Protein 4RK6 (pdb70)

Radius of gyration: 24.47 Å; Cα contacts (8 Å, |Δi|>4): 1067; chains: 2; bounding box: 67×59×42 Å

Organism: NCBI:txid585506

Foldseek 3Di:
DEEEEEAEPDDDVLVVLLVLLLVVQCVVVVYYYHYDYDYPDVVVLVVVVVVRVVVVHQEYEEDLDRDPVCVVCVVVVHAYEYEQDDNDPVAAYEHADQLPLPVVVVQVCPWQQEEEFFQQDDDDRGDSRNVVSVVVNVVVVHDPQSYHYFDRHQDLVRLQCCCVVVHPVVCDSGLEYERAALSVLSVQVVVVVVDHAPVRYFYEYEAPDPSQVVRVVRHWYWHDNSSVSSNVSCCSVVDPPYYYHHDYIDTHDTGGDDDPD/DEEEEEAEPDDDPLVVLLVLLLCVQQVVVVYYYHYDYDYPDPVVLVVVVVVCVVVVHQEYEEDLNRDPVCVVCVVVNHAYEYEQDDNDPVHAYEHADLLPLPVVVVQVLPWQQEEEFFQQDDDDRGDSRNVVSVVVNVVVVHDPQSYHYFDRHQDLVRLQCCCPVNHPLVCGSGLEYERAALSVLSVQCVVVVVDHANVSYAYEYEAPDPSLVVDVVRHFYWHDNSSVSNNVSVVSVPDHYYHHDYIDGGDTGRGDDPVD

Nearest PDB structures (foldseek):
  4rk6-assembly1_B  TM=1.003E+00  e=7.510E-51  Weissella paramesenteroides ATCC 33313
  4rk7-assembly1_B  TM=1.002E+00  e=5.181E-48  Weissella paramesenteroides ATCC 33313
  3ctp-assembly1_B  TM=8.148E-01  e=7.110E-16  Alkaliphilus metalliredigens QYMF
  4rkq-assembly1_B  TM=8.182E-01  e=6.619E-13  Arthrobacter sp. FB24
  4rkr-assembly2_C  TM=8.116E-01  e=1.359E-12  Arthrobacter sp. FB24

B-factor: mean 35.74, std 18.88, range [16.32, 179.06]

Sequence (521 aa):
RVVGVVVPLIHTNFADEIIKGLYETTISSGYELLITYLDEDEDHQYQVFQTLLSRQVGAVFLSSLDIPSWIDKLLEEQISVISLTALLSEQISAVTSNEFENSSIVDYLIDGHKNIALVGDTKLTTNISSTRRTNFIKSTDHNLAYENIFLYGNDHSYETGYTSVTTGYDINQLPFTAAIATADVGQGLINASDHGKTVPEDLSIVTIDGLQQTEIARPKKLTTVKQDFPEIGRIAQLFLDSDEPQIIYIPTELIQRDSVLNLNRVVGVVVPLIHTNFADEIIKGLYEETTISSGYELLITYLDEDEDHQYQVFQTLLSRQVGAVFLSLDIPSWIDKLLEEQISVISLTALLSEQISAVTSNEFEENSIVDYLIDGHKNIALVGDTKLTTNISSTRRTNFIKSTDHNLAYENIFLYGNDHSYETGYTSVTTGYDINQLPFTAAIATADVGQGLINASSDHGKTVPEDLSIVTIDGLQQTEIARPKLTTVKQDFPEIGRIAQLFLDSPQIIYIPTELIQRDSVLNLNS

InterPro domains:
  IPR000843 LacI-type HTH domain [PF00356] (4-49)
  IPR000843 LacI-type HTH domain [PS50932] (3-57)
  IPR000843 LacI-type HTH domain [SM00354] (2-72)
  IPR000843 LacI-type HTH domain [cd01392] (6-57)
  IPR010982 Lambda repressor-like, DNA-binding domain superfamily [G3DSA:1.10.260.40] (1-60)
  IPR010982 Lambda repressor-like, DNA-binding domain superfamily [SSF47413] (2-60)
  IPR028082 Periplasmic binding protein-like I [SSF53822] (62-331)
  IPR046335 Transcriptional regulator LacI/GalR-like, sensor domain [PF13377] (168-330)

CATH classification: 3.40.50.2300 (+1 more: 3.40.50.2300)

Solvent-accessible surface area: 22508 Å² total

Secondary structure (DSSP, 8-state):
-EEEEEEESS--THHHHHHHHHHHHHHHHT-EEEEEEE-S-HHHHHHHHHHHHHTT-SEE---S------HHHHHTT-EEEEESS---TTSEEEEE-S---HHHHHHH----SEEEESB----SSS--HHHHHHHH--TTS--GGGEEEE-BSS-HHHHHHIIIIIS-TTS-S-SEEEES---HHHHHH--TTS--TTTT-EEEEEE--THHHHSSSPPEEEE--HHHHHHH--HHHH-----EEEEP-EEE--SS-----/-EEEEEEESS--THHHHHHHHHHHHHHHTT-EEEEEEE-S-HHHHHHHHHHHHHTT-SEE---S------HHHHHTT-EEEEESS---TTSEEEEE-S---HHHHHHH----SEEEESB----SSS--HHHHHHHH--TTS--GGGEEEE-BSSSHHHHHHIIIIIS-TTS-S-SEEEES---HHHHHH--TTS--TTTS-EEEEEE--THHHHSSSPPEEEE--HHHHHHH--HHHH---EEEEP-EEE--SS---TT-

Structure (mmCIF, N/CA/C/O backbone):
data_4RK6
#
_entry.id   4RK6
#
_cell.length_a   102.564
_cell.length_b   102.564
_cell.length_c   128.055
_cell.angle_alpha   90.00
_cell.angle_beta   90.00
_cell.angle_gamma   90.00
#
_symmetry.space_group_name_H-M   'P 43 21 2'
#
loop_
_entity.id
_entity.type
_entity.pdbx_description
1 polymer 'Glucose-resistance amylase regulator'
2 non-polymer alpha-D-glucopyranose
3 water water
#
loop_
_atom_site.group_PDB
_atom_site.id
_atom_site.type_symbol
_atom_site.label_atom_id
_atom_site.label_alt_id
_atom_site.label_comp_id
_atom_site.label_asym_id
_atom_site.label_entity_id
_atom_site.label_seq_id
_atom_site.pdbx_PDB_ins_code
_atom_site.Cartn_x
_atom_site.Cartn_y
_atom_site.Cartn_z
_atom_site.occupancy
_atom_site.B_iso_or_equiv
_atom_site.auth_seq_id
_atom_site.auth_comp_id
_atom_site.auth_asym_id
_atom_site.auth_atom_id
_atom_site.pdbx_PDB_model_num
ATOM 1 N N . ARG A 1 11 ? 42.624 10.950 4.832 1.00 59.80 61 ARG A N 1
ATOM 2 C CA . ARG A 1 11 ? 42.691 12.232 4.070 1.00 43.32 61 ARG A CA 1
ATOM 3 C C . ARG A 1 11 ? 42.548 13.439 5.010 1.00 41.42 61 ARG A C 1
ATOM 4 O O . ARG A 1 11 ? 41.599 14.226 4.926 1.00 34.23 61 ARG A O 1
ATOM 12 N N . VAL A 1 12 ? 43.529 13.583 5.904 1.00 30.76 62 VAL A N 1
ATOM 13 C CA . VAL A 1 12 ? 43.554 14.654 6.887 1.00 28.70 62 VAL A CA 1
ATOM 14 C C . VAL A 1 12 ? 44.950 15.275 6.937 1.00 24.51 62 VAL A C 1
ATOM 15 O O . VAL A 1 12 ? 45.919 14.552 6.743 1.00 27.88 62 VAL A O 1
ATOM 19 N N . VAL A 1 13 ? 45.001 16.597 7.129 1.00 25.77 63 VAL A N 1
ATOM 20 C CA . VAL A 1 13 ? 46.240 17.338 7.433 1.00 24.22 63 VAL A CA 1
ATOM 21 C C . VAL A 1 13 ? 46.109 18.049 8.768 1.00 32.70 63 VAL A C 1
ATOM 22 O O . VAL A 1 13 ? 45.012 18.430 9.189 1.00 29.96 63 VAL A O 1
ATOM 26 N N . GLY A 1 14 ? 47.236 18.227 9.446 1.00 24.87 64 GLY A N 1
ATOM 27 C CA . GLY A 1 14 ? 47.244 18.883 10.748 1.00 27.20 64 GLY A CA 1
ATOM 28 C C . GLY A 1 14 ? 47.940 20.212 10.682 1.00 23.76 64 GLY A C 1
ATOM 29 O O . GLY A 1 14 ? 48.812 20.432 9.839 1.00 24.71 64 GLY A O 1
ATOM 30 N N . VAL A 1 15 ? 47.559 21.123 11.563 1.00 23.03 65 VAL A N 1
ATOM 31 C CA . VAL A 1 15 ? 48.232 22.417 11.665 1.00 24.03 65 VAL A CA 1
ATOM 32 C C . VAL A 1 15 ? 48.534 22.621 13.129 1.00 27.76 65 VAL A C 1
ATOM 33 O O . VAL A 1 15 ? 47.667 22.399 13.958 1.00 28.45 65 VAL A O 1
ATOM 37 N N . VAL A 1 16 ? 49.768 22.999 13.424 1.00 24.44 66 VAL A N 1
ATOM 38 C CA . VAL A 1 16 ? 50.216 23.193 14.802 1.00 27.71 66 VAL A CA 1
ATOM 39 C C . VAL A 1 16 ? 50.374 24.693 14.981 1.00 23.48 66 VAL A C 1
ATOM 40 O O . VAL A 1 16 ? 51.165 25.344 14.304 1.00 28.48 66 VAL A O 1
ATOM 44 N N . VAL A 1 17 ? 49.582 25.232 15.905 1.00 29.05 67 VAL A N 1
ATOM 45 C CA . VAL A 1 17 ? 49.527 26.664 16.199 1.00 25.63 67 VAL A CA 1
ATOM 46 C C . VAL A 1 17 ? 50.056 26.902 17.624 1.00 28.11 67 VAL A C 1
ATOM 47 O O . VAL A 1 17 ? 49.708 26.164 18.541 1.00 32.26 67 VAL A O 1
ATOM 51 N N . PRO A 1 18 ? 50.911 27.906 17.801 1.00 30.53 68 PRO A N 1
ATOM 52 C CA . PRO A 1 18 ? 51.342 28.217 19.176 1.00 46.44 68 PRO A CA 1
ATOM 53 C C . PRO A 1 18 ? 50.192 28.747 20.036 1.00 48.86 68 PRO A C 1
ATOM 54 O O . PRO A 1 18 ? 49.291 29.423 19.527 1.00 40.60 68 PRO A O 1
ATOM 58 N N . LEU A 1 19 ? 50.202 28.427 21.327 1.00 48.56 69 LEU A N 1
ATOM 59 C CA . LEU A 1 19 ? 49.183 28.970 22.235 1.00 53.45 69 LEU A CA 1
ATOM 60 C C . LEU A 1 19 ? 49.178 30.503 22.209 1.00 56.79 69 LEU A C 1
ATOM 61 O O . LEU A 1 19 ? 48.116 31.128 22.212 1.00 50.64 69 LEU A O 1
ATOM 66 N N . ILE A 1 20 ? 50.370 31.091 22.166 1.00 57.41 70 ILE A N 1
ATOM 67 C CA . ILE A 1 20 ? 50.543 32.542 22.113 1.00 72.28 70 ILE A CA 1
ATOM 68 C C . ILE A 1 20 ? 50.821 32.985 20.673 1.00 58.27 70 ILE A C 1
ATOM 69 O O . ILE A 1 20 ? 51.941 32.834 20.171 1.00 72.35 70 ILE A O 1
ATOM 74 N N . HIS A 1 21 ? 49.811 33.543 20.013 1.00 61.85 71 HIS A N 1
ATOM 75 C CA . HIS A 1 21 ? 49.941 33.927 18.605 1.00 86.62 71 HIS A CA 1
ATOM 76 C C . HIS A 1 21 ? 49.227 35.236 18.299 1.00 102.29 71 HIS A C 1
ATOM 77 O O . HIS A 1 21 ? 48.178 35.524 18.881 1.00 67.84 71 HIS A O 1
ATOM 84 N N . THR A 1 22 ? 49.804 36.019 17.384 1.00 86.80 72 THR A N 1
ATOM 85 C CA . THR A 1 22 ? 49.095 37.138 16.758 1.00 71.77 72 THR A CA 1
ATOM 86 C C . THR A 1 22 ? 47.894 36.535 16.006 1.00 58.16 72 THR A C 1
ATOM 87 O O . THR A 1 22 ? 47.799 35.302 15.840 1.00 53.15 72 THR A O 1
ATOM 91 N N . ASN A 1 23 ? 46.976 37.388 15.560 1.00 58.66 73 ASN A N 1
ATOM 92 C CA . ASN A 1 23 ? 45.881 36.946 14.697 1.00 64.25 73 ASN A CA 1
ATOM 93 C C . ASN A 1 23 ? 46.284 36.488 13.288 1.00 55.98 73 ASN A C 1
ATOM 94 O O . ASN A 1 23 ? 45.404 36.191 12.466 1.00 68.00 73 ASN A O 1
ATOM 99 N N . PHE A 1 24 ? 47.584 36.396 12.994 1.00 43.70 74 PHE A N 1
ATOM 100 C CA . PHE A 1 24 ? 47.973 35.921 11.666 1.00 35.19 74 PHE A CA 1
ATOM 101 C C . PHE A 1 24 ? 47.569 34.467 11.450 1.00 35.49 74 PHE A C 1
ATOM 102 O O . PHE A 1 24 ? 47.281 34.079 10.323 1.00 34.23 74 PHE A O 1
ATOM 110 N N . ALA A 1 25 ? 47.503 33.680 12.518 1.00 30.22 75 ALA A N 1
ATOM 111 C CA . ALA A 1 25 ? 47.209 32.241 12.395 1.00 32.43 75 ALA A CA 1
ATOM 112 C C . ALA A 1 25 ? 45.879 31.969 11.710 1.00 35.35 75 ALA A C 1
ATOM 113 O O . ALA A 1 25 ? 45.791 31.130 10.807 1.00 32.67 75 ALA A O 1
ATOM 115 N N . ASP A 1 26 ? 44.841 32.668 12.162 1.00 35.24 76 ASP A N 1
ATOM 116 C CA . ASP A 1 26 ? 43.508 32.549 11.589 1.00 33.69 76 ASP A CA 1
ATOM 117 C C . ASP A 1 26 ? 43.503 32.808 10.076 1.00 26.21 76 ASP A C 1
ATOM 118 O O . ASP A 1 26 ? 42.790 32.112 9.326 1.00 32.27 76 ASP A O 1
ATOM 123 N N . GLU A 1 27 ? 44.278 33.795 9.642 1.00 29.08 77 GLU A N 1
ATOM 124 C CA . GLU A 1 27 ? 44.365 34.142 8.210 1.00 26.41 77 GLU A CA 1
ATOM 125 C C . GLU A 1 27 ? 45.085 33.055 7.410 1.00 32.05 77 GLU A C 1
ATOM 126 O O . GLU A 1 27 ? 44.689 32.713 6.290 1.00 29.81 77 GLU A O 1
ATOM 132 N N . ILE A 1 28 ? 46.153 32.514 7.982 1.00 29.40 78 ILE A N 1
ATOM 133 C CA . ILE A 1 28 ? 46.819 31.370 7.356 1.00 27.94 78 ILE A CA 1
ATOM 134 C C . ILE A 1 28 ? 45.848 30.199 7.282 1.00 28.43 78 ILE A C 1
ATOM 135 O O . ILE A 1 28 ? 45.730 29.555 6.243 1.00 32.75 78 ILE A O 1
ATOM 140 N N . ILE A 1 29 ? 45.115 29.943 8.364 1.00 29.14 79 ILE A N 1
ATOM 141 C CA . ILE A 1 29 ? 44.201 28.817 8.426 1.00 29.52 79 ILE A CA 1
ATOM 142 C C . ILE A 1 29 ? 43.082 28.950 7.381 1.00 31.95 79 ILE A C 1
ATOM 143 O O . ILE A 1 29 ? 42.663 27.946 6.776 1.00 36.63 79 ILE A O 1
ATOM 148 N N . LYS A 1 30 ? 42.643 30.184 7.138 1.00 30.29 80 LYS A N 1
ATOM 149 C CA . LYS A 1 30 ? 41.635 30.437 6.106 1.00 34.41 80 LYS A CA 1
ATOM 150 C C . LYS A 1 30 ? 42.124 29.962 4.745 1.00 35.95 80 LYS A C 1
ATOM 151 O O . LYS A 1 30 ? 41.372 29.333 4.005 1.00 38.08 80 LYS A O 1
ATOM 157 N N . GLY A 1 31 ? 43.393 30.221 4.445 1.00 29.37 81 GLY A N 1
ATOM 158 C CA . GLY A 1 31 ? 43.999 29.781 3.187 1.00 28.69 81 GLY A CA 1
ATOM 159 C C . GLY A 1 31 ? 44.160 28.274 3.106 1.00 28.84 81 GLY A C 1
ATOM 160 O O . GLY A 1 31 ? 43.835 27.646 2.080 1.00 33.46 81 GLY A O 1
ATOM 161 N N . LEU A 1 32 ? 44.702 27.688 4.167 1.00 30.60 82 LEU A N 1
ATOM 162 C CA . LEU A 1 32 ? 44.837 26.225 4.266 1.00 31.57 82 LEU A CA 1
ATOM 163 C C . LEU A 1 32 ? 43.506 25.536 4.043 1.00 35.99 82 LEU A C 1
ATOM 164 O O . LEU A 1 32 ? 43.398 24.580 3.282 1.00 36.25 82 LEU A O 1
ATOM 169 N N . TYR A 1 33 ? 42.491 26.048 4.721 1.00 31.64 83 TYR A N 1
ATOM 170 C CA . TYR A 1 33 ? 41.152 25.507 4.685 1.00 37.67 83 TYR A CA 1
ATOM 171 C C . TYR A 1 33 ? 40.546 25.530 3.281 1.00 38.38 83 TYR A C 1
ATOM 172 O O . TYR A 1 33 ? 39.974 24.528 2.827 1.00 42.83 83 TYR A O 1
ATOM 181 N N . GLU A 1 34 ? 40.653 26.661 2.591 1.00 30.12 84 GLU A N 1
ATOM 182 C CA . GLU A 1 34 ? 40.128 26.707 1.232 1.00 36.10 84 GLU A CA 1
ATOM 183 C C . GLU A 1 34 ? 40.781 25.685 0.295 1.00 41.87 84 GLU A C 1
ATOM 184 O O . GLU A 1 34 ? 40.102 25.127 -0.547 1.00 37.18 84 GLU A O 1
ATOM 190 N N . THR A 1 35 ? 42.074 25.412 0.455 1.00 30.76 85 THR A N 1
ATOM 191 C CA . THR A 1 35 ? 42.734 24.436 -0.414 1.00 30.63 85 THR A CA 1
ATOM 192 C C . THR A 1 35 ? 42.470 23.005 0.033 1.00 27.50 85 THR A C 1
ATOM 193 O O . THR A 1 35 ? 42.359 22.115 -0.810 1.00 37.64 85 THR A O 1
ATOM 197 N N . THR A 1 36 ? 42.355 22.759 1.342 1.00 31.89 86 THR A N 1
ATOM 198 C CA . THR A 1 36 ? 41.997 21.421 1.828 1.00 30.94 86 THR A CA 1
ATOM 199 C C . THR A 1 36 ? 40.584 21.049 1.406 1.00 34.07 86 THR A C 1
ATOM 200 O O . THR A 1 36 ? 40.327 19.913 0.994 1.00 39.16 86 THR A O 1
ATOM 204 N N . ILE A 1 37 ? 39.675 22.017 1.511 1.00 36.00 87 ILE A N 1
ATOM 205 C CA . ILE A 1 37 ? 38.265 21.791 1.175 1.00 52.74 87 ILE A CA 1
ATOM 206 C C . ILE A 1 37 ? 38.130 21.315 -0.275 1.00 42.35 87 ILE A C 1
ATOM 207 O O . ILE A 1 37 ? 37.459 20.322 -0.559 1.00 47.86 87 ILE A O 1
ATOM 212 N N . SER A 1 38 ? 38.812 21.997 -1.186 1.00 36.97 88 SER A N 1
ATOM 213 C CA . SER A 1 38 ? 38.674 21.715 -2.600 1.00 37.23 88 SER A CA 1
ATOM 214 C C . SER A 1 38 ? 39.476 20.489 -3.045 1.00 60.72 88 SER A C 1
ATOM 215 O O . SER A 1 38 ? 39.272 20.003 -4.150 1.00 44.42 88 SER A O 1
ATOM 218 N N . SER A 1 39 ? 40.379 19.986 -2.201 1.00 37.39 89 SER A N 1
ATOM 219 C CA . SER A 1 39 ? 41.105 18.756 -2.506 1.00 40.56 89 SER A CA 1
ATOM 220 C C . SER A 1 39 ? 40.564 17.534 -1.771 1.00 34.99 89 SER A C 1
ATOM 221 O O . SER A 1 39 ? 41.134 16.449 -1.887 1.00 38.32 89 SER A O 1
ATOM 224 N N . GLY A 1 40 ? 39.483 17.689 -1.006 1.00 35.03 90 GLY A N 1
ATOM 225 C CA . GLY A 1 40 ? 38.901 16.555 -0.277 1.00 44.78 90 GLY A CA 1
ATOM 226 C C . GLY A 1 40 ? 39.634 16.125 0.987 1.00 43.39 90 GLY A C 1
ATOM 227 O O . GLY A 1 40 ? 39.523 14.971 1.415 1.00 42.27 90 GLY A O 1
ATOM 228 N N . TYR A 1 41 ? 40.383 17.050 1.584 1.00 32.31 91 TYR A N 1
ATOM 229 C CA . TYR A 1 41 ? 41.054 16.819 2.862 1.00 28.29 91 TYR A CA 1
ATOM 230 C C . TYR A 1 41 ? 40.292 17.537 3.952 1.00 26.83 91 TYR A C 1
ATOM 231 O O . TYR A 1 41 ? 39.558 18.494 3.703 1.00 33.31 91 TYR A O 1
ATOM 240 N N . GLU A 1 42 ? 40.488 17.059 5.159 1.00 33.70 92 GLU A N 1
ATOM 241 C CA . GLU A 1 42 ? 40.006 17.733 6.340 1.00 35.85 92 GLU A CA 1
ATOM 242 C C . GLU A 1 42 ? 41.195 18.265 7.124 1.00 31.33 92 GLU A C 1
ATOM 243 O O . GLU A 1 42 ? 42.295 17.752 7.012 1.00 30.55 92 GLU A O 1
ATOM 249 N N . LEU A 1 43 ? 40.936 19.318 7.880 1.00 30.86 93 LEU A N 1
ATOM 250 C CA . LEU A 1 43 ? 41.963 20.064 8.590 1.00 32.18 93 LEU A CA 1
ATOM 251 C C . LEU A 1 43 ? 41.805 19.888 10.107 1.00 38.37 93 LEU A C 1
ATOM 252 O O . LEU A 1 43 ? 40.762 20.183 10.659 1.00 30.37 93 LEU A O 1
ATOM 257 N N . LEU A 1 44 ? 42.830 19.371 10.770 1.00 25.45 94 LEU A N 1
ATOM 258 C CA . LEU A 1 44 ? 42.851 19.262 12.248 1.00 30.42 94 LEU A CA 1
ATOM 259 C C . LEU A 1 44 ? 43.740 20.373 12.769 1.00 32.86 94 LEU A C 1
ATOM 260 O O . LEU A 1 44 ? 44.880 20.514 12.309 1.00 29.98 94 LEU A O 1
ATOM 265 N N . ILE A 1 45 ? 43.248 21.149 13.727 1.00 23.17 95 ILE A N 1
ATOM 266 C CA . ILE A 1 45 ? 44.031 22.208 14.329 1.00 26.48 95 ILE A CA 1
ATOM 267 C C . ILE A 1 45 ? 44.358 21.816 15.777 1.00 26.78 95 ILE A C 1
ATOM 268 O O . ILE A 1 45 ? 43.481 21.383 16.533 1.00 28.11 95 ILE A O 1
ATOM 273 N N . THR A 1 46 ? 45.630 21.957 16.139 1.00 31.66 96 THR A N 1
ATOM 274 C CA . THR A 1 46 ? 46.098 21.609 17.461 1.00 34.05 96 THR A CA 1
ATOM 275 C C . THR A 1 46 ? 46.948 22.784 17.947 1.00 31.60 96 THR A C 1
ATOM 276 O O . THR A 1 46 ? 47.562 23.491 17.151 1.00 32.40 96 THR A O 1
ATOM 280 N N . TYR A 1 47 ? 46.969 23.001 19.262 1.00 36.26 97 TYR A N 1
ATOM 281 C CA . TYR A 1 47 ? 47.821 24.019 19.862 1.00 32.68 97 TYR A CA 1
ATOM 282 C C . TYR A 1 47 ? 49.029 23.389 20.537 1.00 37.73 97 TYR A C 1
ATOM 283 O O . TYR A 1 47 ? 49.011 22.213 20.941 1.00 40.08 97 TYR A O 1
ATOM 292 N N . LEU A 1 48 ? 50.097 24.170 20.602 1.00 33.92 98 LEU A N 1
ATOM 293 C CA . LEU A 1 48 ? 51.359 23.719 21.176 1.00 43.47 98 LEU A CA 1
ATOM 294 C C . LEU A 1 48 ? 51.830 24.729 22.218 1.00 45.69 98 LEU A C 1
ATOM 295 O O . LEU A 1 48 ? 51.965 25.922 21.914 1.00 43.39 98 LEU A O 1
ATOM 300 N N . ASP A 1 49 ? 52.068 24.258 23.443 1.00 45.13 99 ASP A N 1
ATOM 301 C CA . ASP A 1 49 ? 52.641 25.121 24.490 1.00 56.71 99 ASP A CA 1
ATOM 302 C C . ASP A 1 49 ? 54.148 24.851 24.623 1.00 56.68 99 ASP A C 1
ATOM 303 O O . ASP A 1 49 ? 54.732 24.193 23.758 1.00 40.63 99 ASP A O 1
ATOM 308 N N . GLU A 1 50 ? 54.775 25.363 25.679 1.00 61.97 100 GLU A N 1
ATOM 309 C CA . GLU A 1 50 ? 56.234 25.290 25.828 1.00 57.27 100 GLU A CA 1
ATOM 310 C C . GLU A 1 50 ? 56.699 24.083 26.655 1.00 44.14 100 GLU A C 1
ATOM 311 O O . GLU A 1 50 ? 57.875 23.978 26.990 1.00 58.27 100 GLU A O 1
ATOM 317 N N . ASP A 1 51 ? 55.788 23.164 26.956 1.00 39.44 101 ASP A N 1
ATOM 318 C CA . ASP A 1 51 ? 56.055 22.059 27.868 1.00 49.68 101 ASP A CA 1
ATOM 319 C C . ASP A 1 51 ? 56.331 20.827 27.046 1.00 58.91 101 ASP A C 1
ATOM 320 O O . ASP A 1 51 ? 55.429 20.298 26.400 1.00 39.57 101 ASP A O 1
ATOM 325 N N . GLU A 1 52 ? 57.570 20.356 27.076 1.00 41.46 102 GLU A N 1
ATOM 326 C CA . GLU A 1 52 ? 57.950 19.211 26.254 1.00 46.22 102 GLU A CA 1
ATOM 327 C C . GLU A 1 52 ? 57.016 17.993 26.380 1.00 40.02 102 GLU A C 1
ATOM 328 O O . GLU A 1 52 ? 56.746 17.307 25.382 1.00 43.03 102 GLU A O 1
ATOM 334 N N . ASP A 1 53 ? 56.506 17.718 27.580 1.00 37.49 103 ASP A N 1
ATOM 335 C CA . ASP A 1 53 ? 55.602 16.570 27.781 1.00 36.60 103 ASP A CA 1
ATOM 336 C C . ASP A 1 53 ? 54.215 16.752 27.126 1.00 39.69 103 ASP A C 1
ATOM 337 O O . ASP A 1 53 ? 53.611 15.783 26.672 1.00 49.85 103 ASP A O 1
ATOM 342 N N . HIS A 1 54 ? 53.708 17.977 27.099 1.00 35.06 104 HIS A N 1
ATOM 343 C CA . HIS A 1 54 ? 52.454 18.248 26.396 1.00 44.66 104 HIS A CA 1
ATOM 344 C C . HIS A 1 54 ? 52.697 18.178 24.895 1.00 75.85 104 HIS A C 1
ATOM 345 O O . HIS A 1 54 ? 51.846 17.706 24.146 1.00 37.25 104 HIS A O 1
ATOM 352 N N . GLN A 1 55 ? 53.869 18.645 24.467 1.00 43.99 105 GLN A N 1
ATOM 353 C CA . GLN A 1 55 ? 54.251 18.583 23.059 1.00 38.61 105 GLN A CA 1
ATOM 354 C C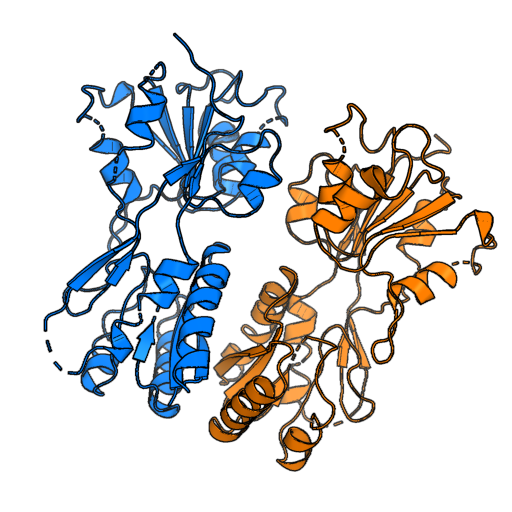 . GLN A 1 55 ? 54.233 17.150 22.552 1.00 32.87 105 GLN A C 1
ATOM 355 O O . GLN A 1 55 ? 53.742 16.871 21.448 1.00 35.59 105 GLN A O 1
ATOM 361 N N . TYR A 1 56 ? 54.728 16.216 23.356 1.00 31.16 106 TYR A N 1
ATOM 362 C CA . TYR A 1 56 ? 54.749 14.827 22.937 1.00 29.03 106 TYR A CA 1
ATOM 363 C C . TYR A 1 56 ? 53.331 14.250 22.779 1.00 31.21 106 TYR A C 1
ATOM 364 O O . TYR A 1 56 ? 53.091 13.468 21.877 1.00 37.81 106 TYR A O 1
ATOM 373 N N . GLN A 1 57 ? 52.404 14.657 23.648 1.00 51.05 107 GLN A N 1
ATOM 374 C CA . GLN A 1 57 ? 50.991 14.241 23.532 1.00 45.00 107 GLN A CA 1
ATOM 375 C C . GLN A 1 57 ? 50.375 14.735 22.227 1.00 40.82 107 GLN A C 1
ATOM 376 O O . GLN A 1 57 ? 49.688 13.976 21.540 1.00 58.35 107 GLN A O 1
ATOM 382 N N . VAL A 1 58 ? 50.632 15.998 21.891 1.00 37.91 108 VAL A N 1
ATOM 383 C CA . VAL A 1 58 ? 50.208 16.576 20.614 1.00 53.65 108 VAL A CA 1
ATOM 384 C C . VAL A 1 58 ? 50.728 15.743 19.452 1.00 59.49 108 VAL A C 1
ATOM 385 O O . VAL A 1 58 ? 49.999 15.459 18.508 1.00 45.57 108 VAL A O 1
ATOM 389 N N . PHE A 1 59 ? 51.995 15.355 19.517 1.00 43.16 109 PHE A N 1
ATOM 390 C CA . PHE A 1 59 ? 52.560 14.523 18.483 1.00 32.45 109 PHE A CA 1
ATOM 391 C C . PHE A 1 59 ? 51.827 13.183 18.393 1.00 38.06 109 PHE A C 1
ATOM 392 O O . PHE A 1 59 ? 51.504 12.722 17.300 1.00 36.51 109 PHE A O 1
ATOM 400 N N . GLN A 1 60 ? 51.564 12.547 19.529 1.00 33.06 110 GLN A N 1
ATOM 401 C CA . GLN A 1 60 ? 50.805 11.288 19.518 1.00 55.03 110 GLN A CA 1
ATOM 402 C C . GLN A 1 60 ? 49.416 11.436 18.855 1.00 39.20 110 GLN A C 1
ATOM 403 O O . GLN A 1 60 ? 48.963 10.514 18.183 1.00 51.71 110 GLN A O 1
ATOM 409 N N . THR A 1 61 ? 48.785 12.600 19.045 1.00 53.40 111 THR A N 1
ATOM 410 C CA . THR A 1 61 ? 47.492 12.965 18.427 1.00 38.06 111 THR A CA 1
ATOM 411 C C . THR A 1 61 ? 47.620 13.131 16.901 1.00 51.43 111 THR A C 1
ATOM 412 O O . THR A 1 61 ? 46.723 12.779 16.144 1.00 50.21 111 THR A O 1
ATOM 416 N N . LEU A 1 62 ? 48.750 13.657 16.454 1.00 34.17 112 LEU A N 1
ATOM 417 C CA . LEU A 1 62 ? 49.013 13.790 15.014 1.00 34.31 112 LEU A CA 1
ATOM 418 C C . LEU A 1 62 ? 49.193 12.456 14.288 1.00 41.68 112 LEU A C 1
ATOM 419 O O . LEU A 1 62 ? 48.479 12.217 13.315 1.00 47.22 112 LEU A O 1
ATOM 424 N N . LEU A 1 63 ? 50.077 11.563 14.738 1.00 38.96 113 LEU A N 1
ATOM 425 C CA . LEU A 1 63 ? 50.204 10.273 14.023 1.00 49.58 113 LEU A CA 1
ATOM 426 C C . LEU A 1 63 ? 49.033 9.305 14.246 1.00 43.41 113 LEU A C 1
ATOM 427 O O . LEU A 1 63 ? 48.724 8.509 13.346 1.00 62.80 113 LEU A O 1
ATOM 432 N N . SER A 1 64 ? 48.357 9.392 15.395 1.00 50.85 114 SER A N 1
ATOM 433 C CA . SER A 1 64 ? 47.181 8.538 15.656 1.00 59.28 114 SER A CA 1
ATOM 434 C C . SER A 1 64 ? 45.963 8.932 14.806 1.00 52.44 114 SER A C 1
ATOM 435 O O . SER A 1 64 ? 45.095 8.099 14.535 1.00 66.69 114 SER A O 1
ATOM 438 N N . ARG A 1 65 ? 45.914 10.193 14.375 1.00 63.62 115 ARG A N 1
ATOM 439 C CA . ARG A 1 65 ? 44.881 10.667 13.445 1.00 56.60 115 ARG A CA 1
ATOM 440 C C . ARG A 1 65 ? 45.338 10.504 11.987 1.00 85.45 115 ARG A C 1
ATOM 441 O O . ARG A 1 65 ? 44.639 10.925 11.062 1.00 54.35 115 ARG A O 1
ATOM 449 N N . GLN A 1 66 ? 46.510 9.891 11.796 1.00 43.36 116 GLN A N 1
ATOM 450 C CA . GLN A 1 66 ? 46.989 9.472 10.481 1.00 46.91 116 GLN A CA 1
ATOM 451 C C . GLN A 1 66 ? 47.050 10.635 9.494 1.00 45.85 116 GLN A C 1
ATOM 452 O O . GLN A 1 66 ? 46.650 10.510 8.324 1.00 43.95 116 GLN A O 1
ATOM 458 N N . VAL A 1 67 ? 47.576 11.759 9.953 1.00 35.82 117 VAL A N 1
ATOM 459 C CA . VAL A 1 67 ? 47.655 12.930 9.084 1.00 36.28 117 VAL A CA 1
ATOM 460 C C . VAL A 1 67 ? 48.657 12.668 7.959 1.00 29.98 117 VAL A C 1
ATOM 461 O O . VAL A 1 67 ? 49.642 11.939 8.139 1.00 29.95 117 VAL A O 1
ATOM 465 N N . GLY A 1 68 ? 48.371 13.214 6.785 1.00 27.75 118 GLY A N 1
ATOM 466 C CA . GLY A 1 68 ? 49.289 13.116 5.657 1.00 29.81 118 GLY A CA 1
ATOM 467 C C . GLY A 1 68 ? 50.384 14.172 5.703 1.00 26.75 118 GLY A C 1
ATOM 468 O O . GLY A 1 68 ? 51.443 14.010 5.093 1.00 25.35 118 GLY A O 1
ATOM 469 N N . ALA A 1 69 ? 50.104 15.268 6.401 1.00 25.54 119 ALA A N 1
ATOM 470 C CA . ALA A 1 69 ? 50.985 16.426 6.435 1.00 20.67 119 ALA A CA 1
ATOM 471 C C . ALA A 1 69 ? 50.716 17.196 7.682 1.00 26.44 119 ALA A C 1
ATOM 472 O O . ALA A 1 69 ? 49.604 17.167 8.198 1.00 24.61 119 ALA A O 1
ATOM 474 N N . VAL A 1 70 ? 51.736 17.913 8.147 1.00 20.64 120 VAL A N 1
ATOM 475 C CA . VAL A 1 70 ? 51.618 18.771 9.312 1.00 23.17 120 VAL A CA 1
ATOM 476 C C . VAL A 1 70 ? 52.218 20.085 8.929 1.00 24.85 120 VAL A C 1
ATOM 477 O O . VAL A 1 70 ? 53.348 20.140 8.475 1.00 25.35 120 VAL A O 1
ATOM 481 N N . PHE A 1 71 ? 51.445 21.144 9.111 1.00 19.56 121 PHE A N 1
ATOM 482 C CA . PHE A 1 71 ? 51.865 22.478 8.837 1.00 21.04 121 PHE A CA 1
ATOM 483 C C . PHE A 1 71 ? 52.244 23.143 10.137 1.00 25.98 121 PHE A C 1
ATOM 484 O O . PHE A 1 71 ? 51.448 23.166 11.065 1.00 26.47 121 PHE A O 1
ATOM 505 N N . LEU A 1 73 ? 53.399 26.553 12.173 1.00 29.04 123 LEU A N 1
ATOM 506 C CA . LEU A 1 73 ? 53.380 28.025 12.119 1.00 33.10 123 LEU A CA 1
ATOM 507 C C . LEU A 1 73 ? 54.392 28.669 13.070 1.00 56.60 123 LEU A C 1
ATOM 508 O O . LEU A 1 73 ? 54.826 29.789 12.829 1.00 57.12 123 LEU A O 1
ATOM 513 N N . SER A 1 74 ? 54.738 27.962 14.146 1.00 65.60 124 SER A N 1
ATOM 514 C CA A SER A 1 74 ? 55.624 28.492 15.185 0.50 81.80 124 SER A CA 1
ATOM 515 C CA B SER A 1 74 ? 55.624 28.485 15.191 0.50 52.61 124 SER A CA 1
ATOM 516 C C . SER A 1 74 ? 57.071 28.525 14.706 1.00 87.92 124 SER A C 1
ATOM 517 O O . SER A 1 74 ? 57.418 27.920 13.683 1.00 63.74 124 SER A O 1
ATOM 522 N N . LEU A 1 75 ? 57.913 29.242 15.444 1.00 74.09 125 LEU A N 1
ATOM 523 C CA . LEU A 1 75 ? 59.354 29.200 15.221 1.00 68.23 125 LEU A CA 1
ATOM 524 C C . LEU A 1 75 ? 59.984 28.259 16.264 1.00 53.24 125 LEU A C 1
ATOM 525 O O . LEU A 1 75 ? 61.181 27.979 16.207 1.00 61.54 125 LEU A O 1
ATOM 527 N N . ASP A 1 76 ? 59.150 27.724 17.163 1.00 44.37 126 ASP A N 1
ATOM 528 C CA . ASP A 1 76 ? 59.582 27.085 18.405 1.00 55.14 126 ASP A CA 1
ATOM 529 C C . ASP A 1 76 ? 59.379 25.550 18.451 1.00 58.83 126 ASP A C 1
ATOM 530 O O . ASP A 1 76 ? 59.367 24.950 19.529 1.00 46.73 126 ASP A O 1
ATOM 535 N N . ILE A 1 77 ? 59.267 24.898 17.300 1.00 42.03 127 ILE A N 1
ATOM 536 C CA . ILE A 1 77 ? 58.962 23.468 17.280 1.00 41.78 127 ILE A CA 1
ATOM 537 C C . ILE A 1 77 ? 60.217 22.677 17.626 1.00 24.21 127 ILE A C 1
ATOM 538 O O . ILE A 1 77 ? 61.289 22.955 17.067 1.00 30.90 127 ILE A O 1
ATOM 543 N N . PRO A 1 78 ? 60.098 21.679 18.514 1.00 27.10 128 PRO A N 1
ATOM 544 C CA . PRO A 1 78 ? 61.294 20.882 18.799 1.00 32.36 128 PRO A CA 1
ATOM 545 C C . PRO A 1 78 ? 61.735 20.031 17.608 1.00 25.96 128 PRO A C 1
ATOM 546 O O . PRO A 1 78 ? 60.906 19.479 16.882 1.00 25.94 128 PRO A O 1
ATOM 550 N N . SER A 1 79 ? 63.046 19.915 17.417 1.00 26.57 129 SER A N 1
ATOM 551 C CA . SER A 1 79 ? 63.578 19.110 16.320 1.00 23.88 129 SER A CA 1
ATOM 552 C C . SER A 1 79 ? 63.073 17.682 16.312 1.00 23.17 129 SER A C 1
ATOM 553 O O . SER A 1 79 ? 62.853 17.119 15.237 1.00 25.35 129 SER A O 1
ATOM 556 N N . TRP A 1 80 ? 62.904 17.077 17.495 1.00 21.72 130 TRP A N 1
ATOM 557 C CA . TRP A 1 80 ? 62.464 15.696 17.583 1.00 23.98 130 TRP A CA 1
ATOM 558 C C . TRP A 1 80 ? 61.062 15.500 16.983 1.00 24.29 130 TRP A C 1
ATOM 559 O O . TRP A 1 80 ? 60.780 14.432 16.481 1.00 23.76 130 TRP A O 1
ATOM 578 N N . ILE A 1 82 ? 59.740 17.258 14.389 1.00 27.76 132 ILE A N 1
ATOM 579 C CA . ILE A 1 82 ? 59.928 17.311 12.941 1.00 24.38 132 ILE A CA 1
ATOM 580 C C . ILE A 1 82 ? 60.505 15.977 12.491 1.00 25.29 132 ILE A C 1
ATOM 581 O O . ILE A 1 82 ? 59.952 15.320 11.610 1.00 23.73 132 ILE A O 1
ATOM 586 N N . ASP A 1 83 ? 61.594 15.548 13.126 1.00 24.25 133 ASP A N 1
ATOM 587 C CA . ASP A 1 83 ? 62.178 14.246 12.817 1.00 24.29 133 ASP A CA 1
ATOM 588 C C . ASP A 1 83 ? 61.203 13.078 12.965 1.00 22.62 133 ASP A C 1
ATOM 589 O O . ASP A 1 83 ? 61.093 12.276 12.059 1.00 24.03 133 ASP A O 1
ATOM 594 N N . LYS A 1 84 ? 60.499 12.976 14.093 1.00 24.14 134 LYS A N 1
ATOM 595 C CA . LYS A 1 84 ? 59.575 11.856 14.283 1.00 24.56 134 LYS A CA 1
ATOM 596 C C . LYS A 1 84 ? 58.463 11.836 13.219 1.00 22.21 134 LYS A C 1
ATOM 597 O O . LYS A 1 84 ? 58.089 10.770 12.717 1.00 26.78 134 LYS A O 1
ATOM 603 N N . LEU A 1 85 ? 57.978 13.000 12.833 1.00 23.44 135 LEU A N 1
ATOM 604 C CA . LEU A 1 85 ? 56.922 13.051 11.803 1.00 22.97 135 LEU A CA 1
ATOM 605 C C . LEU A 1 85 ? 57.470 12.635 10.454 1.00 19.88 135 LEU A C 1
ATOM 606 O O . LEU A 1 85 ? 56.908 11.771 9.788 1.00 23.92 135 LEU A O 1
ATOM 611 N N . LEU A 1 86 ? 58.616 13.188 10.066 1.00 24.61 136 LEU A N 1
ATOM 612 C CA . LEU A 1 86 ? 59.223 12.797 8.798 1.00 25.28 136 LEU A CA 1
ATOM 613 C C . LEU A 1 86 ? 59.501 11.300 8.754 1.00 23.72 136 LEU A C 1
ATOM 614 O O . LEU A 1 86 ? 59.332 10.664 7.724 1.00 23.64 136 LEU A O 1
ATOM 619 N N . GLU A 1 87 ? 59.914 10.748 9.893 1.00 22.07 137 GLU A N 1
ATOM 620 C CA . GLU A 1 87 ? 60.253 9.333 9.991 1.00 22.95 137 GLU A CA 1
ATOM 621 C C . GLU A 1 87 ? 59.015 8.435 9.938 1.00 27.75 137 GLU A C 1
ATOM 622 O O . GLU A 1 87 ? 59.144 7.241 9.696 1.00 29.72 137 GLU A O 1
ATOM 628 N N . GLU A 1 88 ? 57.827 9.017 10.125 1.00 28.39 138 GLU A N 1
ATOM 629 C CA . GLU A 1 88 ? 56.552 8.295 9.918 1.00 32.19 138 GLU A CA 1
ATOM 630 C C . GLU A 1 88 ? 55.996 8.513 8.506 1.00 31.33 138 GLU A C 1
ATOM 631 O O . GLU A 1 88 ? 54.855 8.155 8.225 1.00 30.54 138 GLU A O 1
ATOM 637 N N . GLN A 1 89 ? 56.809 9.092 7.623 1.00 23.04 139 GLN A N 1
ATOM 638 C CA . GLN A 1 89 ? 56.437 9.392 6.234 1.00 29.18 139 GLN A CA 1
ATOM 639 C C . GLN A 1 89 ? 55.285 10.426 6.147 1.00 30.83 139 GLN A C 1
ATOM 640 O O . GLN A 1 89 ? 54.473 10.398 5.231 1.00 28.56 139 GLN A O 1
ATOM 646 N N . ILE A 1 90 ? 55.249 11.330 7.112 1.00 25.37 140 ILE A N 1
ATOM 647 C CA . ILE A 1 90 ? 54.314 12.465 7.119 1.00 27.82 140 ILE A CA 1
ATOM 648 C C . ILE A 1 90 ? 55.073 13.686 6.618 1.00 27.75 140 ILE A C 1
ATOM 649 O O . ILE A 1 90 ? 56.202 13.938 7.035 1.00 26.42 140 ILE A O 1
ATOM 654 N N . SER A 1 91 ? 54.474 14.428 5.689 1.00 26.15 141 SER A N 1
ATOM 655 C CA . SER A 1 91 ? 55.068 15.644 5.185 1.00 22.67 141 SER A CA 1
ATOM 656 C C . SER A 1 91 ? 55.012 16.731 6.227 1.00 25.32 141 SER A C 1
ATOM 657 O O . SER A 1 91 ? 54.017 16.877 6.933 1.00 27.76 141 SER A O 1
ATOM 660 N N . VAL A 1 92 ? 56.084 17.492 6.322 1.00 20.38 142 VAL A N 1
ATOM 661 C CA . VAL A 1 92 ? 56.143 18.592 7.270 1.00 20.42 142 VAL A CA 1
ATOM 662 C C . VAL A 1 92 ? 56.550 19.805 6.484 1.00 25.78 142 VAL A C 1
ATOM 663 O O . VAL A 1 92 ? 57.538 19.762 5.761 1.00 26.23 142 VAL A O 1
ATOM 667 N N . ILE A 1 93 ? 55.771 20.877 6.608 1.00 20.67 143 ILE A N 1
ATOM 668 C CA . ILE A 1 93 ? 56.025 22.109 5.913 1.00 17.69 143 ILE A CA 1
ATOM 669 C C . ILE A 1 93 ? 55.865 23.247 6.912 1.00 22.71 143 ILE A C 1
ATOM 670 O O . ILE A 1 93 ? 54.927 23.236 7.685 1.00 24.10 143 ILE A O 1
ATOM 675 N N . SER A 1 94 ? 56.792 24.193 6.911 1.00 22.07 144 SER A N 1
ATOM 676 C CA . SER A 1 94 ? 56.696 25.340 7.828 1.00 21.89 144 SER A CA 1
ATOM 677 C C . SER A 1 94 ? 56.230 26.608 7.114 1.00 23.33 144 SER A C 1
ATOM 678 O O . SER A 1 94 ? 56.497 26.819 5.928 1.00 23.58 144 SER A O 1
ATOM 681 N N . LEU A 1 95 ? 55.496 27.432 7.859 1.00 25.23 145 LEU A N 1
ATOM 682 C CA . LEU A 1 95 ? 54.822 28.606 7.331 1.00 22.46 145 LEU A CA 1
ATOM 683 C C . LEU A 1 95 ? 55.237 29.857 8.096 1.00 22.74 145 LEU A C 1
ATOM 684 O O . LEU A 1 95 ? 55.174 29.887 9.317 1.00 23.44 145 LEU A O 1
ATOM 689 N N . THR A 1 96 ? 55.701 30.855 7.353 1.00 22.68 146 THR A N 1
ATOM 690 C CA . THR A 1 96 ? 56.175 32.155 7.864 1.00 19.45 146 THR A CA 1
ATOM 691 C C . THR A 1 96 ? 57.542 32.057 8.535 1.00 21.22 146 THR A C 1
ATOM 692 O O . THR A 1 96 ? 58.060 33.032 9.054 1.00 26.12 146 THR A O 1
ATOM 696 N N . ALA A 1 97 ? 58.159 30.890 8.446 1.00 23.86 147 ALA A N 1
ATOM 697 C CA . ALA A 1 97 ? 59.398 30.629 9.138 1.00 33.51 147 ALA A CA 1
ATOM 698 C C . ALA A 1 97 ? 60.053 29.416 8.512 1.00 34.40 147 ALA A C 1
ATOM 699 O O . ALA A 1 97 ? 59.376 28.498 8.073 1.00 25.81 147 ALA A O 1
ATOM 701 N N . LEU A 1 98 ? 61.378 29.408 8.523 1.00 31.79 148 LEU A N 1
ATOM 702 C CA . LEU A 1 98 ? 62.143 28.319 7.986 1.00 35.03 148 LEU A CA 1
ATOM 703 C C . LEU A 1 98 ? 62.659 27.519 9.192 1.00 38.95 148 LEU A C 1
ATOM 704 O O . LEU A 1 98 ? 63.687 27.846 9.767 1.00 40.79 148 LEU A O 1
ATOM 709 N N . LEU A 1 99 ? 61.894 26.505 9.588 1.00 36.43 149 LEU A N 1
ATOM 710 C CA . LEU A 1 99 ? 62.144 25.750 10.820 1.00 33.94 149 LEU A CA 1
ATOM 711 C C . LEU A 1 99 ? 63.328 24.799 10.724 1.00 45.22 149 LEU A C 1
ATOM 712 O O . LEU A 1 99 ? 64.069 24.639 11.676 1.00 41.71 149 LEU A O 1
ATOM 717 N N . SER A 1 100 ? 63.460 24.132 9.586 1.00 34.36 150 SER A N 1
ATOM 718 C CA . SER A 1 100 ? 64.531 23.168 9.387 1.00 30.99 150 SER A CA 1
ATOM 719 C C . SER A 1 100 ? 64.932 23.086 7.941 1.00 33.89 150 SER A C 1
ATOM 720 O O . SER A 1 100 ? 64.105 23.180 7.043 1.00 30.45 150 SER A O 1
ATOM 723 N N . GLU A 1 101 ? 66.233 22.913 7.732 1.00 40.92 151 GLU A N 1
ATOM 724 C CA . GLU A 1 101 ? 66.805 22.601 6.424 1.00 37.71 151 GLU A CA 1
ATOM 725 C C . GLU A 1 101 ? 66.241 21.326 5.766 1.00 32.39 151 GLU A C 1
ATOM 726 O O . GLU A 1 101 ? 66.322 21.155 4.543 1.00 32.25 151 GLU A O 1
ATOM 732 N N . GLN A 1 102 ? 65.648 20.458 6.584 1.00 24.56 152 GLN A N 1
ATOM 733 C CA . GLN A 1 102 ? 65.073 19.205 6.137 1.00 25.10 152 GLN A CA 1
ATOM 734 C C . GLN A 1 102 ? 63.720 19.362 5.452 1.00 27.54 152 GLN A C 1
ATOM 735 O O . GLN A 1 102 ? 63.248 18.419 4.825 1.00 28.88 152 GLN A O 1
ATOM 741 N N . ILE A 1 103 ? 63.084 20.526 5.605 1.00 26.13 153 ILE A N 1
ATOM 742 C CA . ILE A 1 103 ? 61.705 20.688 5.159 1.00 22.47 153 ILE A CA 1
ATOM 743 C C . ILE A 1 103 ? 61.484 21.923 4.299 1.00 25.35 153 ILE A C 1
ATOM 744 O O . ILE A 1 103 ? 62.268 22.848 4.334 1.00 31.12 153 ILE A O 1
ATOM 749 N N . SER A 1 104 ? 60.404 21.921 3.536 1.00 24.65 154 SER A N 1
ATOM 750 C CA . SER A 1 104 ? 60.049 23.087 2.735 1.00 23.71 154 SER A CA 1
ATOM 751 C C . SER A 1 104 ? 59.352 24.142 3.593 1.00 22.30 154 SER A C 1
ATOM 752 O O . SER A 1 104 ? 58.837 23.859 4.669 1.00 21.44 154 SER A O 1
ATOM 755 N N . ALA A 1 105 ? 59.349 25.366 3.094 1.00 23.92 155 ALA A N 1
ATOM 756 C CA . ALA A 1 105 ? 58.775 26.483 3.845 1.00 24.71 155 ALA A CA 1
ATOM 757 C C . ALA A 1 105 ? 58.089 27.405 2.884 1.00 21.70 155 ALA A C 1
ATOM 758 O O . ALA A 1 105 ? 58.575 27.615 1.793 1.00 21.99 155 ALA A O 1
ATOM 760 N N . VAL A 1 106 ? 57.000 28.010 3.335 1.00 20.77 156 VAL A N 1
ATOM 761 C CA . VAL A 1 106 ? 56.359 29.072 2.572 1.00 20.07 156 VAL A CA 1
ATOM 762 C C . VAL A 1 106 ? 56.266 30.292 3.484 1.00 19.62 156 VAL A C 1
ATOM 763 O O . VAL A 1 106 ? 55.761 30.182 4.626 1.00 21.46 156 VAL A O 1
ATOM 767 N N . THR A 1 107 ? 56.754 31.422 2.988 1.00 22.07 157 THR A N 1
ATOM 768 C CA . THR A 1 107 ? 56.949 32.600 3.832 1.00 21.59 157 THR A CA 1
ATOM 769 C C . THR A 1 107 ? 57.031 33.867 3.008 1.00 22.28 157 THR A C 1
ATOM 770 O O . THR A 1 107 ? 57.391 33.847 1.815 1.00 23.00 157 THR A O 1
ATOM 774 N N . SER A 1 108 ? 56.707 34.995 3.636 1.00 22.34 158 SER A N 1
ATOM 775 C CA . SER A 1 108 ? 57.120 36.279 3.097 1.00 20.76 158 SER A CA 1
ATOM 776 C C . SER A 1 108 ? 58.634 36.339 3.221 1.00 25.82 158 SER A C 1
ATOM 777 O O . SER A 1 108 ? 59.208 35.756 4.153 1.00 22.58 158 SER A O 1
ATOM 780 N N . ASN A 1 109 ? 59.278 37.076 2.328 1.00 21.42 159 ASN A N 1
ATOM 781 C CA . ASN A 1 109 ? 60.710 37.259 2.407 1.00 21.42 159 ASN A CA 1
ATOM 782 C C . ASN A 1 109 ? 61.079 38.306 3.448 1.00 23.20 159 ASN A C 1
ATOM 783 O O . ASN A 1 109 ? 60.849 39.493 3.249 1.00 23.35 159 ASN A O 1
ATOM 788 N N . GLU A 1 110 ? 61.672 37.854 4.544 1.00 22.18 160 GLU A N 1
ATOM 789 C CA . GLU A 1 110 ? 61.893 38.716 5.707 1.00 22.26 160 GLU A CA 1
ATOM 790 C C . GLU A 1 110 ? 62.824 39.891 5.417 1.00 25.82 160 GLU A C 1
ATOM 791 O O . GLU A 1 110 ? 62.534 41.015 5.814 1.00 25.05 160 GLU A O 1
ATOM 797 N N . PHE A 1 111 ? 63.933 39.666 4.713 1.00 22.58 161 PHE A N 1
ATOM 798 C CA . PHE A 1 111 ? 64.812 40.783 4.448 1.00 24.10 161 PHE A CA 1
ATOM 799 C C . PHE A 1 111 ? 64.164 41.799 3.513 1.00 24.60 161 PHE A C 1
ATOM 800 O O . PHE A 1 111 ? 64.325 42.999 3.699 1.00 26.10 161 PHE A O 1
ATOM 808 N N . GLU A 1 112 ? 63.458 41.323 2.494 1.00 24.08 162 GLU A N 1
ATOM 809 C CA . GLU A 1 112 ? 62.775 42.231 1.575 1.00 24.24 162 GLU A CA 1
ATOM 810 C C . GLU A 1 112 ? 61.744 43.084 2.298 1.00 26.50 162 GLU A C 1
ATOM 811 O O . GLU A 1 112 ? 61.635 44.295 2.021 1.00 25.96 162 GLU A O 1
ATOM 833 N N . ASN A 1 115 ? 63.762 45.569 4.500 1.00 26.49 165 ASN A N 1
ATOM 834 C CA . ASN A 1 115 ? 64.450 46.513 3.667 1.00 25.09 165 ASN A CA 1
ATOM 835 C C . ASN A 1 115 ? 63.499 47.505 2.968 1.00 22.33 165 ASN A C 1
ATOM 836 O O . ASN A 1 115 ? 63.828 48.674 2.843 1.00 25.94 165 ASN A O 1
ATOM 841 N N . SER A 1 116 ? 62.315 47.058 2.569 1.00 21.50 166 SER A N 1
ATOM 842 C CA A SER A 1 116 ? 61.324 47.957 1.979 0.50 23.02 166 SER A CA 1
ATOM 843 C CA B SER A 1 116 ? 61.346 47.971 1.979 0.50 25.05 166 SER A CA 1
ATOM 844 C C . SER A 1 116 ? 60.907 49.034 2.985 1.00 24.10 166 SER A C 1
ATOM 845 O O . SER A 1 116 ? 60.687 50.158 2.632 1.00 22.84 166 SER A O 1
ATOM 850 N N . ILE A 1 117 ? 60.806 48.678 4.253 1.00 22.39 167 ILE A N 1
ATOM 851 C CA . ILE A 1 117 ? 60.344 49.643 5.248 1.00 21.33 167 ILE A CA 1
ATOM 852 C C . ILE A 1 117 ? 61.435 50.669 5.525 1.00 23.62 167 ILE A C 1
ATOM 853 O O . ILE A 1 117 ? 61.179 51.846 5.582 1.00 22.52 167 ILE A O 1
ATOM 858 N N . VAL A 1 118 ? 62.666 50.193 5.695 1.00 21.79 168 VAL A N 1
ATOM 859 C CA . VAL A 1 118 ? 63.787 51.071 5.966 1.00 21.56 168 VAL A CA 1
ATOM 860 C C . VAL A 1 118 ? 63.997 52.003 4.780 1.00 24.32 168 VAL A C 1
ATOM 861 O O . VAL A 1 118 ? 64.192 53.197 4.949 1.00 22.97 168 VAL A O 1
ATOM 865 N N . ASP A 1 119 ? 63.920 51.465 3.565 1.00 22.76 169 ASP A N 1
ATOM 866 C CA . ASP A 1 119 ? 64.072 52.298 2.374 1.00 22.86 169 ASP A CA 1
ATOM 867 C C . ASP A 1 119 ? 63.046 53.444 2.313 1.00 25.43 169 ASP A C 1
ATOM 868 O O . ASP A 1 119 ? 63.373 54.598 2.021 1.00 23.32 169 ASP A O 1
ATOM 873 N N . TYR A 1 120 ? 61.800 53.102 2.603 1.00 21.84 170 TYR A N 1
ATOM 874 C CA . TYR A 1 120 ? 60.720 54.072 2.638 1.00 19.65 170 TYR A CA 1
ATOM 875 C C . TYR A 1 120 ? 60.937 55.115 3.723 1.00 20.73 170 TYR A C 1
ATOM 876 O O . TYR A 1 120 ? 60.805 56.315 3.479 1.00 23.95 170 TYR A O 1
ATOM 885 N N . LEU A 1 121 ? 61.261 54.681 4.935 1.00 21.85 171 LEU A N 1
ATOM 886 C CA . LEU A 1 121 ? 61.435 55.636 6.020 1.00 22.10 171 LEU A CA 1
ATOM 887 C C . LEU A 1 121 ? 62.597 56.603 5.754 1.00 23.09 171 LEU A C 1
ATOM 888 O O . LEU A 1 121 ? 62.479 57.788 6.028 1.00 22.31 171 LEU A O 1
ATOM 893 N N . ILE A 1 122 ? 63.690 56.090 5.204 1.00 21.82 172 ILE A N 1
ATOM 894 C CA . ILE A 1 122 ? 64.838 56.940 4.842 1.00 24.88 172 ILE A CA 1
ATOM 895 C C . ILE A 1 122 ? 64.468 57.902 3.700 1.00 22.10 172 ILE A C 1
ATOM 896 O O . ILE A 1 122 ? 64.828 59.078 3.730 1.00 22.16 172 ILE A O 1
ATOM 901 N N . ASP A 1 123 ? 63.737 57.416 2.709 1.00 22.61 173 ASP A N 1
ATOM 902 C CA . ASP A 1 123 ? 63.196 58.279 1.635 1.00 22.32 173 ASP A CA 1
ATOM 903 C C . ASP A 1 123 ? 62.302 59.405 2.199 1.00 28.28 173 ASP A C 1
ATOM 904 O O . ASP A 1 123 ? 62.251 60.501 1.649 1.00 25.86 173 ASP A O 1
ATOM 917 N N . GLY A 1 125 ? 62.820 60.816 5.001 1.00 26.10 175 GLY A N 1
ATOM 918 C CA . GLY A 1 125 ? 63.700 61.739 5.732 1.00 24.82 175 GLY A CA 1
ATOM 919 C C . GLY A 1 125 ? 64.100 61.325 7.133 1.00 27.53 175 GLY A C 1
ATOM 920 O O . GLY A 1 125 ? 64.709 62.123 7.880 1.00 24.48 175 GLY A O 1
ATOM 921 N N . HIS A 1 126 ? 63.756 60.094 7.513 1.00 23.37 176 HIS A N 1
ATOM 922 C CA . HIS A 1 126 ? 64.112 59.557 8.817 1.00 22.93 176 HIS A CA 1
ATOM 923 C C . HIS A 1 126 ? 65.511 58.955 8.769 1.00 24.52 176 HIS A C 1
ATOM 924 O O . HIS A 1 126 ? 65.905 58.370 7.761 1.00 29.84 176 HIS A O 1
ATOM 931 N N . LYS A 1 127 ? 66.242 59.153 9.862 1.00 24.25 177 LYS A N 1
ATOM 932 C CA . LYS A 1 127 ? 67.592 58.606 10.052 1.00 22.01 177 LYS A CA 1
ATOM 933 C C . LYS A 1 127 ? 67.719 57.821 11.348 1.00 24.98 177 LYS A C 1
ATOM 934 O O . LYS A 1 127 ? 68.318 56.745 11.386 1.00 26.82 177 LYS A O 1
ATOM 940 N N . ASN A 1 128 ? 67.158 58.368 12.422 1.00 22.54 178 ASN A N 1
ATOM 941 C CA . ASN A 1 128 ? 67.147 57.684 13.698 1.00 20.19 178 ASN A CA 1
ATOM 942 C C . ASN A 1 128 ? 65.880 56.856 13.850 1.00 22.34 178 ASN A C 1
ATOM 943 O O . ASN A 1 128 ? 64.794 57.419 13.946 1.00 22.39 178 ASN A O 1
ATOM 948 N N . ILE A 1 129 ? 66.035 55.535 13.831 1.00 23.26 179 ILE A N 1
ATOM 949 C CA . ILE A 1 129 ? 64.893 54.606 13.680 1.00 23.76 179 ILE A CA 1
ATOM 950 C C . ILE A 1 129 ? 64.974 53.480 14.689 1.00 26.63 179 ILE A C 1
ATOM 951 O O . ILE A 1 129 ? 66.039 52.913 14.914 1.00 25.74 179 ILE A O 1
ATOM 956 N N . ALA A 1 130 ? 63.850 53.173 15.325 1.00 21.77 180 ALA A N 1
ATOM 957 C CA . ALA A 1 130 ? 63.772 52.078 16.274 1.00 20.19 180 ALA A CA 1
ATOM 958 C C . ALA A 1 130 ? 63.035 50.863 15.678 1.00 25.68 180 ALA A C 1
ATOM 959 O O . ALA A 1 130 ? 62.092 51.026 14.904 1.00 22.78 180 ALA A O 1
ATOM 961 N N . LEU A 1 131 ? 63.489 49.666 16.049 1.00 21.96 181 LEU A N 1
ATOM 962 C CA . LEU A 1 131 ? 62.732 48.439 15.864 1.00 22.53 181 LEU A CA 1
ATOM 963 C C . LEU A 1 131 ? 62.127 48.090 17.212 1.00 25.00 181 LEU A C 1
ATOM 964 O O . LEU A 1 131 ? 62.840 47.938 18.210 1.00 24.14 181 LEU A O 1
ATOM 969 N N . VAL A 1 132 ? 60.797 47.976 17.243 1.00 20.86 182 VAL A N 1
ATOM 970 C CA . VAL A 1 132 ? 60.055 47.736 18.487 1.00 24.28 182 VAL A CA 1
ATOM 971 C C . VAL A 1 132 ? 59.197 46.494 18.338 1.00 25.75 182 VAL A C 1
ATOM 972 O O . VAL A 1 132 ? 58.472 46.356 17.371 1.00 22.73 182 VAL A O 1
ATOM 976 N N . GLY A 1 133 ? 59.303 45.579 19.291 1.00 18.49 183 GLY A N 1
ATOM 977 C CA . GLY A 1 133 ? 58.567 44.341 19.257 1.00 19.34 183 GLY A CA 1
ATOM 978 C C . GLY A 1 133 ? 59.442 43.191 19.697 1.00 23.05 183 GLY A C 1
ATOM 979 O O . GLY A 1 133 ? 60.092 43.259 20.745 1.00 23.08 183 GLY A O 1
ATOM 980 N N . ASP A 1 134 ? 59.447 42.127 18.912 1.00 21.16 184 ASP A N 1
ATOM 981 C CA . ASP A 1 134 ? 60.286 40.972 19.211 1.00 19.88 184 ASP A CA 1
ATOM 982 C C . ASP A 1 134 ? 61.697 41.212 18.644 1.00 27.49 184 ASP A C 1
ATOM 983 O O . ASP A 1 134 ? 61.960 40.973 17.473 1.00 25.24 184 ASP A O 1
ATOM 988 N N . THR A 1 135 ? 62.587 41.722 19.500 1.00 23.36 185 THR A N 1
ATOM 989 C CA . THR A 1 135 ? 63.933 42.145 19.082 1.00 22.80 185 THR A CA 1
ATOM 990 C C . THR A 1 135 ? 65.038 41.417 19.853 1.00 27.63 185 THR A C 1
ATOM 991 O O . THR A 1 135 ? 66.210 41.730 19.680 1.00 31.03 185 THR A O 1
ATOM 995 N N . LYS A 1 136 ? 64.659 40.470 20.698 1.00 26.29 186 LYS A N 1
ATOM 996 C CA . LYS A 1 136 ? 65.614 39.801 21.589 1.00 32.39 186 LYS A CA 1
ATOM 997 C C . LYS A 1 136 ? 66.511 38.786 20.881 1.00 34.22 186 LYS A C 1
ATOM 998 O O . LYS A 1 136 ? 66.135 38.181 19.869 1.00 25.90 186 LYS A O 1
ATOM 1004 N N . LEU A 1 137 ? 67.699 38.606 21.450 1.00 28.09 187 LEU A N 1
ATOM 1005 C CA . LEU A 1 137 ? 68.602 37.512 21.092 1.00 28.58 187 LEU A CA 1
ATOM 1006 C C . LEU A 1 137 ? 68.310 36.305 21.987 1.00 27.04 187 LEU A C 1
ATOM 1007 O O . LEU A 1 137 ? 67.964 36.469 23.165 1.00 32.81 187 LEU A O 1
ATOM 1012 N N . THR A 1 138 ? 68.433 35.095 21.444 1.00 29.23 188 THR A N 1
ATOM 1013 C CA . THR A 1 138 ? 68.188 33.888 22.217 1.00 30.03 188 THR A CA 1
ATOM 1014 C C . THR A 1 138 ? 69.187 32.799 21.866 1.00 30.53 188 THR A C 1
ATOM 1015 O O . THR A 1 138 ? 69.958 32.925 20.914 1.00 32.47 188 THR A O 1
ATOM 1019 N N . THR A 1 139 ? 69.141 31.713 22.628 1.00 31.82 189 THR A N 1
ATOM 1020 C CA . THR A 1 139 ? 69.996 30.561 22.349 1.00 33.03 189 THR A CA 1
ATOM 1021 C C . THR A 1 139 ? 69.597 29.785 21.106 1.00 31.34 189 THR A C 1
ATOM 1022 O O . THR A 1 139 ? 70.472 29.360 20.335 1.00 33.29 189 THR A O 1
ATOM 1026 N N . ASN A 1 140 ? 68.294 29.592 20.891 1.00 27.48 190 ASN A N 1
ATOM 1027 C CA . ASN A 1 140 ? 67.819 28.661 19.864 1.00 30.24 190 ASN A CA 1
ATOM 1028 C C . ASN A 1 140 ? 67.007 29.245 18.707 1.00 28.86 190 ASN A C 1
ATOM 1029 O O . ASN A 1 140 ? 66.737 28.536 17.741 1.00 32.92 190 ASN A O 1
ATOM 1034 N N . ILE A 1 141 ? 66.593 30.509 18.812 1.00 27.96 191 ILE A N 1
ATOM 1035 C CA . ILE A 1 141 ? 65.762 31.131 17.771 1.00 29.49 191 ILE A CA 1
ATOM 1036 C C . ILE A 1 141 ? 66.462 32.338 17.164 1.00 25.71 191 ILE A C 1
ATOM 1037 O O . ILE A 1 141 ? 66.842 33.271 17.874 1.00 31.38 191 ILE A O 1
ATOM 1042 N N . SER A 1 142 ? 66.594 32.306 15.839 1.00 29.09 192 SER A N 1
ATOM 1043 C CA . SER A 1 142 ? 67.194 33.395 15.070 1.00 32.62 192 SER A CA 1
ATOM 1044 C C . SER A 1 142 ? 66.444 34.681 15.360 1.00 35.08 192 SER A C 1
ATOM 1045 O O . SER A 1 142 ? 65.199 34.678 15.423 1.00 29.62 192 SER A O 1
ATOM 1048 N N . SER A 1 143 ? 67.190 35.760 15.564 1.00 26.42 193 SER A N 1
ATOM 1049 C CA . SER A 1 143 ? 66.598 37.083 15.765 1.00 30.62 193 SER A CA 1
ATOM 1050 C C . SER A 1 143 ? 66.442 37.758 14.413 1.00 23.19 193 SER A C 1
ATOM 1051 O O . SER A 1 143 ? 67.080 38.757 14.130 1.00 25.68 193 SER A O 1
ATOM 1054 N N . THR A 1 144 ? 65.530 37.213 13.607 1.00 24.85 194 THR A N 1
ATOM 1055 C CA . THR A 1 144 ? 65.454 37.535 12.201 1.00 23.03 194 THR A CA 1
ATOM 1056 C C . THR A 1 144 ? 65.277 39.020 11.933 1.00 21.77 194 THR A C 1
ATOM 1057 O O . THR A 1 144 ? 66.007 39.607 11.149 1.00 24.01 194 THR A O 1
ATOM 1061 N N . ARG A 1 145 ? 64.273 39.628 12.560 1.00 24.56 195 ARG A N 1
ATOM 1062 C CA . ARG A 1 145 ? 63.981 41.038 12.276 1.00 23.95 195 ARG A CA 1
ATOM 1063 C C . ARG A 1 145 ? 65.022 42.000 12.809 1.00 21.84 195 ARG A C 1
ATOM 1064 O O . ARG A 1 145 ? 65.381 42.949 12.136 1.00 23.35 195 ARG A O 1
ATOM 1072 N N . ARG A 1 146 ? 65.481 41.771 14.028 1.00 23.81 196 ARG A N 1
ATOM 1073 C CA . ARG A 1 146 ? 66.596 42.527 14.590 1.00 27.05 196 ARG A CA 1
ATOM 1074 C C . ARG A 1 146 ? 67.792 42.531 13.630 1.00 22.18 196 ARG A C 1
ATOM 1075 O O . ARG A 1 146 ? 68.352 43.591 13.303 1.00 23.99 196 ARG A O 1
ATOM 1083 N N . THR A 1 147 ? 68.182 41.336 13.198 1.00 23.18 197 THR A N 1
ATOM 1084 C CA . THR A 1 147 ? 69.327 41.208 12.304 1.00 21.42 197 THR A CA 1
ATOM 1085 C C . THR A 1 147 ? 69.099 41.882 10.951 1.00 24.69 197 THR A C 1
ATOM 1086 O O . THR A 1 147 ? 69.958 42.614 10.467 1.00 24.38 197 THR A O 1
ATOM 1090 N N . ASN A 1 148 ? 67.917 41.693 10.361 1.00 23.61 198 ASN A N 1
ATOM 1091 C CA . ASN A 1 148 ? 67.629 42.340 9.077 1.00 21.65 198 ASN A CA 1
ATOM 1092 C C . ASN A 1 148 ? 67.526 43.856 9.163 1.00 22.39 198 ASN A C 1
ATOM 1093 O O . ASN A 1 148 ? 67.936 44.563 8.246 1.00 25.62 198 ASN A O 1
ATOM 1098 N N . PHE A 1 149 ? 66.989 44.354 10.279 1.00 22.38 199 PHE A N 1
ATOM 1099 C CA . PHE A 1 149 ? 66.913 45.797 10.521 1.00 20.06 199 PHE A CA 1
ATOM 1100 C C . PHE A 1 149 ? 68.300 46.380 10.558 1.00 24.22 199 PHE A C 1
ATOM 1101 O O . PHE A 1 149 ? 68.584 47.359 9.892 1.00 23.89 199 PHE A O 1
ATOM 1109 N N . ILE A 1 150 ? 69.172 45.752 11.336 1.00 25.49 200 ILE A N 1
ATOM 1110 C CA . ILE A 1 150 ? 70.535 46.230 11.442 1.00 22.95 200 ILE A CA 1
ATOM 1111 C C . ILE A 1 150 ? 71.259 46.194 10.084 1.00 24.58 200 ILE A C 1
ATOM 1112 O O . ILE A 1 150 ? 71.900 47.183 9.690 1.00 28.52 200 ILE A O 1
ATOM 1117 N N . LYS A 1 151 ? 71.112 45.098 9.357 1.00 27.25 201 LYS A N 1
ATOM 1118 C CA . LYS A 1 151 ? 71.725 44.947 8.025 1.00 25.15 201 LYS A CA 1
ATOM 1119 C C . LYS A 1 151 ? 71.222 46.028 7.077 1.00 27.69 201 LYS A C 1
ATOM 1120 O O . LYS A 1 151 ? 72.002 46.687 6.396 1.00 27.80 201 LYS A O 1
ATOM 1126 N N . SER A 1 152 ? 69.908 46.241 7.058 1.00 26.36 202 SER A N 1
ATOM 1127 C CA . SER A 1 152 ? 69.332 47.228 6.156 1.00 23.95 202 SER A CA 1
ATOM 1128 C C . SER A 1 152 ? 69.801 48.654 6.493 1.00 22.41 202 SER A C 1
ATOM 1129 O O . SER A 1 152 ? 70.135 49.438 5.603 1.00 26.63 202 SER A O 1
ATOM 1140 N N . THR A 1 154 ? 72.517 49.545 8.082 1.00 26.51 204 THR A N 1
ATOM 1141 C CA . THR A 1 154 ? 73.933 49.687 7.733 1.00 33.33 204 THR A CA 1
ATOM 1142 C C . THR A 1 154 ? 74.167 49.644 6.210 1.00 34.45 204 THR A C 1
ATOM 1143 O O . THR A 1 154 ? 75.028 50.375 5.725 1.00 30.30 204 THR A O 1
ATOM 1147 N N . ASP A 1 155 ? 73.383 48.854 5.456 1.00 29.89 205 ASP A N 1
ATOM 1148 C CA . ASP A 1 155 ? 73.418 48.877 3.966 1.00 32.50 205 ASP A CA 1
ATOM 1149 C C . ASP A 1 155 ? 73.118 50.278 3.404 1.00 34.83 205 ASP A C 1
ATOM 1150 O O . ASP A 1 155 ? 73.581 50.636 2.323 1.00 32.87 205 ASP A O 1
ATOM 1155 N N . HIS A 1 156 ? 72.316 51.052 4.135 1.00 26.16 206 HIS A N 1
ATOM 1156 C CA . HIS A 1 156 ? 71.944 52.428 3.774 1.00 30.32 206 HIS A CA 1
ATOM 1157 C C . HIS A 1 156 ? 72.910 53.480 4.350 1.00 29.19 206 HIS A C 1
ATOM 1158 O O . HIS A 1 156 ? 72.609 54.684 4.365 1.00 34.25 206 HIS A O 1
ATOM 1165 N N . ASN A 1 157 ? 74.067 53.019 4.819 1.00 30.95 207 ASN A N 1
ATOM 1166 C CA . ASN A 1 157 ? 75.120 53.880 5.354 1.00 39.05 207 ASN A CA 1
ATOM 1167 C C . ASN A 1 157 ? 74.734 54.649 6.602 1.00 34.80 207 ASN A C 1
ATOM 1168 O O . ASN A 1 157 ? 75.249 55.726 6.863 1.00 34.78 207 ASN A O 1
ATOM 1173 N N . LEU A 1 158 ? 73.859 54.062 7.409 1.00 31.15 208 LEU A N 1
ATOM 1174 C CA . LEU A 1 158 ? 73.599 54.598 8.740 1.00 32.57 208 LEU A CA 1
ATOM 1175 C C . LEU A 1 158 ? 74.436 53.818 9.737 1.00 25.59 208 LEU A C 1
ATOM 1176 O O . LEU A 1 158 ? 74.994 52.768 9.415 1.00 35.96 208 LEU A O 1
ATOM 1181 N N . ALA A 1 159 ? 74.524 54.342 10.945 1.00 33.48 209 ALA A N 1
ATOM 1182 C CA . ALA A 1 159 ? 75.468 53.841 11.928 1.00 37.75 209 ALA A CA 1
ATOM 1183 C C . ALA A 1 159 ? 74.737 53.339 13.150 1.00 36.91 209 ALA A C 1
ATOM 1184 O O . ALA A 1 159 ? 73.537 53.591 13.328 1.00 30.94 209 ALA A O 1
ATOM 1186 N N . TYR A 1 160 ? 75.469 52.637 14.009 1.00 33.17 210 TYR A N 1
ATOM 1187 C CA . TYR A 1 160 ? 74.906 52.116 15.253 1.00 35.03 210 TYR A CA 1
ATOM 1188 C C . TYR A 1 160 ? 74.216 53.182 16.105 1.00 38.42 210 TYR A C 1
ATOM 1189 O O . TYR A 1 160 ? 73.241 52.869 16.788 1.00 32.96 210 TYR A O 1
ATOM 1198 N N . GLU A 1 161 ? 74.704 54.426 16.056 1.00 30.40 211 GLU A N 1
ATOM 1199 C CA . GLU A 1 161 ? 74.063 55.535 16.777 1.00 35.40 211 GLU A CA 1
ATOM 1200 C C . GLU A 1 161 ? 72.667 55.915 16.229 1.00 27.39 211 GLU A C 1
ATOM 1201 O O . GLU A 1 161 ? 71.921 56.614 16.889 1.00 28.33 211 GLU A O 1
ATOM 1207 N N . ASN A 1 162 ? 72.351 55.474 15.023 1.00 29.00 212 ASN A N 1
ATOM 1208 C CA . ASN A 1 162 ? 71.021 55.701 14.421 1.00 34.70 212 ASN A CA 1
ATOM 1209 C C . ASN A 1 162 ? 70.031 54.561 14.671 1.00 26.73 212 ASN A C 1
ATOM 1210 O O . ASN A 1 162 ? 68.867 54.652 14.271 1.00 26.60 212 ASN A O 1
ATOM 1215 N N . ILE A 1 163 ? 70.518 53.477 15.263 1.00 25.77 213 ILE A N 1
ATOM 1216 C CA . ILE A 1 163 ? 69.794 52.204 15.348 1.00 27.13 213 ILE A CA 1
ATOM 1217 C C . ILE A 1 163 ? 69.345 51.988 16.782 1.00 32.23 213 ILE A C 1
ATOM 1218 O O . ILE A 1 163 ? 70.172 51.970 17.692 1.00 27.87 213 ILE A O 1
ATOM 1223 N N . PHE A 1 164 ? 68.034 51.852 16.991 1.00 23.93 214 PHE A N 1
ATOM 1224 C CA . PHE A 1 164 ? 67.475 51.637 18.334 1.00 22.70 214 PHE A CA 1
ATOM 1225 C C . PHE A 1 164 ? 66.612 50.388 18.365 1.00 23.06 214 PHE A C 1
ATOM 1226 O O . PHE A 1 164 ? 65.972 50.069 17.391 1.00 26.03 214 PHE A O 1
ATOM 1234 N N . LEU A 1 165 ? 66.630 49.674 19.486 1.00 21.35 215 LEU A N 1
ATOM 1235 C CA . LEU A 1 165 ? 65.913 48.420 19.638 1.00 23.47 215 LEU A CA 1
ATOM 1236 C C . LEU A 1 165 ? 65.122 48.415 20.932 1.00 34.92 215 LEU A C 1
ATOM 1237 O O . LEU A 1 165 ? 65.598 48.917 21.941 1.00 31.69 215 LEU A O 1
ATOM 1242 N N . TYR A 1 166 ? 63.936 47.821 20.922 1.00 23.13 216 TYR A N 1
ATOM 1243 C CA . TYR A 1 166 ? 63.232 47.545 22.176 1.00 23.24 216 TYR A CA 1
ATOM 1244 C C . TYR A 1 166 ? 62.281 46.401 22.063 1.00 26.38 216 TYR A C 1
ATOM 1245 O O . TYR A 1 166 ? 61.471 46.367 21.145 1.00 22.90 216 TYR A O 1
ATOM 1254 N N . GLY A 1 167 ? 62.353 45.488 23.032 1.00 24.09 217 GLY A N 1
ATOM 1255 C CA . GLY A 1 167 ? 61.260 44.549 23.269 1.00 20.25 217 GLY A CA 1
ATOM 1256 C C . GLY A 1 167 ? 61.575 43.082 23.079 1.00 21.36 217 GLY A C 1
ATOM 1257 O O . GLY A 1 167 ? 62.500 42.711 22.344 1.00 24.52 217 GLY A O 1
ATOM 1258 N N . ASN A 1 168 ? 60.760 42.263 23.734 1.00 23.36 218 ASN A N 1
ATOM 1259 C CA . ASN A 1 168 ? 60.871 40.795 23.727 1.00 25.56 218 ASN A CA 1
ATOM 1260 C C . ASN A 1 168 ? 59.714 40.054 23.080 1.00 27.15 218 ASN A C 1
ATOM 1261 O O . ASN A 1 168 ? 59.740 38.830 23.027 1.00 27.86 218 ASN A O 1
ATOM 1266 N N . ASP A 1 169 ? 58.686 40.768 22.619 1.00 25.40 219 ASP A N 1
ATOM 1267 C CA . ASP A 1 169 ? 57.544 40.075 22.034 1.00 21.75 219 ASP A CA 1
ATOM 1268 C C . ASP A 1 169 ? 56.698 41.027 21.200 1.00 20.63 219 ASP A C 1
ATOM 1269 O O . ASP A 1 169 ? 56.984 42.224 21.148 1.00 22.54 219 ASP A O 1
ATOM 1274 N N . HIS A 1 170 ? 55.652 40.482 20.571 1.00 22.10 220 HIS A N 1
ATOM 1275 C CA . HIS A 1 170 ? 54.859 41.234 19.587 1.00 21.53 220 HIS A CA 1
ATOM 1276 C C . HIS A 1 170 ? 53.595 41.842 20.206 1.00 25.21 220 HIS A C 1
ATOM 1277 O O . HIS A 1 170 ? 52.624 42.102 19.485 1.00 24.65 220 HIS A O 1
ATOM 1284 N N . SER A 1 171 ? 53.592 42.067 21.520 1.00 22.47 221 SER A N 1
ATOM 1285 C CA . SER A 1 171 ? 52.384 42.504 22.218 1.00 20.71 221 SER A CA 1
ATOM 1286 C C . SER A 1 171 ? 52.145 44.015 22.178 1.00 19.70 221 SER A C 1
ATOM 1287 O O . SER A 1 171 ? 53.048 44.816 21.997 1.00 23.41 221 SER A O 1
ATOM 1290 N N . TYR A 1 172 ? 50.884 44.378 22.393 1.00 22.12 222 TYR A N 1
ATOM 1291 C CA . TYR A 1 172 ? 50.488 45.753 22.641 1.00 20.53 222 TYR A CA 1
ATOM 1292 C C . TYR A 1 172 ? 51.332 46.383 23.758 1.00 21.92 222 TYR A C 1
ATOM 1293 O O . TYR A 1 172 ? 51.792 47.504 23.633 1.00 20.99 222 TYR A O 1
ATOM 1302 N N . GLU A 1 173 ? 51.505 45.636 24.842 1.00 21.93 223 GLU A N 1
ATOM 1303 C CA . GLU A 1 173 ? 52.227 46.124 26.004 1.00 25.01 223 GLU A CA 1
ATOM 1304 C C . GLU A 1 173 ? 53.671 46.487 25.655 1.00 26.92 223 GLU A C 1
ATOM 1305 O O . GLU A 1 173 ? 54.188 47.494 26.118 1.00 22.84 223 GLU A O 1
ATOM 1311 N N . THR A 1 174 ? 54.305 45.685 24.805 1.00 22.23 224 THR A N 1
ATOM 1312 C CA . THR A 1 174 ? 55.668 45.993 24.376 1.00 24.58 224 THR A CA 1
ATOM 1313 C C . THR A 1 174 ? 55.711 47.300 23.595 1.00 21.70 224 THR A C 1
ATOM 1314 O O . THR A 1 174 ? 56.596 48.134 23.789 1.00 20.06 224 THR A O 1
ATOM 1318 N N . GLY A 1 175 ? 54.755 47.519 22.703 1.00 20.83 225 GLY A N 1
ATOM 1319 C CA . GLY A 1 175 ? 54.716 48.808 22.041 1.00 22.37 225 GLY A CA 1
ATOM 1320 C C . GLY A 1 175 ? 54.501 49.973 23.003 1.00 19.43 225 GLY A C 1
ATOM 1321 O O . GLY A 1 175 ? 55.132 51.022 22.875 1.00 19.95 225 GLY A O 1
ATOM 1322 N N . TYR A 1 176 ? 53.568 49.797 23.927 1.00 20.36 226 TYR A N 1
ATOM 1323 C CA . TYR A 1 176 ? 53.220 50.848 24.869 1.00 22.42 226 TYR A CA 1
ATOM 1324 C C . TYR A 1 176 ? 54.407 51.187 25.767 1.00 20.11 226 TYR A C 1
ATOM 1325 O O . TYR A 1 176 ? 54.745 52.370 25.975 1.00 21.41 226 TYR A O 1
ATOM 1334 N N . THR A 1 177 ? 55.038 50.145 26.294 1.00 20.49 227 THR A N 1
ATOM 1335 C CA . THR A 1 177 ? 56.143 50.346 27.246 1.00 23.97 227 THR A CA 1
ATOM 1336 C C . THR A 1 177 ? 57.412 50.850 26.593 1.00 25.38 227 THR A C 1
ATOM 1337 O O . THR A 1 177 ? 58.234 51.499 27.261 1.00 22.70 227 THR A O 1
ATOM 1341 N N . SER A 1 178 ? 57.603 50.567 25.305 1.00 23.79 228 SER A N 1
ATOM 1342 C CA . SER A 1 178 ? 58.845 50.945 24.642 1.00 20.54 228 SER A CA 1
ATOM 1343 C C . SER A 1 178 ? 59.132 52.435 24.806 1.00 23.34 228 SER A C 1
ATOM 1344 O O . SER A 1 178 ? 60.255 52.833 25.108 1.00 25.65 228 SER A O 1
ATOM 1347 N N . VAL A 1 179 ? 58.125 53.263 24.575 1.00 22.11 229 VAL A N 1
ATOM 1348 C CA . VAL A 1 179 ? 58.332 54.721 24.552 1.00 24.02 229 VAL A CA 1
ATOM 1349 C C . VAL A 1 179 ? 57.968 55.406 25.858 1.00 30.59 229 VAL A C 1
ATOM 1350 O O . VAL A 1 179 ? 58.058 56.620 25.952 1.00 28.16 229 VAL A O 1
ATOM 1354 N N . THR A 1 180 ? 57.571 54.634 26.859 1.00 23.94 230 THR A N 1
ATOM 1355 C CA . THR A 1 180 ? 57.265 55.177 28.184 1.00 27.15 230 THR A CA 1
ATOM 1356 C C . THR A 1 180 ? 58.331 54.750 29.198 1.00 33.43 230 THR A C 1
ATOM 1357 O O . THR A 1 180 ? 58.918 55.590 29.860 1.00 33.67 230 THR A O 1
ATOM 1361 N N . THR A 1 181 ? 58.606 53.459 29.320 1.00 29.90 231 THR A N 1
ATOM 1362 C CA . THR A 1 181 ? 59.619 53.034 30.273 1.00 30.71 231 THR A CA 1
ATOM 1363 C C . THR A 1 181 ? 60.938 52.631 29.594 1.00 38.56 231 THR A C 1
ATOM 1364 O O . THR A 1 181 ? 61.977 52.624 30.231 1.00 32.78 231 THR A O 1
ATOM 1368 N N . GLY A 1 182 ? 60.909 52.330 28.301 1.00 26.83 232 GLY A N 1
ATOM 1369 C CA . GLY A 1 182 ? 62.114 51.973 27.562 1.00 26.12 232 GLY A CA 1
ATOM 1370 C C . GLY A 1 182 ? 62.959 53.154 27.130 1.00 36.21 232 GLY A C 1
ATOM 1371 O O . GLY A 1 182 ? 64.205 53.076 27.085 1.00 32.33 232 GLY A O 1
ATOM 1372 N N . TYR A 1 183 ? 62.274 54.226 26.744 1.00 26.64 233 TYR A N 1
ATOM 1373 C CA . TYR A 1 183 ? 62.886 55.496 26.367 1.00 26.97 233 TYR A CA 1
ATOM 1374 C C . TYR A 1 183 ? 62.119 56.628 27.037 1.00 29.96 233 TYR A C 1
ATOM 1375 O O . TYR A 1 183 ? 61.072 56.418 27.628 1.00 29.59 233 TYR A O 1
ATOM 1384 N N . ASP A 1 184 ? 62.671 57.828 26.942 1.00 31.40 234 ASP A N 1
ATOM 1385 C CA . ASP A 1 184 ? 62.075 59.034 27.491 1.00 26.70 234 ASP A CA 1
ATOM 1386 C C . ASP A 1 184 ? 61.094 59.586 26.472 1.00 24.52 234 ASP A C 1
ATOM 1387 O O . ASP A 1 184 ? 61.502 60.060 25.404 1.00 26.29 234 ASP A O 1
ATOM 1392 N N . ILE A 1 185 ? 59.806 59.512 26.789 1.00 24.23 235 ILE A N 1
ATOM 1393 C CA . ILE A 1 185 ? 58.747 59.885 25.840 1.00 22.80 235 ILE A CA 1
ATOM 1394 C C . ILE A 1 185 ? 58.819 61.333 25.437 1.00 25.63 235 ILE A C 1
ATOM 1395 O O . ILE A 1 185 ? 58.337 61.690 24.374 1.00 24.92 235 ILE A O 1
ATOM 1400 N N . ASN A 1 186 ? 59.444 62.170 26.279 1.00 24.74 236 ASN A N 1
ATOM 1401 C CA . ASN A 1 186 ? 59.564 63.579 26.025 1.00 23.08 236 ASN A CA 1
ATOM 1402 C C . ASN A 1 186 ? 60.738 63.947 25.141 1.00 22.53 236 ASN A C 1
ATOM 1403 O O . ASN A 1 186 ? 60.787 65.059 24.626 1.00 29.08 236 ASN A O 1
ATOM 1408 N N . GLN A 1 187 ? 61.681 63.034 24.989 1.00 25.25 237 GLN A N 1
ATOM 1409 C CA . GLN A 1 187 ? 62.881 63.255 24.186 1.00 26.60 237 GLN A CA 1
ATOM 1410 C C . GLN A 1 187 ? 63.257 61.967 23.478 1.00 30.96 237 GLN A C 1
ATOM 1411 O O . GLN A 1 187 ? 64.343 61.451 23.648 1.00 28.90 237 GLN A O 1
ATOM 1417 N N . LEU A 1 188 ? 62.347 61.435 22.676 1.00 25.86 238 LEU A N 1
ATOM 1418 C CA . LEU A 1 188 ? 62.648 60.206 21.979 1.00 25.39 238 LEU A CA 1
ATOM 1419 C C . LEU A 1 188 ? 63.838 60.412 21.069 1.00 20.75 238 LEU A C 1
ATOM 1420 O O . LEU A 1 188 ? 63.891 61.401 20.354 1.00 25.63 238 LEU A O 1
ATOM 1425 N N . PRO A 1 189 ? 64.792 59.462 21.094 1.00 22.90 239 PRO A N 1
ATOM 1426 C CA . PRO A 1 189 ? 66.011 59.593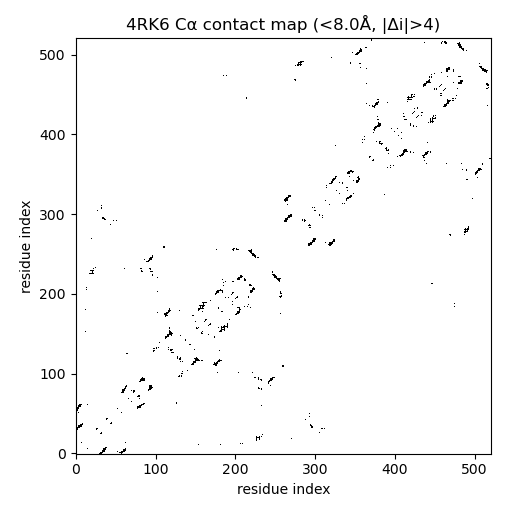 20.295 1.00 27.75 239 PRO A CA 1
ATOM 1427 C C . PRO A 1 189 ? 65.842 59.136 18.858 1.00 26.65 239 PRO A C 1
ATOM 1428 O O . PRO A 1 189 ? 66.767 59.277 18.061 1.00 25.13 239 PRO A O 1
ATOM 1432 N N . PHE A 1 190 ? 64.657 58.622 18.533 1.00 23.08 240 PHE A N 1
ATOM 1433 C CA . PHE A 1 190 ? 64.301 58.233 17.185 1.00 23.00 240 PHE A CA 1
ATOM 1434 C C . PHE A 1 190 ? 63.018 58.920 16.735 1.00 27.19 240 PHE A C 1
ATOM 1435 O O . PHE A 1 190 ? 62.149 59.256 17.547 1.00 23.95 240 PHE A O 1
ATOM 1443 N N . THR A 1 191 ? 62.901 59.108 15.433 1.00 19.88 241 THR A N 1
ATOM 1444 C CA . THR A 1 191 ? 61.748 59.796 14.835 1.00 22.40 241 THR A CA 1
ATOM 1445 C C . THR A 1 191 ? 60.718 58.840 14.239 1.00 23.47 241 THR A C 1
ATOM 1446 O O . THR A 1 191 ? 59.600 59.262 13.911 1.00 21.92 241 THR A O 1
ATOM 1450 N N . ALA A 1 192 ? 61.124 57.584 14.063 1.00 21.90 242 ALA A N 1
ATOM 1451 C CA . ALA A 1 192 ? 60.278 56.535 13.489 1.00 21.29 242 ALA A CA 1
ATOM 1452 C C . ALA A 1 192 ? 60.536 55.228 14.189 1.00 20.65 242 ALA A C 1
ATOM 1453 O O . ALA A 1 192 ? 61.645 54.949 14.663 1.00 24.78 242 ALA A O 1
ATOM 1455 N N . ALA A 1 193 ? 59.487 54.423 14.275 1.00 19.84 243 ALA A N 1
ATOM 1456 C CA . ALA A 1 193 ? 59.564 53.104 14.851 1.00 19.97 243 ALA A CA 1
ATOM 1457 C C . ALA A 1 193 ? 58.965 52.091 13.878 1.00 21.98 243 ALA A C 1
ATOM 1458 O O . ALA A 1 193 ? 57.915 52.323 13.295 1.00 21.40 243 ALA A O 1
ATOM 1460 N N . ILE A 1 194 ? 59.678 50.995 13.680 1.00 20.55 244 ILE A N 1
ATOM 1461 C CA . ILE A 1 194 ? 59.195 49.870 12.902 1.00 20.06 244 ILE A CA 1
ATOM 1462 C C . ILE A 1 194 ? 58.681 48.867 13.914 1.00 22.30 244 ILE A C 1
ATOM 1463 O O . ILE A 1 194 ? 59.430 48.357 14.750 1.00 22.82 244 ILE A O 1
ATOM 1468 N N . ALA A 1 195 ? 57.388 48.589 13.863 1.00 19.60 245 ALA A N 1
ATOM 1469 C CA . ALA A 1 195 ? 56.753 47.691 14.815 1.00 19.98 245 ALA A CA 1
ATOM 1470 C C . ALA A 1 195 ? 56.696 46.280 14.258 1.00 20.95 245 ALA A C 1
ATOM 1471 O O . ALA A 1 195 ? 56.201 46.090 13.145 1.00 20.93 245 ALA A O 1
ATOM 1473 N N . THR A 1 196 ? 57.138 45.272 15.019 1.00 20.84 246 THR A N 1
ATOM 1474 C CA . THR A 1 196 ? 57.251 43.915 14.465 1.00 20.63 246 THR A CA 1
ATOM 1475 C C . THR A 1 196 ? 55.904 43.203 14.311 1.00 19.59 246 THR A C 1
ATOM 1476 O O . THR A 1 196 ? 55.833 42.133 13.704 1.00 22.38 246 THR A O 1
ATOM 1480 N N . ALA A 1 197 ? 54.850 43.786 14.877 1.00 20.40 247 ALA A N 1
ATOM 1481 C CA . ALA A 1 197 ? 53.485 43.303 14.655 1.00 20.21 247 ALA A CA 1
ATOM 1482 C C . ALA A 1 197 ? 52.530 44.454 14.787 1.00 18.27 247 ALA A C 1
ATOM 1483 O O . ALA A 1 197 ? 52.858 45.481 15.388 1.00 20.60 247 ALA A O 1
ATOM 1485 N N . ASP A 1 198 ? 51.351 44.328 14.179 1.00 20.92 248 ASP A N 1
ATOM 1486 C CA . ASP A 1 198 ? 50.378 45.424 14.203 1.00 20.46 248 ASP A CA 1
ATOM 1487 C C . ASP A 1 198 ? 50.040 45.948 15.622 1.00 18.69 248 ASP A C 1
ATOM 1488 O O . ASP A 1 198 ? 49.945 47.166 15.830 1.00 20.56 248 ASP A O 1
ATOM 1501 N N . VAL A 1 200 ? 51.831 45.992 18.244 1.00 18.41 250 VAL A N 1
ATOM 1502 C CA . VAL A 1 200 ? 52.924 46.812 18.760 1.00 19.94 250 VAL A CA 1
ATOM 1503 C C . VAL A 1 200 ? 52.687 48.256 18.323 1.00 19.19 250 VAL A C 1
ATOM 1504 O O . VAL A 1 200 ? 52.842 49.194 19.111 1.00 19.63 250 VAL A O 1
ATOM 1508 N N . GLY A 1 201 ? 52.311 48.445 17.059 1.00 20.04 251 GLY A N 1
ATOM 1509 C CA . GLY A 1 201 ? 52.002 49.760 16.525 1.00 18.34 251 GLY A CA 1
ATOM 1510 C C . GLY A 1 201 ? 50.834 50.427 17.243 1.00 21.24 251 GLY A C 1
ATOM 1511 O O . GLY A 1 201 ? 50.862 51.617 17.532 1.00 19.33 251 GLY A O 1
ATOM 1512 N N . GLN A 1 202 ? 49.812 49.642 17.561 1.00 18.12 252 GLN A N 1
ATOM 1513 C CA . GLN A 1 202 ? 48.689 50.176 18.312 1.00 19.20 252 GLN A CA 1
ATOM 1514 C C . GLN A 1 202 ? 49.133 50.651 19.720 1.00 20.76 252 GLN A C 1
ATOM 1515 O O . GLN A 1 202 ? 48.635 51.665 20.245 1.00 20.72 252 GLN A O 1
ATOM 1521 N N . GLY A 1 203 ? 50.027 49.894 20.327 1.00 19.84 253 GLY A N 1
ATOM 1522 C CA . GLY A 1 203 ? 50.576 50.241 21.656 1.00 18.69 253 GLY A CA 1
ATOM 1523 C C . GLY A 1 203 ? 51.322 51.545 21.614 1.00 21.30 253 GLY A C 1
ATOM 1524 O O . GLY A 1 203 ? 51.174 52.383 22.488 1.00 21.73 253 GLY A O 1
ATOM 1525 N N . LEU A 1 204 ? 52.131 51.710 20.578 1.00 18.18 254 LEU A N 1
ATOM 1526 C CA . LEU A 1 204 ? 52.865 52.949 20.365 1.00 20.77 254 LEU A CA 1
ATOM 1527 C C . LEU A 1 204 ? 51.926 54.151 20.182 1.00 19.27 254 LEU A C 1
ATOM 1528 O O . LEU A 1 204 ? 52.13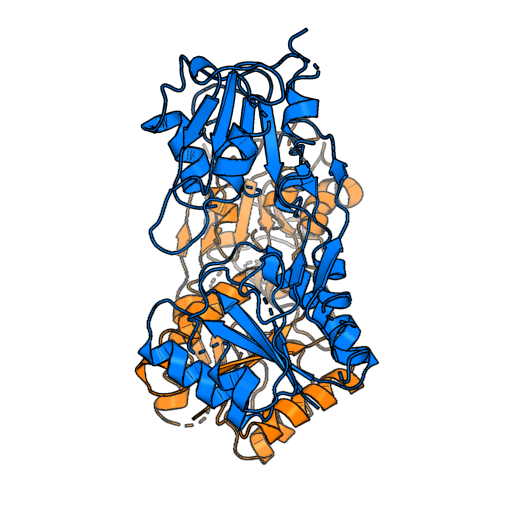4 55.222 20.782 1.00 19.25 254 LEU A O 1
ATOM 1533 N N . ILE A 1 205 ? 50.888 53.988 19.360 1.00 18.27 255 ILE A N 1
ATOM 1534 C CA . ILE A 1 205 ? 49.923 55.063 19.150 1.00 19.36 255 ILE A CA 1
ATOM 1535 C C . ILE A 1 205 ? 49.298 55.492 20.480 1.00 20.84 255 ILE A C 1
ATOM 1536 O O . ILE A 1 205 ? 49.226 56.693 20.798 1.00 19.76 255 ILE A O 1
ATOM 1541 N N . ASN A 1 206 ? 48.862 54.518 21.263 1.00 20.23 256 ASN A N 1
ATOM 1542 C CA . ASN A 1 206 ? 48.201 54.836 22.520 1.00 22.21 256 ASN A CA 1
ATOM 1543 C C . ASN A 1 206 ? 49.147 55.456 23.535 1.00 20.54 256 ASN A C 1
ATOM 1544 O O . ASN A 1 206 ? 48.725 56.338 24.279 1.00 22.26 256 ASN A O 1
ATOM 1549 N N . ALA A 1 207 ? 50.398 54.993 23.585 1.00 19.27 257 ALA A N 1
ATOM 1550 C CA . ALA A 1 207 ? 51.348 55.557 24.547 1.00 22.70 257 ALA A CA 1
ATOM 1551 C C . ALA A 1 207 ? 51.557 57.019 24.208 1.00 25.11 257 ALA A C 1
ATOM 1552 O O . ALA A 1 207 ? 51.576 57.883 25.097 1.00 24.36 257 ALA A O 1
ATOM 1562 N N . SER A 1 209 ? 49.485 59.073 22.508 1.00 22.43 259 SER A N 1
ATOM 1563 C CA . SER A 1 209 ? 48.224 59.815 22.772 1.00 22.31 259 SER A CA 1
ATOM 1564 C C . SER A 1 209 ? 47.986 60.056 24.252 1.00 23.20 259 SER A C 1
ATOM 1565 O O . SER A 1 209 ? 47.508 61.124 24.631 1.00 26.49 259 SER A O 1
ATOM 1568 N N . ASP A 1 210 ? 48.311 59.059 25.067 1.00 20.81 260 ASP A N 1
ATOM 1569 C CA . ASP A 1 210 ? 48.083 59.127 26.522 1.00 23.14 260 ASP A CA 1
ATOM 1570 C C . ASP A 1 210 ? 49.043 60.095 27.221 1.00 31.31 260 ASP A C 1
ATOM 1571 O O . ASP A 1 210 ? 48.824 60.446 28.386 1.00 27.33 260 ASP A O 1
ATOM 1576 N N . HIS A 1 211 ? 50.106 60.495 26.526 1.00 24.62 261 HIS A N 1
ATOM 1577 C CA . HIS A 1 211 ? 51.125 61.402 27.087 1.00 23.53 261 HIS A CA 1
ATOM 1578 C C . HIS A 1 211 ? 51.250 62.692 26.306 1.00 28.34 261 HIS A C 1
ATOM 1579 O O . HIS A 1 211 ? 52.352 63.257 26.186 1.00 29.47 261 HIS A O 1
ATOM 1586 N N . GLY A 1 212 ? 50.117 63.148 25.783 1.00 24.76 262 GLY A N 1
ATOM 1587 C CA . GLY A 1 212 ? 50.002 64.456 25.139 1.00 32.81 262 GLY A CA 1
ATOM 1588 C C . GLY A 1 212 ? 50.716 64.619 23.808 1.00 38.33 262 GLY A C 1
ATOM 1589 O O . GLY A 1 212 ? 51.076 65.738 23.429 1.00 29.38 262 GLY A O 1
ATOM 1590 N N . LYS A 1 213 ? 50.923 63.512 23.097 1.00 25.67 263 LYS A N 1
ATOM 1591 C CA . LYS A 1 213 ? 51.588 63.544 21.806 1.00 23.12 263 LYS A CA 1
ATOM 1592 C C . LYS A 1 213 ? 50.688 62.902 20.773 1.00 26.16 263 LYS A C 1
ATOM 1593 O O . LYS A 1 213 ? 49.626 62.378 21.109 1.00 25.99 263 LYS A O 1
ATOM 1599 N N . THR A 1 214 ? 51.091 62.988 19.507 1.00 22.66 264 THR A N 1
ATOM 1600 C CA . THR A 1 214 ? 50.291 62.475 18.421 1.00 24.51 264 THR A CA 1
ATOM 1601 C C . THR A 1 214 ? 51.176 61.838 17.370 1.00 27.65 264 THR A C 1
ATOM 1602 O O . THR A 1 214 ? 52.223 62.377 17.038 1.00 26.25 264 THR A O 1
ATOM 1606 N N . VAL A 1 215 ? 50.733 60.690 16.865 1.00 24.29 265 VAL A N 1
ATOM 1607 C CA . VAL A 1 215 ? 51.347 60.038 15.701 1.00 20.64 265 VAL A CA 1
ATOM 1608 C C . VAL A 1 215 ? 50.619 60.569 14.484 1.00 25.12 265 VAL A C 1
ATOM 1609 O O . VAL A 1 215 ? 49.383 60.594 14.504 1.00 25.96 265 VAL A O 1
ATOM 1613 N N . PRO A 1 216 ? 51.312 60.990 13.425 1.00 24.52 266 PRO A N 1
ATOM 1614 C CA . PRO A 1 216 ? 52.773 60.845 13.217 1.00 19.97 266 PRO A CA 1
ATOM 1615 C C . PRO A 1 216 ? 53.641 62.055 13.599 1.00 24.75 266 PRO A C 1
ATOM 1616 O O . PRO A 1 216 ? 54.861 61.965 13.512 1.00 26.23 266 PRO A O 1
ATOM 1620 N N . GLU A 1 217 ? 53.022 63.148 14.033 1.00 22.63 267 GLU A N 1
ATOM 1621 C CA . GLU A 1 217 ? 53.756 64.406 14.299 1.00 28.41 267 GLU A CA 1
ATOM 1622 C C . GLU A 1 217 ? 54.946 64.144 15.207 1.00 25.68 267 GLU A C 1
ATOM 1623 O O . GLU A 1 217 ? 56.027 64.678 14.988 1.00 25.29 267 GLU A O 1
ATOM 1629 N N . ASP A 1 218 ? 54.737 63.328 16.244 1.00 24.24 268 ASP A N 1
ATOM 1630 C CA . ASP A 1 218 ? 55.748 63.103 17.276 1.00 22.11 268 ASP A CA 1
ATOM 1631 C C . ASP A 1 218 ? 56.469 61.772 17.165 1.00 25.09 268 ASP A C 1
ATOM 1632 O O . ASP A 1 218 ? 57.400 61.516 17.918 1.00 24.95 268 ASP A O 1
ATOM 1637 N N . LEU A 1 219 ? 56.025 60.926 16.240 1.00 20.48 269 LEU A N 1
ATOM 1638 C CA . LEU A 1 219 ? 56.609 59.599 15.994 1.00 19.19 269 LEU A CA 1
ATOM 1639 C C . LEU A 1 219 ? 55.924 58.981 14.795 1.00 23.84 269 LEU A C 1
ATOM 1640 O O . LEU A 1 219 ? 54.706 58.827 14.811 1.00 23.71 269 LEU A O 1
ATOM 1645 N N . SER A 1 220 ? 56.703 58.640 13.770 1.00 21.81 270 SER A N 1
ATOM 1646 C CA . SER A 1 220 ? 56.207 57.878 12.633 1.00 20.11 270 SER A CA 1
ATOM 1647 C C . SER A 1 220 ? 56.251 56.374 12.934 1.00 22.17 270 SER A C 1
ATOM 1648 O O . SER A 1 220 ? 57.150 55.906 13.634 1.00 22.08 270 SER A O 1
ATOM 1651 N N . ILE A 1 221 ? 55.293 55.612 12.389 1.00 20.14 271 ILE A N 1
ATOM 1652 C CA . ILE A 1 221 ? 55.228 54.187 12.656 1.00 17.31 271 ILE A CA 1
ATOM 1653 C C . ILE A 1 221 ? 54.924 53.443 11.369 1.00 22.29 271 ILE A C 1
ATOM 1654 O O . ILE A 1 221 ? 54.050 53.867 10.597 1.00 21.99 271 ILE A O 1
ATOM 1659 N N . VAL A 1 222 ? 55.638 52.339 11.160 1.00 22.59 272 VAL A N 1
ATOM 1660 C CA . VAL A 1 222 ? 55.275 51.343 10.151 1.00 19.87 272 VAL A CA 1
ATOM 1661 C C . VAL A 1 222 ? 55.204 49.990 10.846 1.00 21.36 272 VAL A C 1
ATOM 1662 O O . VAL A 1 222 ? 56.105 49.628 11.608 1.00 20.87 272 VAL A O 1
ATOM 1666 N N . THR A 1 223 ? 54.134 49.237 10.608 1.00 17.45 273 THR A N 1
ATOM 1667 C CA . THR A 1 223 ? 54.010 47.892 11.190 1.00 16.80 273 THR A CA 1
ATOM 1668 C C . THR A 1 223 ? 54.210 46.787 10.161 1.00 21.76 273 THR A C 1
ATOM 1669 O O . THR A 1 223 ? 54.128 47.024 8.961 1.00 21.48 273 THR A O 1
ATOM 1673 N N . ILE A 1 224 ? 54.470 45.593 10.663 1.00 18.51 274 ILE A N 1
ATOM 1674 C CA . ILE A 1 224 ? 54.526 44.389 9.846 1.00 18.81 274 ILE A CA 1
ATOM 1675 C C . ILE A 1 224 ? 53.339 43.507 10.165 1.00 22.54 274 ILE A C 1
ATOM 1676 O O . ILE A 1 224 ? 53.111 43.178 11.320 1.00 21.72 274 ILE A O 1
ATOM 1681 N N . ASP A 1 225 ? 52.582 43.167 9.107 1.00 19.99 275 ASP A N 1
ATOM 1682 C CA . ASP A 1 225 ? 51.533 42.146 9.043 1.00 18.15 275 ASP A CA 1
ATOM 1683 C C . ASP A 1 225 ? 50.342 42.686 8.234 1.00 23.56 275 ASP A C 1
ATOM 1684 O O . ASP A 1 225 ? 49.850 42.027 7.331 1.00 24.33 275 ASP A O 1
ATOM 1689 N N . GLY A 1 226 ? 49.849 43.857 8.607 1.00 20.37 276 GLY A N 1
ATOM 1690 C CA . GLY A 1 226 ? 48.786 44.511 7.873 1.00 20.43 276 GLY A CA 1
ATOM 1691 C C . GLY A 1 226 ? 47.400 43.940 8.085 1.00 24.19 276 GLY A C 1
ATOM 1692 O O . GLY A 1 226 ? 46.565 44.014 7.184 1.00 23.81 276 GLY A O 1
ATOM 1693 N N . LEU A 1 227 ? 47.156 43.382 9.265 1.00 24.46 277 LEU A N 1
ATOM 1694 C CA . LEU A 1 227 ? 45.833 42.862 9.627 1.00 21.81 277 LEU A CA 1
ATOM 1695 C C . LEU A 1 227 ? 44.882 43.991 10.089 1.00 21.37 277 LEU A C 1
ATOM 1696 O O . LEU A 1 227 ? 45.227 45.183 10.006 1.00 20.33 277 LEU A O 1
ATOM 1701 N N . GLN A 1 228 ? 43.675 43.612 10.540 1.00 23.59 278 GLN A N 1
ATOM 1702 C CA . GLN A 1 228 ? 42.607 44.576 10.813 1.00 27.34 278 GLN A CA 1
ATOM 1703 C C . GLN A 1 228 ? 42.971 45.708 11.776 1.00 20.97 278 GLN A C 1
ATOM 1704 O O . GLN A 1 228 ? 42.506 46.822 11.608 1.00 20.34 278 GLN A O 1
ATOM 1710 N N . GLN A 1 229 ? 43.796 45.440 12.774 1.00 21.70 279 GLN A N 1
ATOM 1711 C CA . GLN A 1 229 ? 44.193 46.520 13.703 1.00 24.65 279 GLN A CA 1
ATOM 1712 C C . GLN A 1 229 ? 44.762 47.752 13.001 1.00 21.32 279 GLN A C 1
ATOM 1713 O O . GLN A 1 229 ? 44.566 48.896 13.469 1.00 21.00 279 GLN A O 1
ATOM 1719 N N . THR A 1 230 ? 45.446 47.560 11.868 1.00 20.72 280 THR A N 1
ATOM 1720 C CA . THR A 1 230 ? 46.011 48.697 11.137 1.00 17.53 280 THR A CA 1
ATOM 1721 C C . THR A 1 230 ? 44.964 49.616 10.520 1.00 18.61 280 THR A C 1
ATOM 1722 O O . THR A 1 230 ? 45.217 50.788 10.312 1.00 21.55 280 THR A O 1
ATOM 1726 N N . GLU A 1 231 ? 43.779 49.066 10.265 1.00 21.48 281 GLU A N 1
ATOM 1727 C CA . GLU A 1 231 ? 42.636 49.801 9.707 1.00 19.07 281 GLU A CA 1
ATOM 1728 C C . GLU A 1 231 ? 41.759 50.459 10.778 1.00 20.54 281 GLU A C 1
ATOM 1729 O O . GLU A 1 231 ? 41.074 51.448 10.498 1.00 22.36 281 GLU A O 1
ATOM 1735 N N . ILE A 1 232 ? 41.751 49.896 11.978 1.00 19.32 282 ILE A N 1
ATOM 1736 C CA . ILE A 1 232 ? 40.906 50.447 13.059 1.00 21.73 282 ILE A CA 1
ATOM 1737 C C . ILE A 1 232 ? 41.686 51.403 13.960 1.00 22.04 282 ILE A C 1
ATOM 1738 O O . ILE A 1 232 ? 41.091 52.187 14.689 1.00 22.48 282 ILE A O 1
ATOM 1743 N N . ALA A 1 233 ? 43.014 51.362 13.882 1.00 21.49 283 ALA A N 1
ATOM 1744 C CA . ALA A 1 233 ? 43.862 52.336 14.571 1.00 23.02 283 ALA A CA 1
ATOM 1745 C C . ALA A 1 233 ? 43.571 53.727 14.043 1.00 22.21 283 ALA A C 1
ATOM 1746 O O . ALA A 1 233 ? 43.147 53.898 12.882 1.00 20.76 283 ALA A O 1
ATOM 1748 N N . ARG A 1 234 ? 43.805 54.719 14.888 1.00 18.96 284 ARG A N 1
ATOM 1749 C CA . ARG A 1 234 ? 43.713 56.117 14.491 1.00 18.39 284 ARG A CA 1
ATOM 1750 C C . ARG A 1 234 ? 44.909 56.849 15.053 1.00 22.78 284 ARG A C 1
ATOM 1751 O O . ARG A 1 234 ? 45.015 57.004 16.270 1.00 22.73 284 ARG A O 1
ATOM 1759 N N . PRO A 1 235 ? 45.835 57.281 14.198 1.00 21.62 285 PRO A N 1
ATOM 1760 C CA . PRO A 1 235 ? 45.750 57.204 12.732 1.00 22.39 285 PRO A CA 1
ATOM 1761 C C . PRO A 1 235 ? 45.871 55.795 12.181 1.00 24.27 285 PRO A C 1
ATOM 1762 O O . PRO A 1 235 ? 46.513 54.922 12.804 1.00 22.33 285 PRO A O 1
ATOM 1766 N N . LYS A 1 236 ? 45.285 55.557 11.005 1.00 17.66 286 LYS A N 1
ATOM 1767 C CA A LYS A 1 236 ? 45.447 54.263 10.342 0.50 17.29 286 LYS A CA 1
ATOM 1768 C CA B LYS A 1 236 ? 45.453 54.258 10.358 0.50 17.26 286 LYS A CA 1
ATOM 1769 C C . LYS A 1 236 ? 46.939 54.017 10.108 1.00 19.97 286 LYS A C 1
ATOM 1770 O O . LYS A 1 236 ? 47.685 54.936 9.745 1.00 20.61 286 LYS A O 1
ATOM 1781 N N . LEU A 1 237 ? 47.353 52.777 10.300 1.00 18.88 287 LEU A N 1
ATOM 1782 C CA . LEU A 1 237 ? 48.776 52.430 10.271 1.00 16.32 287 LEU A CA 1
ATOM 1783 C C . LEU A 1 237 ? 49.263 52.026 8.899 1.00 20.70 287 LEU A C 1
ATOM 1784 O O . LEU A 1 237 ? 48.708 51.134 8.250 1.00 19.21 287 LEU A O 1
ATOM 1789 N N . THR A 1 238 ? 50.328 52.700 8.490 1.00 18.81 288 THR A N 1
ATOM 1790 C CA . THR A 1 238 ? 51.153 52.283 7.355 1.00 18.99 288 THR A CA 1
ATOM 1791 C C . THR A 1 238 ? 51.754 50.934 7.731 1.00 19.71 288 THR A C 1
ATOM 1792 O O . THR A 1 238 ? 52.182 50.715 8.890 1.00 18.91 288 THR A O 1
ATOM 1796 N N . THR A 1 239 ? 51.735 49.992 6.787 1.00 17.95 289 THR A N 1
ATOM 1797 C CA . THR A 1 239 ? 52.025 48.616 7.129 1.00 18.39 289 THR A CA 1
ATOM 1798 C C . THR A 1 239 ? 52.579 47.831 5.924 1.00 24.71 289 THR A C 1
ATOM 1799 O O . THR A 1 239 ? 52.230 48.123 4.764 1.00 21.22 289 THR A O 1
ATOM 1803 N N . VAL A 1 240 ? 53.448 46.858 6.200 1.00 23.73 290 VAL A N 1
ATOM 1804 C CA . VAL A 1 240 ? 53.751 45.802 5.217 1.00 23.18 290 VAL A CA 1
ATOM 1805 C C . VAL A 1 240 ? 52.734 44.702 5.391 1.00 21.13 290 VAL A C 1
ATOM 1806 O O . VAL A 1 240 ? 52.713 43.968 6.398 1.00 23.82 290 VAL A O 1
ATOM 1810 N N . LYS A 1 241 ? 51.866 44.575 4.401 1.00 19.45 291 LYS A N 1
ATOM 1811 C CA . LYS A 1 241 ? 50.833 43.572 4.437 1.00 20.55 291 LYS A CA 1
ATOM 1812 C C . LYS A 1 241 ? 51.344 42.236 3.916 1.00 20.87 291 LYS A C 1
ATOM 1813 O O . LYS A 1 241 ? 51.776 42.146 2.769 1.00 24.12 291 LYS A O 1
ATOM 1819 N N . GLN A 1 242 ? 51.291 41.222 4.760 1.00 21.68 292 GLN A N 1
ATOM 1820 C CA . GLN A 1 242 ? 51.581 39.845 4.321 1.00 22.24 292 GLN A CA 1
ATOM 1821 C C . GLN A 1 242 ? 50.321 39.212 3.765 1.00 25.90 292 GLN A C 1
ATOM 1822 O O . GLN A 1 242 ? 49.204 39.465 4.241 1.00 25.37 292 GLN A O 1
ATOM 1828 N N . ASP A 1 243 ? 50.495 38.364 2.764 1.00 24.47 293 ASP A N 1
ATOM 1829 C CA . ASP A 1 243 ? 49.376 37.642 2.217 1.00 24.81 293 ASP A CA 1
ATOM 1830 C C . ASP A 1 243 ? 49.223 36.294 2.912 1.00 27.39 293 ASP A C 1
ATOM 1831 O O . ASP A 1 243 ? 49.617 35.254 2.370 1.00 23.48 293 ASP A O 1
ATOM 1836 N N . PHE A 1 244 ? 48.697 36.310 4.141 1.00 25.61 294 PHE A N 1
ATOM 1837 C CA . PHE A 1 244 ? 48.643 35.092 4.955 1.00 22.41 294 PHE A CA 1
ATOM 1838 C C . PHE A 1 244 ? 47.791 33.998 4.313 1.00 25.91 294 PHE A C 1
ATOM 1839 O O . PHE A 1 244 ? 48.151 32.831 4.350 1.00 25.67 294 PHE A O 1
ATOM 1847 N N . PRO A 1 245 ? 46.643 34.367 3.731 1.00 24.93 295 PRO A N 1
ATOM 1848 C CA . PRO A 1 245 ? 45.889 33.286 3.110 1.00 28.28 295 PRO A CA 1
ATOM 1849 C C . PRO A 1 245 ? 46.658 32.654 1.955 1.00 19.68 295 PRO A C 1
ATOM 1850 O O . PRO A 1 245 ? 46.576 31.427 1.821 1.00 24.32 295 PRO A O 1
ATOM 1854 N N . GLU A 1 246 ? 47.404 33.438 1.182 1.00 24.49 296 GLU A N 1
ATOM 1855 C CA . GLU A 1 246 ? 48.188 32.878 0.075 1.00 24.23 296 GLU A CA 1
ATOM 1856 C C . GLU A 1 246 ? 49.281 31.947 0.622 1.00 27.80 296 GLU A C 1
ATOM 1857 O O . GLU A 1 246 ? 49.507 30.854 0.092 1.00 24.24 296 GLU A O 1
ATOM 1863 N N . ILE A 1 247 ? 49.923 32.350 1.718 1.00 23.17 297 ILE A N 1
ATOM 1864 C CA . ILE A 1 247 ? 50.884 31.447 2.380 1.00 21.63 297 ILE A CA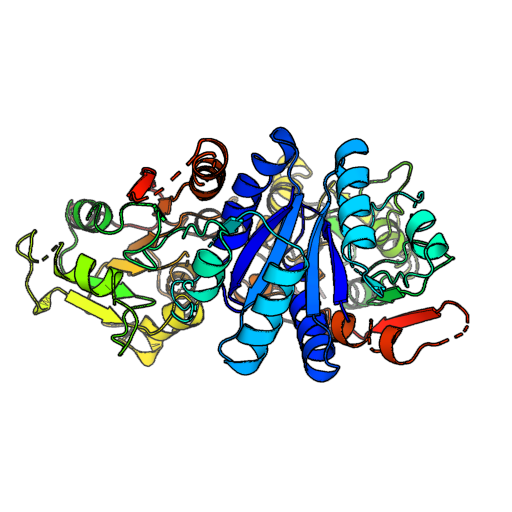 1
ATOM 1865 C C . ILE A 1 247 ? 50.249 30.096 2.695 1.00 25.94 297 ILE A C 1
ATOM 1866 O O . ILE A 1 247 ? 50.831 29.056 2.412 1.00 23.09 297 ILE A O 1
ATOM 1871 N N . GLY A 1 248 ? 49.045 30.106 3.261 1.00 21.04 298 GLY A N 1
ATOM 1872 C CA . GLY A 1 248 ? 48.331 28.881 3.573 1.00 22.42 298 GLY A CA 1
ATOM 1873 C C . GLY A 1 248 ? 47.993 28.084 2.315 1.00 26.30 298 GLY A C 1
ATOM 1874 O O . GLY A 1 248 ? 48.237 26.881 2.253 1.00 24.21 298 GLY A O 1
ATOM 1875 N N . ARG A 1 249 ? 47.440 28.746 1.299 1.00 24.11 299 ARG A N 1
ATOM 1876 C CA . ARG A 1 249 ? 47.078 28.021 0.068 1.00 24.83 299 ARG A CA 1
ATOM 1877 C C . ARG A 1 249 ? 48.291 27.350 -0.592 1.00 26.10 299 ARG A C 1
ATOM 1878 O O . ARG A 1 249 ? 48.218 26.187 -1.025 1.00 26.76 299 ARG A O 1
ATOM 1886 N N . ILE A 1 250 ? 49.394 28.077 -0.673 1.00 21.73 300 ILE A N 1
ATOM 1887 C CA . ILE A 1 250 ? 50.604 27.597 -1.348 1.00 26.13 300 ILE A CA 1
ATOM 1888 C C . ILE A 1 250 ? 51.259 26.466 -0.555 1.00 26.31 300 ILE A C 1
ATOM 1889 O O . ILE A 1 250 ? 51.728 25.477 -1.141 1.00 23.50 300 ILE A O 1
ATOM 1894 N N . ALA A 1 251 ? 51.273 26.566 0.769 1.00 25.74 301 ALA A N 1
ATOM 1895 C CA . ALA A 1 251 ? 51.771 25.443 1.580 1.00 24.00 301 ALA A CA 1
ATOM 1896 C C . ALA A 1 251 ? 50.975 24.146 1.311 1.00 24.66 301 ALA A C 1
ATOM 1897 O O . ALA A 1 251 ? 51.541 23.070 1.122 1.00 23.36 301 ALA A O 1
ATOM 1907 N N . GLN A 1 253 ? 49.197 23.542 -1.360 1.00 21.52 303 GLN A N 1
ATOM 1908 C CA . GLN A 1 253 ? 49.444 23.153 -2.764 1.00 24.18 303 GLN A CA 1
ATOM 1909 C C . GLN A 1 253 ? 50.780 22.437 -2.946 1.00 23.37 303 GLN A C 1
ATOM 1910 O O . GLN A 1 253 ? 50.906 21.512 -3.751 1.00 23.50 303 GLN A O 1
ATOM 1916 N N . LEU A 1 254 ? 51.793 22.899 -2.226 1.00 26.29 304 LEU A N 1
ATOM 1917 C CA . LEU A 1 254 ? 53.085 22.243 -2.229 1.00 23.65 304 LEU A CA 1
ATOM 1918 C C . LEU A 1 254 ? 52.942 20.781 -1.812 1.00 24.73 304 LEU A C 1
ATOM 1919 O O . LEU A 1 254 ? 53.490 19.879 -2.469 1.00 22.20 304 LEU A O 1
ATOM 1924 N N . PHE A 1 255 ? 52.162 20.531 -0.764 1.00 21.13 305 PHE A N 1
ATOM 1925 C CA . PHE A 1 255 ? 51.941 19.165 -0.303 1.00 20.98 305 PHE A CA 1
ATOM 1926 C C . PHE A 1 255 ? 51.195 18.360 -1.358 1.00 23.63 305 PHE A C 1
ATOM 1927 O O . PHE A 1 255 ? 51.587 17.215 -1.690 1.00 24.61 305 PHE A O 1
ATOM 1935 N N . LEU A 1 256 ? 50.123 18.937 -1.885 1.00 22.62 306 LEU A N 1
ATOM 1936 C CA . LEU A 1 256 ? 49.321 18.243 -2.900 1.00 22.65 306 LEU A CA 1
ATOM 1937 C C . LEU A 1 256 ? 50.138 17.910 -4.163 1.00 26.14 306 LEU A C 1
ATOM 1938 O O . LEU A 1 256 ? 49.926 16.872 -4.782 1.00 25.37 306 LEU A O 1
ATOM 1943 N N . ASP A 1 257 ? 51.065 18.791 -4.522 1.00 23.09 307 ASP A N 1
ATOM 1944 C CA . ASP A 1 257 ? 51.824 18.665 -5.769 1.00 27.06 307 ASP A CA 1
ATOM 1945 C C . ASP A 1 257 ? 53.050 17.769 -5.637 1.00 35.18 307 ASP A C 1
ATOM 1946 O O . ASP A 1 257 ? 53.634 17.398 -6.650 1.00 32.30 307 ASP A O 1
ATOM 1951 N N . SER A 1 258 ? 53.426 17.427 -4.402 1.00 29.91 308 SER A N 1
ATOM 1952 C CA . SER A 1 258 ? 54.660 16.689 -4.113 1.00 38.67 308 SER A CA 1
ATOM 1953 C C . SER A 1 258 ? 54.467 15.179 -4.315 1.00 52.29 308 SER A C 1
ATOM 1954 O O . SER A 1 258 ? 53.339 14.708 -4.476 1.00 47.17 308 SER A O 1
ATOM 1957 N N . ASP A 1 259 ? 55.570 14.430 -4.282 1.00 76.97 309 ASP A N 1
ATOM 1958 C CA . ASP A 1 259 ? 55.527 12.959 -4.292 1.00 136.58 309 ASP A CA 1
ATOM 1959 C C . ASP A 1 259 ? 55.460 12.406 -2.868 1.00 100.33 309 ASP A C 1
ATOM 1960 O O . ASP A 1 259 ? 56.330 11.650 -2.438 1.00 79.16 309 ASP A O 1
ATOM 1965 N N . GLU A 1 264 ? 65.538 18.498 -2.940 1.00 50.20 314 GLU A N 1
ATOM 1966 C CA . GLU A 1 264 ? 64.123 18.223 -2.715 1.00 58.62 314 GLU A CA 1
ATOM 1967 C C . GLU A 1 264 ? 63.386 19.355 -1.949 1.00 66.01 314 GLU A C 1
ATOM 1968 O O . GLU A 1 264 ? 62.372 19.858 -2.440 1.00 62.76 314 GLU A O 1
ATOM 1974 N N . PRO A 1 265 ? 63.885 19.765 -0.759 1.00 71.96 315 PRO A N 1
ATOM 1975 C CA . PRO A 1 265 ? 63.165 20.799 0.012 1.00 55.24 315 PRO A CA 1
ATOM 1976 C C . PRO A 1 265 ? 63.328 22.206 -0.577 1.00 78.08 315 PRO A C 1
ATOM 1977 O O . PRO A 1 265 ? 64.416 22.545 -1.036 1.00 46.69 315 PRO A O 1
ATOM 1981 N N . GLN A 1 266 ? 62.273 23.025 -0.557 1.00 38.84 316 GLN A N 1
ATOM 1982 C CA . GLN A 1 266 ? 62.379 24.380 -1.112 1.00 33.33 316 GLN A CA 1
ATOM 1983 C C . GLN A 1 266 ? 61.819 25.475 -0.203 1.00 37.16 316 GLN A C 1
ATOM 1984 O O . GLN A 1 266 ? 61.131 25.191 0.749 1.00 31.37 316 GLN A O 1
ATOM 1990 N N . ILE A 1 267 ? 62.180 26.719 -0.490 1.00 26.94 317 ILE A N 1
ATOM 1991 C CA . ILE A 1 267 ? 61.590 27.876 0.165 1.00 25.19 317 ILE A CA 1
ATOM 1992 C C . ILE A 1 267 ? 60.831 28.647 -0.908 1.00 26.26 317 ILE A C 1
ATOM 1993 O O . ILE A 1 267 ? 61.410 29.019 -1.934 1.00 26.96 317 ILE A O 1
ATOM 1998 N N . ILE A 1 268 ? 59.544 28.871 -0.680 1.00 22.21 318 ILE A N 1
ATOM 1999 C CA . ILE A 1 268 ? 58.728 29.665 -1.607 1.00 20.93 318 ILE A CA 1
ATOM 2000 C C . ILE A 1 268 ? 58.400 30.983 -0.908 1.00 22.27 318 ILE A C 1
ATOM 2001 O O . ILE A 1 268 ? 57.868 30.971 0.201 1.00 24.30 318 ILE A O 1
ATOM 2006 N N . TYR A 1 269 ? 58.767 32.086 -1.556 1.00 22.01 319 TYR A N 1
ATOM 2007 C CA . TYR A 1 269 ? 58.526 33.419 -1.023 1.00 21.05 319 TYR A CA 1
ATOM 2008 C C . TYR A 1 269 ? 57.248 33.962 -1.618 1.00 33.77 319 TYR A C 1
ATOM 2009 O O . TYR A 1 269 ? 57.049 33.910 -2.844 1.00 27.64 319 TYR A O 1
ATOM 2018 N N . ILE A 1 270 ? 56.385 34.467 -0.741 1.00 21.02 320 ILE A N 1
ATOM 2019 C CA . ILE A 1 270 ? 55.128 35.067 -1.126 1.00 23.77 320 ILE A CA 1
ATOM 2020 C C . ILE A 1 270 ? 55.306 36.594 -1.062 1.00 29.04 320 ILE A C 1
ATOM 2021 O O . ILE A 1 270 ? 55.789 37.136 -0.059 1.00 23.14 320 ILE A O 1
ATOM 2026 N N . PRO A 1 271 ? 54.954 37.295 -2.151 1.00 26.17 321 PRO A N 1
ATOM 2027 C CA . PRO A 1 271 ? 55.139 38.745 -2.194 1.00 28.41 321 PRO A CA 1
ATOM 2028 C C . PRO A 1 271 ? 54.362 39.483 -1.114 1.00 22.42 321 PRO A C 1
ATOM 2029 O O . PRO A 1 271 ? 53.321 39.008 -0.676 1.00 23.81 321 PRO A O 1
ATOM 2033 N N . THR A 1 272 ? 54.892 40.638 -0.738 1.00 26.46 322 THR A N 1
ATOM 2034 C CA . THR A 1 272 ? 54.214 41.561 0.176 1.00 29.52 322 THR A CA 1
ATOM 2035 C C . THR A 1 272 ? 54.142 42.926 -0.480 1.00 34.04 322 THR A C 1
ATOM 2036 O O . THR A 1 272 ? 54.659 43.154 -1.579 1.00 32.23 322 THR A O 1
ATOM 2040 N N . GLU A 1 273 ? 53.523 43.858 0.214 1.00 30.89 323 GLU A N 1
ATOM 2041 C CA . GLU A 1 273 ? 53.401 45.199 -0.305 1.00 28.12 323 GLU A CA 1
ATOM 2042 C C . GLU A 1 273 ? 53.279 46.151 0.876 1.00 19.44 323 GLU A C 1
ATOM 2043 O O . GLU A 1 273 ? 52.710 45.786 1.913 1.00 26.35 323 GLU A O 1
ATOM 2049 N N . LEU A 1 274 ? 53.802 47.341 0.674 1.00 26.27 324 LEU A N 1
ATOM 2050 C CA . LEU A 1 274 ? 53.825 48.353 1.706 1.00 23.87 324 LEU A CA 1
ATOM 2051 C C . LEU A 1 274 ? 52.633 49.254 1.432 1.00 23.85 324 LEU A C 1
ATOM 2052 O O . LEU A 1 274 ? 52.538 49.865 0.370 1.00 25.27 324 LEU A O 1
ATOM 2057 N N . ILE A 1 275 ? 51.671 49.250 2.351 1.00 18.28 325 ILE A N 1
ATOM 2058 C CA . ILE A 1 275 ? 50.489 50.046 2.225 1.00 19.57 325 ILE A CA 1
ATOM 2059 C C . ILE A 1 275 ? 50.624 51.313 3.031 1.00 22.76 325 ILE A C 1
ATOM 2060 O O . ILE A 1 275 ? 50.732 51.297 4.269 1.00 21.74 325 ILE A O 1
ATOM 2065 N N . GLN A 1 276 ? 50.611 52.424 2.319 1.00 18.05 326 GLN A N 1
ATOM 2066 C CA . GLN A 1 276 ? 50.806 53.722 2.929 1.00 19.72 326 GLN A CA 1
ATOM 2067 C C . GLN A 1 276 ? 49.475 54.233 3.396 1.00 23.05 326 GLN A C 1
ATOM 2068 O O . GLN A 1 276 ? 48.535 54.302 2.609 1.00 24.29 326 GLN A O 1
ATOM 2074 N N . ARG A 1 277 ? 49.397 54.532 4.692 1.00 22.17 327 ARG A N 1
ATOM 2075 C CA . ARG A 1 277 ? 48.190 55.084 5.298 1.00 22.19 327 ARG A CA 1
ATOM 2076 C C . ARG A 1 277 ? 48.555 56.411 5.978 1.00 25.29 327 ARG A C 1
ATOM 2077 O O . ARG A 1 277 ? 49.059 57.283 5.310 1.00 24.00 327 ARG A O 1
ATOM 2085 N N . ASP A 1 278 ? 48.323 56.565 7.279 1.00 19.04 328 ASP A N 1
ATOM 2086 C CA . ASP A 1 278 ? 48.349 57.884 7.924 1.00 20.44 328 ASP A CA 1
ATOM 2087 C C . ASP A 1 278 ? 49.354 58.043 9.066 1.00 22.14 328 ASP A C 1
ATOM 2088 O O . ASP A 1 278 ? 49.343 59.045 9.770 1.00 23.62 328 ASP A O 1
ATOM 2093 N N . SER A 1 279 ? 50.268 57.097 9.214 1.00 20.08 329 SER A N 1
ATOM 2094 C CA . SER A 1 279 ? 51.141 57.084 10.383 1.00 20.99 329 SER A CA 1
ATOM 2095 C C . SER A 1 279 ? 52.599 57.433 10.115 1.00 21.02 329 SER A C 1
ATOM 2096 O O . SER A 1 279 ? 53.438 57.209 10.986 1.00 19.55 329 SER A O 1
ATOM 2099 N N . VAL A 1 280 ? 52.904 57.991 8.933 1.00 21.33 330 VAL A N 1
ATOM 2100 C CA . VAL A 1 280 ? 54.273 58.410 8.630 1.00 19.87 330 VAL A CA 1
ATOM 2101 C C . VAL A 1 280 ? 54.333 59.852 8.145 1.00 26.10 330 VAL A C 1
ATOM 2102 O O . VAL A 1 280 ? 53.592 60.249 7.263 1.00 25.34 330 VAL A O 1
ATOM 2106 N N . LEU A 1 281 ? 55.265 60.605 8.705 1.00 23.15 331 LEU A N 1
ATOM 2107 C CA . LEU A 1 281 ? 55.502 62.000 8.334 1.00 24.77 331 LEU A CA 1
ATOM 2108 C C . LEU A 1 281 ? 56.782 62.092 7.502 1.00 23.43 331 LEU A C 1
ATOM 2109 O O . LEU A 1 281 ? 57.775 61.422 7.799 1.00 24.83 331 LEU A O 1
ATOM 2114 N N . ASN A 1 282 ? 56.739 62.904 6.451 1.00 23.58 332 ASN A N 1
ATOM 2115 C CA . ASN A 1 282 ? 57.940 63.269 5.706 1.00 23.39 332 ASN A CA 1
ATOM 2116 C C . ASN A 1 282 ? 58.661 64.399 6.455 1.00 26.12 332 ASN A C 1
ATOM 2117 O O . ASN A 1 282 ? 58.088 65.474 6.657 1.00 27.14 332 ASN A O 1
ATOM 2122 N N . LEU A 1 283 ? 59.907 64.156 6.845 1.00 27.08 333 LEU A N 1
ATOM 2123 C CA . LEU A 1 283 ? 60.716 65.167 7.550 1.00 28.94 333 LEU A CA 1
ATOM 2124 C C . LEU A 1 283 ? 61.530 66.106 6.653 1.00 38.42 333 LEU A C 1
ATOM 2125 O O . LEU A 1 283 ? 62.144 67.049 7.163 1.00 37.56 333 LEU A O 1
ATOM 2130 N N . ASN A 1 284 ? 61.562 65.844 5.345 1.00 31.68 334 ASN A N 1
ATOM 2131 C CA . ASN A 1 284 ? 62.393 66.631 4.401 1.00 32.98 334 ASN A CA 1
ATOM 2132 C C . ASN A 1 284 ? 61.841 68.029 4.059 1.00 47.44 334 ASN A C 1
ATOM 2133 O O . ASN A 1 284 ? 60.630 68.245 4.018 1.00 46.24 334 ASN A O 1
ATOM 2138 N N . ARG B 1 11 ? 41.867 9.497 24.373 1.00 65.81 61 ARG B N 1
ATOM 2139 C CA . ARG B 1 11 ? 41.294 10.605 25.191 1.00 43.84 61 ARG B CA 1
ATOM 2140 C C . ARG B 1 11 ? 41.398 11.929 24.421 1.00 39.28 61 ARG B C 1
ATOM 2141 O O . ARG B 1 11 ? 42.300 12.739 24.647 1.00 39.35 61 ARG B O 1
ATOM 2149 N N . VAL B 1 12 ? 40.459 12.143 23.505 1.00 39.78 62 VAL B N 1
ATOM 2150 C CA . VAL B 1 12 ? 40.430 13.353 22.704 1.00 35.44 62 VAL B CA 1
ATOM 2151 C C . VAL B 1 12 ? 39.039 13.984 22.784 1.00 25.42 62 VAL B C 1
ATOM 2152 O O . VAL B 1 12 ? 38.049 13.272 22.810 1.00 31.03 62 VAL B O 1
ATOM 2156 N N . VAL B 1 13 ? 39.005 15.313 22.845 1.00 27.68 63 VAL B N 1
ATOM 2157 C CA . VAL B 1 13 ? 37.762 16.091 22.722 1.00 28.35 63 VAL B CA 1
ATOM 2158 C C . VAL B 1 13 ? 37.896 17.073 21.567 1.00 33.21 63 VAL B C 1
ATOM 2159 O O . VAL B 1 13 ? 39.005 17.530 21.228 1.00 30.71 63 VAL B O 1
ATOM 2163 N N . GLY B 1 14 ? 36.759 17.374 20.949 1.00 24.48 64 GLY B N 1
ATOM 2164 C CA . GLY B 1 14 ? 36.690 18.264 19.813 1.00 26.10 64 GLY B CA 1
ATOM 2165 C C . GLY B 1 14 ? 36.040 19.580 20.168 1.00 27.02 64 GLY B C 1
ATOM 2166 O O . GLY B 1 14 ? 35.194 19.642 21.052 1.00 27.92 64 GLY B O 1
ATOM 2167 N N . VAL B 1 15 ? 36.431 20.646 19.476 1.00 26.06 65 VAL B N 1
ATOM 2168 C CA . VAL B 1 15 ? 35.757 21.929 19.620 1.00 25.09 65 VAL B CA 1
ATOM 2169 C C . VAL B 1 15 ? 35.448 22.422 18.206 1.00 27.91 65 VAL B C 1
ATOM 2170 O O . VAL B 1 15 ? 36.301 22.382 17.317 1.00 33.16 65 VAL B O 1
ATOM 2174 N N . VAL B 1 16 ? 34.203 22.810 18.001 1.00 27.31 66 VAL B N 1
ATOM 2175 C CA . VAL B 1 16 ? 33.717 23.274 16.717 1.00 28.24 66 VAL B CA 1
ATOM 2176 C C . VAL B 1 16 ? 33.551 24.789 16.790 1.00 27.85 66 VAL B C 1
ATOM 2177 O O . VAL B 1 16 ? 32.816 25.331 17.620 1.00 29.59 66 VAL B O 1
ATOM 2181 N N . VAL B 1 17 ? 34.289 25.474 15.928 1.00 31.09 67 VAL B N 1
ATOM 2182 C CA . VAL B 1 17 ? 34.380 26.926 15.942 1.00 34.76 67 VAL B CA 1
ATOM 2183 C C . VAL B 1 17 ? 33.903 27.433 14.583 1.00 34.44 67 VAL B C 1
ATOM 2184 O O . VAL B 1 17 ? 34.305 26.893 13.558 1.00 41.79 67 VAL B O 1
ATOM 2188 N N . PRO B 1 18 ? 33.055 28.465 14.571 1.00 42.34 68 PRO B N 1
ATOM 2189 C CA . PRO B 1 18 ? 32.663 28.978 13.256 1.00 53.02 68 PRO B CA 1
ATOM 2190 C C . PRO B 1 18 ? 33.847 29.610 12.529 1.00 63.77 68 PRO B C 1
ATOM 2191 O O . PRO B 1 18 ? 34.715 30.219 13.160 1.00 48.10 68 PRO B O 1
ATOM 2195 N N . LEU B 1 19 ? 33.884 29.438 11.213 1.00 57.28 69 LEU B N 1
ATOM 2196 C CA . LEU B 1 19 ? 34.900 30.064 10.373 1.00 62.73 69 LEU B CA 1
ATOM 2197 C C . LEU B 1 19 ? 34.869 31.594 10.528 1.00 49.38 69 LEU B C 1
ATOM 2198 O O . LEU B 1 19 ? 35.911 32.249 10.449 1.00 65.51 69 LEU B O 1
ATOM 2203 N N . ILE B 1 20 ? 33.677 32.137 10.792 1.00 70.69 70 ILE B N 1
ATOM 2204 C CA . ILE B 1 20 ? 33.477 33.563 11.087 1.00 66.14 70 ILE B CA 1
ATOM 2205 C C . ILE B 1 20 ? 33.098 33.751 12.572 1.00 97.34 70 ILE B C 1
ATOM 2206 O O . ILE B 1 20 ? 31.965 33.474 12.979 1.00 67.62 70 ILE B O 1
ATOM 2211 N N . HIS B 1 21 ? 34.045 34.234 13.375 1.00 65.30 71 HIS B N 1
ATOM 2212 C CA . HIS B 1 21 ? 33.875 34.320 14.834 1.00 108.19 71 HIS B CA 1
ATOM 2213 C C . HIS B 1 21 ? 34.585 35.540 15.405 1.00 95.81 71 HIS B C 1
ATOM 2214 O O . HIS B 1 21 ? 35.610 35.970 14.869 1.00 74.78 71 HIS B O 1
ATOM 2221 N N . THR B 1 22 ? 34.051 36.080 16.501 1.00 94.05 72 THR B N 1
ATOM 2222 C CA . THR B 1 22 ? 34.744 37.124 17.265 1.00 63.49 72 THR B CA 1
ATOM 2223 C C . THR B 1 22 ? 36.008 36.491 17.881 1.00 52.40 72 THR B C 1
ATOM 2224 O O . THR B 1 22 ? 36.183 35.265 17.846 1.00 64.87 72 THR B O 1
ATOM 2228 N N . ASN B 1 23 ? 36.889 37.327 18.429 1.00 89.96 73 ASN B N 1
ATOM 2229 C CA . ASN B 1 23 ? 38.042 36.866 19.214 1.00 52.25 73 ASN B CA 1
ATOM 2230 C C . ASN B 1 23 ? 37.697 36.050 20.473 1.00 47.60 73 ASN B C 1
ATOM 2231 O O . ASN B 1 23 ? 38.599 35.510 21.136 1.00 56.02 73 ASN B O 1
ATOM 2236 N N . PHE B 1 24 ? 36.412 35.928 20.807 1.00 39.52 74 PHE B N 1
ATOM 2237 C CA . PHE B 1 24 ? 36.053 35.211 22.033 1.00 40.08 74 PHE B CA 1
ATOM 2238 C C . PHE B 1 24 ? 36.384 33.713 21.987 1.00 30.18 74 PHE B C 1
ATOM 2239 O O . PHE B 1 24 ? 36.641 33.111 23.028 1.00 32.94 74 PHE B O 1
ATOM 2247 N N . ALA B 1 25 ? 36.414 33.119 20.793 1.00 32.26 75 ALA B N 1
ATOM 2248 C CA . ALA B 1 25 ? 36.704 31.690 20.648 1.00 34.94 75 ALA B CA 1
ATOM 2249 C C . ALA B 1 25 ? 38.034 31.303 21.265 1.00 26.23 75 ALA B C 1
ATOM 2250 O O . ALA B 1 25 ? 38.127 30.301 21.969 1.00 31.69 75 ALA B O 1
ATOM 2252 N N . ASP B 1 26 ? 39.074 32.089 20.990 1.00 32.82 76 ASP B N 1
ATOM 2253 C CA . ASP B 1 26 ? 40.409 31.787 21.513 1.00 32.45 76 ASP B CA 1
ATOM 2254 C C . ASP B 1 26 ? 40.438 31.804 23.037 1.00 27.41 76 ASP B C 1
ATOM 2255 O O . ASP B 1 26 ? 41.139 31.009 23.654 1.00 34.07 76 ASP B O 1
ATOM 2260 N N . GLU B 1 27 ? 39.679 32.722 23.632 1.00 29.66 77 GLU B N 1
ATOM 2261 C CA . GLU B 1 27 ? 39.594 32.800 25.090 1.00 30.40 77 GLU B CA 1
ATOM 2262 C C . GLU B 1 27 ? 38.883 31.577 25.682 1.00 32.79 77 GLU B C 1
ATOM 2263 O O . GLU B 1 27 ? 39.315 31.036 26.696 1.00 31.00 77 GLU B O 1
ATOM 2269 N N . ILE B 1 28 ? 37.800 31.143 25.047 1.00 31.37 78 ILE B N 1
ATOM 2270 C CA . ILE B 1 28 ? 37.143 29.900 25.462 1.00 24.19 78 ILE B CA 1
ATOM 2271 C C . ILE B 1 28 ? 38.080 28.709 25.348 1.00 24.52 78 ILE B C 1
ATOM 2272 O O . ILE B 1 28 ? 38.173 27.888 26.271 1.00 29.77 78 ILE B O 1
ATOM 2277 N N . ILE B 1 29 ? 38.786 28.620 24.222 1.00 29.99 79 ILE B N 1
ATOM 2278 C CA . ILE B 1 29 ? 39.724 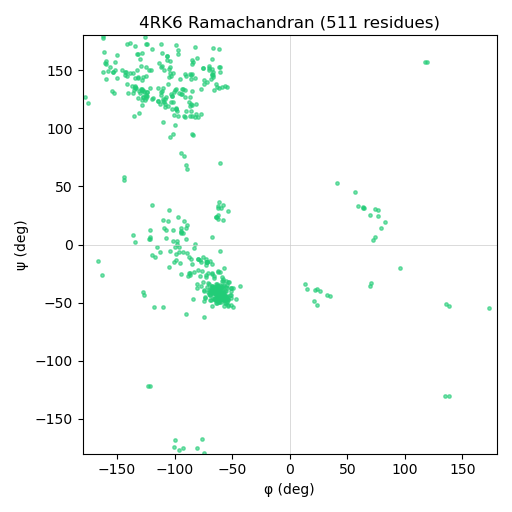27.537 23.948 1.00 28.33 79 ILE B CA 1
ATOM 2279 C C . ILE B 1 29 ? 40.890 27.485 24.938 1.00 29.79 79 ILE B C 1
ATOM 2280 O O . ILE B 1 29 ? 41.340 26.409 25.297 1.00 39.25 79 ILE B O 1
ATOM 2285 N N . LYS B 1 30 ? 41.357 28.648 25.379 1.00 31.55 80 LYS B N 1
ATOM 2286 C CA . LYS B 1 30 ? 42.394 28.725 26.410 1.00 35.81 80 LYS B CA 1
ATOM 2287 C C . LYS B 1 30 ? 41.922 28.010 27.682 1.00 33.13 80 LYS B C 1
ATOM 2288 O O . LYS B 1 30 ? 42.670 27.230 28.296 1.00 36.04 80 LYS B O 1
ATOM 2294 N N . GLY B 1 31 ? 40.670 28.253 28.067 1.00 27.94 81 GLY B N 1
ATOM 2295 C CA . GLY B 1 31 ? 40.065 27.566 29.218 1.00 31.45 81 GLY B CA 1
ATOM 2296 C C . GLY B 1 31 ? 39.869 26.072 29.001 1.00 29.82 81 GLY B C 1
ATOM 2297 O O . GLY B 1 31 ? 40.182 25.264 29.870 1.00 31.81 81 GLY B O 1
ATOM 2298 N N . LEU B 1 32 ? 39.341 25.688 27.837 1.00 32.22 82 LEU B N 1
ATOM 2299 C CA . LEU B 1 32 ? 39.198 24.271 27.501 1.00 33.25 82 LEU B CA 1
ATOM 2300 C C . LEU B 1 32 ? 40.539 23.551 27.548 1.00 31.34 82 LEU B C 1
ATOM 2301 O O . LEU B 1 32 ? 40.671 22.447 28.073 1.00 31.47 82 LEU B O 1
ATOM 2306 N N . TYR B 1 33 ? 41.537 24.209 26.992 1.00 29.40 83 TYR B N 1
ATOM 2307 C CA . TYR B 1 33 ? 42.880 23.669 26.915 1.00 32.80 83 TYR B CA 1
ATOM 2308 C C . TYR B 1 33 ? 43.508 23.436 28.302 1.00 31.23 83 TYR B C 1
ATOM 2309 O O . TYR B 1 33 ? 44.105 22.372 28.569 1.00 38.04 83 TYR B O 1
ATOM 2318 N N . GLU B 1 34 ? 43.375 24.419 29.184 1.00 35.71 84 GLU B N 1
ATOM 2319 C CA A GLU B 1 34 ? 43.896 24.295 30.547 0.50 36.13 84 GLU B CA 1
ATOM 2320 C CA B GLU B 1 34 ? 43.907 24.288 30.542 0.50 37.63 84 GLU B CA 1
ATOM 2321 C C . GLU B 1 34 ? 43.337 23.043 31.206 1.00 38.43 84 GLU B C 1
ATOM 2322 O O . GLU B 1 34 ? 44.065 22.255 31.804 1.00 34.37 84 GLU B O 1
ATOM 2333 N N . THR B 1 35 ? 42.027 22.853 31.090 1.00 31.80 85 THR B N 1
ATOM 2334 C CA . THR B 1 35 ? 41.401 21.726 31.740 1.00 38.42 85 THR B CA 1
ATOM 2335 C C . THR B 1 35 ? 41.657 20.407 31.044 1.00 35.04 85 THR B C 1
ATOM 2336 O O . THR B 1 35 ? 41.726 19.373 31.726 1.00 43.80 85 THR B O 1
ATOM 2340 N N . THR B 1 36 ? 41.793 20.404 29.713 1.00 34.53 86 THR B N 1
ATOM 2341 C CA . THR B 1 36 ? 42.058 19.136 28.990 1.00 33.09 86 THR B CA 1
ATOM 2342 C C . THR B 1 36 ? 43.457 18.619 29.285 1.00 35.53 86 THR B C 1
ATOM 2343 O O . THR B 1 36 ? 43.651 17.424 29.514 1.00 43.55 86 THR B O 1
ATOM 2347 N N . ILE B 1 37 ? 44.422 19.531 29.276 1.00 37.00 87 ILE B N 1
ATOM 2348 C CA . ILE B 1 37 ? 45.816 19.167 29.500 1.00 57.14 87 ILE B CA 1
ATOM 2349 C C . ILE B 1 37 ? 45.992 18.519 30.878 1.00 59.41 87 ILE B C 1
ATOM 2350 O O . ILE B 1 37 ? 46.628 17.468 30.986 1.00 55.92 87 ILE B O 1
ATOM 2355 N N . SER B 1 38 ? 45.379 19.101 31.911 1.00 46.13 88 SER B N 1
ATOM 2356 C CA . SER B 1 38 ? 45.532 18.595 33.282 1.00 48.60 88 SER B CA 1
ATOM 2357 C C . SER B 1 38 ? 44.791 17.276 33.548 1.00 60.40 88 SER B C 1
ATOM 2358 O O . SER B 1 38 ? 45.066 16.609 34.545 1.00 57.46 88 SER B O 1
ATOM 2361 N N . SER B 1 39 ? 43.873 16.895 32.658 1.00 47.19 89 SER B N 1
ATOM 2362 C CA . SER B 1 39 ? 43.072 15.687 32.836 1.00 48.74 89 SER B CA 1
ATOM 2363 C C . SER B 1 39 ? 43.462 14.551 31.895 1.00 33.24 89 SER B C 1
ATOM 2364 O O . SER B 1 39 ? 42.769 13.524 31.847 1.00 40.89 89 SER B O 1
ATOM 2367 N N . GLY B 1 40 ? 44.533 14.732 31.127 1.00 43.07 90 GLY B N 1
ATOM 2368 C CA . GLY B 1 40 ? 45.022 13.674 30.235 1.00 42.94 90 GLY B CA 1
ATOM 2369 C C . GLY B 1 40 ? 44.313 13.568 28.899 1.00 59.77 90 GLY B C 1
ATOM 2370 O O . GLY B 1 40 ? 44.379 12.532 28.234 1.00 46.03 90 GLY B O 1
ATOM 2371 N N . TYR B 1 41 ? 43.635 14.640 28.498 1.00 38.29 91 TYR B N 1
ATOM 2372 C CA . TYR B 1 41 ? 42.994 14.694 27.194 1.00 37.95 91 TYR B CA 1
ATOM 2373 C C . TYR B 1 41 ? 43.762 15.609 26.263 1.00 33.41 91 TYR B C 1
ATOM 2374 O O . TYR B 1 41 ? 44.510 16.482 26.707 1.00 37.38 91 TYR B O 1
ATOM 2383 N N . GLU B 1 42 ? 43.548 15.415 24.970 1.00 36.80 92 GLU B N 1
ATOM 2384 C CA . GLU B 1 42 ? 44.022 16.355 23.972 1.00 40.74 92 GLU B CA 1
ATOM 2385 C C . GLU B 1 42 ? 42.843 17.023 23.289 1.00 40.08 92 GLU B C 1
ATOM 2386 O O . GLU B 1 42 ? 41.754 16.482 23.276 1.00 35.38 92 GLU B O 1
ATOM 2392 N N . LEU B 1 43 ? 43.081 18.207 22.742 1.00 29.56 93 LEU B N 1
ATOM 2393 C CA . LEU B 1 43 ? 42.030 19.040 22.148 1.00 28.74 93 LEU B CA 1
ATOM 2394 C C . LEU B 1 43 ? 42.209 19.129 20.630 1.00 38.80 93 LEU B C 1
ATOM 2395 O O . LEU B 1 43 ? 43.288 19.423 20.158 1.00 31.16 93 LEU B O 1
ATOM 2400 N N . LEU B 1 44 ? 41.152 18.850 19.871 1.00 28.33 94 LEU B N 1
ATOM 2401 C CA . LEU B 1 44 ? 41.167 19.009 18.418 1.00 29.19 94 LEU B CA 1
ATOM 2402 C C . LEU B 1 44 ? 40.238 20.149 18.095 1.00 41.96 94 LEU B C 1
ATOM 2403 O O . LEU B 1 44 ? 39.105 20.166 18.569 1.00 34.29 94 LEU B O 1
ATOM 2408 N N . ILE B 1 45 ? 40.704 21.088 17.282 1.00 27.90 95 ILE B N 1
ATOM 2409 C CA . ILE B 1 45 ? 39.910 22.222 16.892 1.00 24.82 95 ILE B CA 1
ATOM 2410 C C . ILE B 1 45 ? 39.561 22.073 15.418 1.00 30.53 95 ILE B C 1
ATOM 2411 O O . ILE B 1 45 ? 40.418 21.738 14.583 1.00 31.80 95 ILE B O 1
ATOM 2416 N N . THR B 1 46 ? 38.296 22.323 15.113 1.00 32.96 96 THR B N 1
ATOM 2417 C CA . THR B 1 46 ? 37.815 22.219 13.762 1.00 36.08 96 THR B CA 1
ATOM 2418 C C . THR B 1 46 ? 36.927 23.429 13.476 1.00 30.35 96 THR B C 1
ATOM 2419 O O . THR B 1 46 ? 36.287 23.995 14.369 1.00 36.77 96 THR B O 1
ATOM 2423 N N . TYR B 1 47 ? 36.935 23.869 12.223 1.00 36.81 97 TYR B N 1
ATOM 2424 C CA . TYR B 1 47 ? 36.159 25.030 11.840 1.00 33.10 97 TYR B CA 1
ATOM 2425 C C . TYR B 1 47 ? 34.916 24.578 11.047 1.00 37.15 97 TYR B C 1
ATOM 2426 O O . TYR B 1 47 ? 34.916 23.509 10.424 1.00 46.49 97 TYR B O 1
ATOM 2435 N N . LEU B 1 48 ? 33.856 25.373 11.143 1.00 40.32 98 LEU B N 1
ATOM 2436 C CA . LEU B 1 48 ? 32.574 25.061 10.500 1.00 43.60 98 LEU B CA 1
ATOM 2437 C C . LEU B 1 48 ? 32.095 26.252 9.662 1.00 34.80 98 LEU B C 1
ATOM 2438 O O . LEU B 1 48 ? 31.916 27.360 10.186 1.00 58.96 98 LEU B O 1
ATOM 2443 N N . ASP B 1 49 ? 31.928 26.031 8.356 1.00 53.77 99 ASP B N 1
ATOM 2444 C CA . ASP B 1 49 ? 31.318 27.033 7.473 1.00 62.99 99 ASP B CA 1
ATOM 2445 C C . ASP B 1 49 ? 29.817 26.753 7.396 1.00 66.48 99 ASP B C 1
ATOM 2446 O O . ASP B 1 49 ? 29.309 25.876 8.105 1.00 49.17 99 ASP B O 1
ATOM 2451 N N . GLU B 1 50 ? 29.108 27.496 6.555 1.00 59.18 100 GLU B N 1
ATOM 2452 C CA . GLU B 1 50 ? 27.660 27.335 6.433 1.00 55.05 100 GLU B CA 1
ATOM 2453 C C . GLU B 1 50 ? 27.242 26.355 5.327 1.00 46.63 100 GLU B C 1
ATOM 2454 O O . GLU B 1 50 ? 26.057 26.244 5.017 1.00 63.74 100 GLU B O 1
ATOM 2460 N N . ASP B 1 51 ? 28.202 25.631 4.754 1.00 46.69 101 ASP B N 1
ATOM 2461 C CA . ASP B 1 51 ? 27.930 24.674 3.681 1.00 41.85 101 ASP B CA 1
ATOM 2462 C C . ASP B 1 51 ? 27.643 23.289 4.258 1.00 68.55 101 ASP B C 1
ATOM 2463 O O . ASP B 1 51 ? 28.518 22.656 4.846 1.00 40.51 101 ASP B O 1
ATOM 2468 N N . GLU B 1 52 ? 26.416 22.811 4.080 1.00 45.09 102 GLU B N 1
ATOM 2469 C CA . GLU B 1 52 ? 26.013 21.519 4.634 1.00 45.33 102 GLU B CA 1
ATOM 2470 C C . GLU B 1 52 ? 26.958 20.367 4.306 1.00 43.44 102 GLU B C 1
ATOM 2471 O O . GLU B 1 52 ? 27.183 19.502 5.148 1.00 44.16 102 GLU B O 1
ATOM 2477 N N . ASP B 1 53 ? 27.472 20.322 3.081 1.00 42.57 103 ASP B N 1
ATOM 2478 C CA . ASP B 1 53 ? 28.324 19.200 2.644 1.00 47.87 103 ASP B CA 1
ATOM 2479 C C . ASP B 1 53 ? 29.669 19.194 3.361 1.00 38.97 103 ASP B C 1
ATOM 2480 O O . ASP B 1 53 ? 30.200 18.138 3.683 1.00 38.45 103 ASP B O 1
ATOM 2485 N N . HIS B 1 54 ? 30.216 20.382 3.562 1.00 38.61 104 HIS B N 1
ATOM 2486 C CA . HIS B 1 54 ? 31.468 20.536 4.293 1.00 50.21 104 HIS B CA 1
ATOM 2487 C C . HIS B 1 54 ? 31.230 20.189 5.752 1.00 51.38 104 HIS B C 1
ATOM 2488 O O . HIS B 1 54 ? 32.069 19.549 6.370 1.00 43.20 104 HIS B O 1
ATOM 2495 N N . GLN B 1 55 ? 30.078 20.602 6.292 1.00 42.19 105 GLN B N 1
ATOM 2496 C CA . GLN B 1 55 ? 29.728 20.314 7.693 1.00 36.08 105 GLN B CA 1
ATOM 2497 C C . GLN B 1 55 ? 29.690 18.817 7.923 1.00 34.36 105 GLN B C 1
ATOM 2498 O O . GLN B 1 55 ? 30.155 18.323 8.951 1.00 36.91 105 GLN B O 1
ATOM 2504 N N . TYR B 1 56 ? 29.144 18.075 6.969 1.00 31.01 106 TYR B N 1
ATOM 2505 C CA . TYR B 1 56 ? 29.137 16.620 7.090 1.00 32.99 106 TYR B CA 1
ATOM 2506 C C . TYR B 1 56 ? 30.547 16.000 7.073 1.00 42.52 106 TYR B C 1
ATOM 2507 O O . TYR B 1 56 ? 30.811 15.055 7.827 1.00 43.48 106 TYR B O 1
ATOM 2516 N N . GLN B 1 57 ? 31.438 16.517 6.218 1.00 56.92 107 GLN B N 1
ATOM 2517 C CA . GLN B 1 57 ? 32.839 16.045 6.172 1.00 61.19 107 GLN B CA 1
ATOM 2518 C C . GLN B 1 57 ? 33.492 16.181 7.540 1.00 52.31 107 GLN B C 1
ATOM 2519 O O . GLN B 1 57 ? 34.125 15.247 8.030 1.00 44.56 107 GLN B O 1
ATOM 2525 N N . VAL B 1 58 ? 33.308 17.352 8.144 1.00 37.85 108 VAL B N 1
ATOM 2526 C CA . VAL B 1 58 ? 33.796 17.655 9.482 1.00 50.05 108 VAL B CA 1
ATOM 2527 C C . VAL B 1 58 ? 33.288 16.648 10.493 1.00 69.92 108 VAL B C 1
ATOM 2528 O O . VAL B 1 58 ? 34.067 16.105 11.276 1.00 58.84 108 VAL B O 1
ATOM 2532 N N . PHE B 1 59 ? 31.982 16.406 10.488 1.00 44.01 109 PHE B N 1
ATOM 2533 C CA . PHE B 1 59 ? 31.418 15.440 11.417 1.00 39.86 109 PHE B CA 1
ATOM 2534 C C . PHE B 1 59 ? 32.090 14.058 11.285 1.00 35.48 109 PHE B C 1
ATOM 2535 O O . PHE B 1 59 ? 32.417 13.424 12.289 1.00 39.63 109 PHE B O 1
ATOM 2543 N N . GLN B 1 60 ? 32.305 13.582 10.061 1.00 30.90 110 GLN B N 1
ATOM 2544 C CA . GLN B 1 60 ? 33.040 12.325 9.862 1.00 56.96 110 GLN B CA 1
ATOM 2545 C C . GLN B 1 60 ? 34.467 12.379 10.447 1.00 53.78 110 GLN B C 1
ATOM 2546 O O . GLN B 1 60 ? 34.974 11.354 10.890 1.00 61.09 110 GLN B O 1
ATOM 2552 N N . THR B 1 61 ? 35.084 13.568 10.452 1.00 63.11 111 THR B N 1
ATOM 2553 C CA . THR B 1 61 ? 36.390 13.818 11.120 1.00 36.16 111 THR B CA 1
ATOM 2554 C C . THR B 1 61 ? 36.275 13.813 12.678 1.00 61.36 111 THR B C 1
ATOM 2555 O O . THR B 1 61 ? 37.191 13.395 13.352 1.00 49.30 111 THR B O 1
ATOM 2559 N N . LEU B 1 62 ? 35.153 14.250 13.251 1.00 42.34 112 LEU B N 1
ATOM 2560 C CA . LEU B 1 62 ? 34.937 14.118 14.704 1.00 40.02 112 LEU B CA 1
ATOM 2561 C C . LEU B 1 62 ? 34.645 12.687 15.110 1.00 47.17 112 LEU B C 1
ATOM 2562 O O . LEU B 1 62 ? 35.205 12.196 16.090 1.00 65.43 112 LEU B O 1
ATOM 2567 N N . LEU B 1 63 ? 33.761 12.019 14.366 1.00 39.20 113 LEU B N 1
ATOM 2568 C CA . LEU B 1 63 ? 33.493 10.599 14.592 1.00 55.44 113 LEU B CA 1
ATOM 2569 C C . LEU B 1 63 ? 34.780 9.752 14.450 1.00 48.42 113 LEU B C 1
ATOM 2570 O O . LEU B 1 63 ? 35.075 8.920 15.316 1.00 69.05 113 LEU B O 1
ATOM 2575 N N . SER B 1 64 ? 35.545 9.990 13.377 1.00 88.36 114 SER B N 1
ATOM 2576 C CA . SER B 1 64 ? 36.718 9.159 13.030 1.00 81.77 114 SER B CA 1
ATOM 2577 C C . SER B 1 64 ? 37.988 9.433 13.847 1.00 64.14 114 SER B C 1
ATOM 2578 O O . SER B 1 64 ? 38.926 8.644 13.802 1.00 51.93 114 SER B O 1
ATOM 2581 N N . ARG B 1 65 ? 38.035 10.539 14.584 1.00 52.91 115 ARG B N 1
ATOM 2582 C CA . ARG B 1 65 ? 39.056 10.687 15.629 1.00 57.13 115 ARG B CA 1
ATOM 2583 C C . ARG B 1 65 ? 38.477 10.232 16.984 1.00 85.93 115 ARG B C 1
ATOM 2584 O O . ARG B 1 65 ? 39.046 10.515 18.042 1.00 58.99 115 ARG B O 1
ATOM 2592 N N . GLN B 1 66 ? 37.342 9.530 16.941 1.00 52.25 116 GLN B N 1
ATOM 2593 C CA . GLN B 1 66 ? 36.731 8.925 18.119 1.00 97.87 116 GLN B CA 1
ATOM 2594 C C . GLN B 1 66 ? 36.812 9.855 19.326 1.00 70.94 116 GLN B C 1
ATOM 2595 O O . GLN B 1 66 ? 37.286 9.465 20.394 1.00 86.46 116 GLN B O 1
ATOM 2597 N N . VAL B 1 67 ? 36.347 11.089 19.140 1.00 39.60 117 VAL B N 1
ATOM 2598 C CA . VAL B 1 67 ? 36.313 12.076 20.222 1.00 29.07 117 VAL B CA 1
ATOM 2599 C C . VAL B 1 67 ? 35.307 11.636 21.287 1.00 33.63 117 VAL B C 1
ATOM 2600 O O . VAL B 1 67 ? 34.317 10.974 20.973 1.00 34.64 117 VAL B O 1
ATOM 2604 N N . GLY B 1 68 ? 35.582 11.978 22.541 1.00 31.98 118 GLY B N 1
ATOM 2605 C CA . GLY B 1 68 ? 34.704 11.641 23.657 1.00 33.07 118 GLY B CA 1
ATOM 2606 C C . GLY B 1 68 ? 33.623 12.682 23.870 1.00 34.93 118 GLY B C 1
ATOM 2607 O O . GLY B 1 68 ? 32.561 12.392 24.440 1.00 31.74 118 GLY B O 1
ATOM 2608 N N . ALA B 1 69 ? 33.915 13.900 23.426 1.00 29.13 119 ALA B N 1
ATOM 2609 C CA . ALA B 1 69 ? 33.046 15.059 23.634 1.00 27.67 119 ALA B CA 1
ATOM 2610 C C . ALA B 1 69 ? 33.282 16.029 22.491 1.00 33.44 119 ALA B C 1
ATOM 2611 O O . ALA B 1 69 ? 34.357 16.047 21.914 1.00 31.13 119 ALA B O 1
ATOM 2613 N N . VAL B 1 70 ? 32.249 16.781 22.138 1.00 26.11 120 VAL B N 1
ATOM 2614 C CA . VAL B 1 70 ? 32.363 17.887 21.215 1.00 27.80 120 VAL B CA 1
ATOM 2615 C C . VAL B 1 70 ? 31.789 19.130 21.875 1.00 30.46 120 VAL B C 1
ATOM 2616 O O . VAL B 1 70 ? 30.650 19.129 22.279 1.00 24.62 120 VAL B O 1
ATOM 2620 N N . PHE B 1 71 ? 32.578 20.191 21.964 1.00 23.80 121 PHE B N 1
ATOM 2621 C CA . PHE B 1 71 ? 32.125 21.489 22.449 1.00 23.08 121 PHE B CA 1
ATOM 2622 C C . PHE B 1 71 ? 31.751 22.406 21.289 1.00 27.48 121 PHE B C 1
ATOM 2623 O O . PHE B 1 71 ? 32.523 22.578 20.351 1.00 27.54 121 PHE B O 1
ATOM 2644 N N . LEU B 1 73 ? 30.490 26.113 19.938 1.00 27.71 123 LEU B N 1
ATOM 2645 C CA . LEU B 1 73 ? 30.521 27.536 20.271 1.00 32.95 123 LEU B CA 1
ATOM 2646 C C . LEU B 1 73 ? 29.517 28.361 19.433 1.00 45.89 123 LEU B C 1
ATOM 2647 O O . LEU B 1 73 ? 29.232 29.509 19.773 1.00 58.94 123 LEU B O 1
ATOM 2652 N N . SER B 1 74 ? 28.986 27.766 18.359 1.00 55.83 124 SER B N 1
ATOM 2653 C CA . SER B 1 74 ? 28.385 28.522 17.241 1.00 80.28 124 SER B CA 1
ATOM 2654 C C . SER B 1 74 ? 27.009 29.130 17.524 1.00 57.95 124 SER B C 1
ATOM 2655 O O . SER B 1 74 ? 26.859 30.351 17.493 1.00 117.27 124 SER B O 1
ATOM 2658 N N . LEU B 1 75 ? 26.026 28.268 17.796 1.00 114.58 125 LEU B N 1
ATOM 2659 C CA . LEU B 1 75 ? 24.584 28.610 17.806 1.00 131.64 125 LEU B CA 1
ATOM 2660 C C . LEU B 1 75 ? 23.933 28.269 16.443 1.00 69.63 125 LEU B C 1
ATOM 2661 O O . LEU B 1 75 ? 22.719 28.089 16.363 1.00 49.90 125 LEU B O 1
ATOM 2666 N N . ASP B 1 76 ? 24.754 28.147 15.396 1.00 45.68 126 ASP B N 1
ATOM 2667 C CA . ASP B 1 76 ? 24.310 27.856 14.033 1.00 54.61 126 ASP B CA 1
ATOM 2668 C C . ASP B 1 76 ? 24.579 26.393 13.584 1.00 56.28 126 ASP B C 1
ATOM 2669 O O . ASP B 1 76 ? 24.743 26.127 12.394 1.00 66.03 126 ASP B O 1
ATOM 2674 N N . ILE B 1 77 ? 24.586 25.453 14.527 1.00 40.20 127 ILE B N 1
ATOM 2675 C CA . ILE B 1 77 ? 24.916 24.047 14.255 1.00 37.65 127 ILE B CA 1
ATOM 2676 C C . ILE B 1 77 ? 23.674 23.295 13.778 1.00 33.00 127 ILE B C 1
ATOM 2677 O O . ILE B 1 77 ? 22.632 23.386 14.421 1.00 37.09 127 ILE B O 1
ATOM 2682 N N . PRO B 1 78 ? 23.779 22.518 12.686 1.00 34.35 128 PRO B N 1
ATOM 2683 C CA . PRO B 1 78 ? 22.570 21.784 12.264 1.00 33.56 128 PRO B CA 1
ATOM 2684 C C . PRO B 1 78 ? 22.146 20.689 13.259 1.00 36.98 128 PRO B C 1
ATOM 2685 O O . PRO B 1 78 ? 22.984 20.056 13.903 1.00 29.64 128 PRO B O 1
ATOM 2689 N N . SER B 1 79 ? 20.840 20.465 13.374 1.00 30.56 129 SER B N 1
ATOM 2690 C CA . SER B 1 79 ? 20.332 19.570 14.402 1.00 28.74 129 SER B CA 1
ATOM 2691 C C . SER B 1 79 ? 20.812 18.171 14.160 1.00 23.97 129 SER B C 1
ATOM 2692 O O . SER B 1 79 ? 21.059 17.431 15.120 1.00 28.91 129 SER B O 1
ATOM 2695 N N . TRP B 1 80 ? 20.957 17.803 12.884 1.00 25.41 130 TRP B N 1
ATOM 2696 C CA . TRP B 1 80 ? 21.419 16.466 12.546 1.00 24.03 130 TRP B CA 1
ATOM 2697 C C . TRP B 1 80 ? 22.824 16.199 13.073 1.00 29.45 130 TRP B C 1
ATOM 2698 O O . TRP B 1 80 ? 23.129 15.069 13.372 1.00 29.29 130 TRP B O 1
ATOM 2717 N N . ILE B 1 82 ? 24.170 17.420 15.950 1.00 25.96 132 ILE B N 1
ATOM 2718 C CA . ILE B 1 82 ? 24.032 17.182 17.387 1.00 26.74 132 ILE B CA 1
ATOM 2719 C C . ILE B 1 82 ? 23.427 15.782 17.624 1.00 25.86 132 ILE B C 1
ATOM 2720 O O . ILE B 1 82 ? 23.942 14.982 18.411 1.00 25.14 132 ILE B O 1
ATOM 2725 N N . ASP B 1 83 ? 22.347 15.478 16.912 1.00 28.36 133 ASP B N 1
ATOM 2726 C CA . ASP B 1 83 ? 21.733 14.142 17.007 1.00 30.74 133 ASP B CA 1
ATOM 2727 C C . ASP B 1 83 ? 22.707 13.028 16.610 1.00 25.45 133 ASP B C 1
ATOM 2728 O O . ASP B 1 83 ? 22.831 12.028 17.319 1.00 28.02 133 ASP B O 1
ATOM 2733 N N . LYS B 1 84 ? 23.421 13.199 15.497 1.00 28.84 134 LYS B N 1
ATOM 2734 C CA . LYS B 1 84 ? 24.326 12.137 15.073 1.00 28.98 134 LYS B CA 1
ATOM 2735 C C . LYS B 1 84 ? 25.441 11.900 16.107 1.00 22.99 134 LYS B C 1
ATOM 2736 O O . LYS B 1 84 ? 25.753 10.763 16.416 1.00 26.75 134 LYS B O 1
ATOM 2742 N N . LEU B 1 85 ? 25.981 12.968 16.696 1.00 30.55 135 LEU B N 1
ATOM 2743 C CA . LEU B 1 85 ? 27.009 12.827 17.736 1.00 30.08 135 LEU B CA 1
ATOM 2744 C C . LEU B 1 85 ? 26.452 12.156 18.995 1.00 27.83 135 LEU B C 1
ATOM 2745 O O . LEU B 1 85 ? 27.034 11.199 19.525 1.00 28.49 135 LEU B O 1
ATOM 2750 N N . LEU B 1 86 ? 25.292 12.613 19.464 1.00 25.82 136 LEU B N 1
ATOM 2751 C CA . LEU B 1 86 ? 24.678 11.982 20.639 1.00 29.83 136 LEU B CA 1
ATOM 2752 C C . LEU B 1 86 ? 24.401 10.506 20.367 1.00 25.66 136 LEU B C 1
ATOM 2753 O O . LEU B 1 86 ? 24.538 9.688 21.258 1.00 25.52 136 LEU B O 1
ATOM 2758 N N . GLU B 1 87 ? 23.989 10.185 19.146 1.00 27.10 137 GLU B N 1
ATOM 2759 C CA . GLU B 1 87 ? 23.632 8.792 18.787 1.00 25.01 137 GLU B CA 1
ATOM 2760 C C . GLU B 1 87 ? 24.842 7.870 18.686 1.00 33.96 137 GLU B C 1
ATOM 2761 O O . GLU B 1 87 ? 24.696 6.641 18.677 1.00 35.30 137 GLU B O 1
ATOM 2767 N N . GLU B 1 88 ? 26.028 8.477 18.612 1.00 29.52 138 GLU B N 1
ATOM 2768 C CA . GLU B 1 88 ? 27.304 7.760 18.700 1.00 31.99 138 GLU B CA 1
ATOM 2769 C C . GLU B 1 88 ? 27.889 7.732 20.126 1.00 36.58 138 GLU B C 1
ATOM 2770 O O . GLU B 1 88 ? 29.039 7.343 20.308 1.00 39.09 138 GLU B O 1
ATOM 2776 N N . GLN B 1 89 ? 27.103 8.137 21.128 1.00 26.40 139 GLN B N 1
ATOM 2777 C CA . GLN B 1 89 ? 27.495 8.143 22.544 1.00 31.67 139 GLN B CA 1
ATOM 2778 C C . GLN B 1 89 ? 28.648 9.122 22.829 1.00 34.00 139 GLN B C 1
ATOM 2779 O O . GLN B 1 89 ? 29.451 8.919 23.736 1.00 36.78 139 GLN B O 1
ATOM 2785 N N . ILE B 1 90 ? 28.678 10.197 22.051 1.00 29.30 140 ILE B N 1
ATOM 2786 C CA . ILE B 1 90 ? 29.608 11.306 22.243 1.00 30.78 140 ILE B CA 1
ATOM 2787 C C . ILE B 1 90 ? 28.861 12.406 22.980 1.00 30.04 140 ILE B C 1
ATOM 2788 O O . ILE B 1 90 ? 27.718 12.748 22.619 1.00 26.04 140 ILE B O 1
ATOM 2793 N N . SER B 1 91 ? 29.506 12.952 24.006 1.00 27.94 141 SER B N 1
ATOM 2794 C CA . SER B 1 91 ? 28.931 14.056 24.772 1.00 29.77 141 SER B CA 1
ATOM 2795 C C . SER B 1 91 ? 29.022 15.334 23.960 1.00 29.42 141 SER B C 1
ATOM 2796 O O . SER B 1 91 ? 30.018 15.588 23.283 1.00 29.56 141 SER B O 1
ATOM 2799 N N . VAL B 1 92 ? 27.954 16.120 23.998 1.00 26.13 142 VAL B N 1
ATOM 2800 C CA . VAL B 1 92 ? 27.881 17.364 23.254 1.00 24.66 142 VAL B CA 1
ATOM 2801 C C . VAL B 1 92 ? 27.488 18.439 24.261 1.00 27.89 142 VAL B C 1
ATOM 2802 O O . VAL B 1 92 ? 26.534 18.266 25.004 1.00 27.78 142 VAL B O 1
ATOM 2806 N N . ILE B 1 93 ? 28.268 19.516 24.318 1.00 23.25 143 ILE B N 1
ATOM 2807 C CA . ILE B 1 93 ? 28.069 20.594 25.266 1.00 20.40 143 ILE B CA 1
ATOM 2808 C C . ILE B 1 93 ? 28.229 21.902 24.505 1.00 25.88 143 ILE B C 1
ATOM 2809 O O . ILE B 1 93 ? 29.179 22.071 23.733 1.00 26.53 143 ILE B O 1
ATOM 2814 N N . SER B 1 94 ? 27.268 22.804 24.666 1.00 24.11 144 SER B N 1
ATOM 2815 C CA . SER B 1 94 ? 27.336 24.064 23.944 1.00 25.58 144 SER B CA 1
ATOM 2816 C C . SER B 1 94 ? 27.828 25.199 24.854 1.00 27.13 144 SER B C 1
ATOM 2817 O O . SER B 1 94 ? 27.598 25.207 26.055 1.00 26.45 144 SER B O 1
ATOM 2820 N N . LEU B 1 95 ? 28.544 26.152 24.260 1.00 25.29 145 LEU B N 1
ATOM 2821 C CA . LEU B 1 95 ? 29.183 27.208 25.033 1.00 23.28 145 LEU B CA 1
ATOM 2822 C C . LEU B 1 95 ? 28.740 28.563 24.530 1.00 22.43 145 LEU B C 1
ATOM 2823 O O . LEU B 1 95 ? 28.792 28.822 23.323 1.00 27.81 145 LEU B O 1
ATOM 2828 N N . THR B 1 96 ? 28.333 29.418 25.463 1.00 22.48 146 THR B N 1
ATOM 2829 C CA . THR B 1 96 ? 27.819 30.768 25.195 1.00 21.84 146 THR B CA 1
ATOM 2830 C C . THR B 1 96 ? 26.420 30.791 24.568 1.00 27.57 146 THR B C 1
ATOM 2831 O O . THR B 1 96 ? 25.861 31.861 24.301 1.00 26.04 146 THR B O 1
ATOM 2835 N N . ALA B 1 97 ? 25.825 29.618 24.415 1.00 28.14 147 ALA B N 1
ATOM 2836 C CA . ALA B 1 97 ? 24.508 29.522 23.824 1.00 36.55 147 ALA B CA 1
ATOM 2837 C C . ALA B 1 97 ? 23.865 28.218 24.214 1.00 36.54 147 ALA B C 1
ATOM 2838 O O . ALA B 1 97 ? 24.545 27.240 24.534 1.00 29.14 147 ALA B O 1
ATOM 2840 N N . LEU B 1 98 ? 22.542 28.209 24.132 1.00 34.44 148 LEU B N 1
ATOM 2841 C CA . LEU B 1 98 ? 21.751 27.023 24.408 1.00 43.66 148 LEU B CA 1
ATOM 2842 C C . LEU B 1 98 ? 21.344 26.426 23.061 1.00 50.24 148 LEU B C 1
ATOM 2843 O O . LEU B 1 98 ? 20.371 26.863 22.456 1.00 53.59 148 LEU B O 1
ATOM 2848 N N . LEU B 1 99 ? 22.123 25.460 22.581 1.00 36.98 149 LEU B N 1
ATOM 2849 C CA . LEU B 1 99 ? 21.963 24.924 21.232 1.00 35.47 149 LEU B CA 1
ATOM 2850 C C . LEU B 1 99 ? 20.793 23.959 21.076 1.00 59.55 149 LEU B C 1
ATOM 2851 O O . LEU B 1 99 ? 20.169 23.902 20.025 1.00 53.07 149 LEU B O 1
ATOM 2856 N N . SER B 1 100 ? 20.533 23.175 22.107 1.00 48.45 150 SER B N 1
ATOM 2857 C CA . SER B 1 100 ? 19.478 22.189 22.053 1.00 43.17 150 SER B CA 1
ATOM 2858 C C . SER B 1 100 ? 19.064 21.809 23.450 1.00 40.92 150 SER B C 1
ATOM 2859 O O . SER B 1 100 ? 19.885 21.729 24.368 1.00 32.45 150 SER B O 1
ATOM 2862 N N . GLU B 1 101 ? 17.754 21.604 23.586 1.00 46.68 151 GLU B N 1
ATOM 2863 C CA . GLU B 1 101 ? 17.105 20.921 24.714 1.00 61.00 151 GLU B CA 1
ATOM 2864 C C . GLU B 1 101 ? 17.830 19.653 25.165 1.00 33.72 151 GLU B C 1
ATOM 2865 O O . GLU B 1 101 ? 17.857 19.310 26.349 1.00 32.13 151 GLU B O 1
ATOM 2871 N N . GLN B 1 102 ? 18.397 18.947 24.193 1.00 32.60 152 GLN B N 1
ATOM 2872 C CA . GLN B 1 102 ? 19.007 17.651 24.443 1.00 32.42 152 GLN B CA 1
ATOM 2873 C C . GLN B 1 102 ? 20.334 17.695 25.194 1.00 36.45 152 GLN B C 1
ATOM 2874 O O . GLN B 1 102 ? 20.752 16.682 25.734 1.00 30.71 152 GLN B O 1
ATOM 2880 N N . ILE B 1 103 ? 20.991 18.854 25.235 1.00 35.25 153 ILE B N 1
ATOM 2881 C CA . ILE B 1 103 ? 22.368 18.931 25.733 1.00 30.03 153 ILE B CA 1
ATOM 2882 C C . ILE B 1 103 ? 22.538 19.993 26.804 1.00 31.99 153 ILE B C 1
ATOM 2883 O O . ILE B 1 103 ? 21.674 20.862 26.978 1.00 34.56 153 ILE B O 1
ATOM 2888 N N . SER B 1 104 ? 23.659 19.914 27.513 1.00 26.64 154 SER B N 1
ATOM 2889 C CA . SER B 1 104 ? 24.028 20.892 28.523 1.00 24.31 154 SER B CA 1
ATOM 2890 C C . SER B 1 104 ? 24.730 22.112 27.912 1.00 25.49 154 SER B C 1
ATOM 2891 O O . SER B 1 104 ? 25.270 22.032 26.835 1.00 24.04 154 SER B O 1
ATOM 2894 N N . ALA B 1 105 ? 24.680 23.232 28.614 1.00 27.13 155 ALA B N 1
ATOM 2895 C CA . ALA B 1 105 ? 25.295 24.465 28.147 1.00 28.72 155 ALA B CA 1
ATOM 2896 C C . ALA B 1 105 ? 25.997 25.184 29.281 1.00 26.63 155 ALA B C 1
ATOM 2897 O O . ALA B 1 105 ? 25.549 25.148 30.437 1.00 26.73 155 ALA B O 1
ATOM 2899 N N . VAL B 1 106 ? 27.083 25.874 28.938 1.00 23.57 156 VAL B N 1
ATOM 2900 C CA . VAL B 1 106 ? 27.742 26.775 29.871 1.00 20.17 156 VAL B CA 1
ATOM 2901 C C . VAL B 1 106 ? 27.804 28.142 29.194 1.00 20.45 156 VAL B C 1
ATOM 2902 O O . VAL B 1 106 ? 28.239 28.253 28.044 1.00 25.02 156 VAL B O 1
ATOM 2906 N N . THR B 1 107 ? 27.336 29.160 29.895 1.00 22.01 157 THR B N 1
ATOM 2907 C CA . THR B 1 107 ? 27.112 30.452 29.283 1.00 21.51 157 THR B CA 1
ATOM 2908 C C . THR B 1 107 ? 27.035 31.562 30.323 1.00 23.00 157 THR B C 1
ATOM 2909 O O . THR B 1 107 ? 26.751 31.314 31.497 1.00 24.29 157 THR B O 1
ATOM 2913 N N . SER B 1 108 ? 27.318 32.801 29.908 1.00 21.34 158 SER B N 1
ATOM 2914 C CA . SER B 1 108 ? 26.909 33.954 30.691 1.00 20.07 158 SER B CA 1
ATOM 2915 C C . SER B 1 108 ? 25.393 34.058 30.598 1.00 23.90 158 SER B C 1
ATOM 2916 O O . SER B 1 108 ? 24.809 33.665 29.595 1.00 21.68 158 SER B O 1
ATOM 2919 N N . ASN B 1 109 ? 24.764 34.591 31.632 1.00 21.51 159 ASN B N 1
ATOM 2920 C CA . ASN B 1 109 ? 23.325 34.787 31.575 1.00 23.74 159 ASN B CA 1
ATOM 2921 C C . ASN B 1 109 ? 22.985 36.007 30.719 1.00 23.29 159 ASN B C 1
ATOM 2922 O O . ASN B 1 109 ? 23.287 37.136 31.102 1.00 24.14 159 ASN B O 1
ATOM 2927 N N . GLU B 1 110 ? 22.355 35.765 29.564 1.00 22.88 160 GLU B N 1
ATOM 2928 C CA . GLU B 1 110 ? 22.099 36.835 28.597 1.00 22.88 160 GLU B CA 1
ATOM 2929 C C . GLU B 1 110 ? 21.214 37.955 29.117 1.00 21.87 160 GLU B C 1
ATOM 2930 O O . GLU B 1 110 ? 21.525 39.134 28.897 1.00 23.52 160 GLU B O 1
ATOM 2936 N N . PHE B 1 111 ? 20.091 37.609 29.769 1.00 23.00 161 PHE B N 1
ATOM 2937 C CA . PHE B 1 111 ? 19.219 38.648 30.279 1.00 23.64 161 PHE B CA 1
ATOM 2938 C C . PHE B 1 111 ? 19.912 39.470 31.367 1.00 21.63 161 PHE B C 1
ATOM 2939 O O . PHE B 1 111 ? 19.800 40.704 31.377 1.00 24.36 161 PHE B O 1
ATOM 2947 N N . GLU B 1 112 ? 20.649 38.805 32.254 1.00 21.99 162 GLU B N 1
ATOM 2948 C CA A GLU B 1 112 ? 21.349 39.527 33.316 0.50 28.74 162 GLU B CA 1
ATOM 2949 C CA B GLU B 1 112 ? 21.372 39.512 33.318 0.50 25.94 162 GLU B CA 1
ATOM 2950 C C . GLU B 1 112 ? 22.402 40.492 32.745 1.00 23.67 162 GLU B C 1
ATOM 2951 O O . GLU B 1 112 ? 22.540 41.615 33.222 1.00 24.67 162 GLU B O 1
ATOM 2978 N N . ASN B 1 115 ? 20.371 43.448 31.135 1.00 22.90 165 ASN B N 1
ATOM 2979 C CA . ASN B 1 115 ? 19.696 44.223 32.134 1.00 26.42 165 ASN B CA 1
ATOM 2980 C C . ASN B 1 115 ? 20.689 45.039 32.969 1.00 22.64 165 ASN B C 1
ATOM 2981 O O . ASN B 1 115 ? 20.386 46.149 33.364 1.00 25.85 165 ASN B O 1
ATOM 2986 N N . SER B 1 116 ? 21.886 44.494 33.186 1.00 23.16 166 SER B N 1
ATOM 2987 C CA . SER B 1 116 ? 22.917 45.228 33.922 1.00 24.56 166 SER B CA 1
ATOM 2988 C C . SER B 1 116 ? 23.326 46.498 33.191 1.00 25.66 166 SER B C 1
ATOM 2989 O O . SER B 1 116 ? 23.596 47.542 33.815 1.00 25.01 166 SER B O 1
ATOM 2992 N N . ILE B 1 117 ? 23.323 46.447 31.864 1.00 23.87 167 ILE B N 1
ATOM 2993 C CA . ILE B 1 117 ? 23.679 47.618 31.074 1.00 22.66 167 ILE B CA 1
ATOM 2994 C C . ILE B 1 117 ? 22.578 48.663 31.075 1.00 23.05 167 ILE B C 1
ATOM 2995 O O . ILE B 1 117 ? 22.843 49.862 31.238 1.00 26.72 167 ILE B O 1
ATOM 3000 N N . VAL B 1 118 ? 21.347 48.225 30.807 1.00 21.26 168 VAL B N 1
ATOM 3001 C CA . VAL B 1 118 ? 20.228 49.116 30.774 1.00 23.28 168 VAL B CA 1
ATOM 3002 C C . VAL B 1 118 ? 20.054 49.809 32.139 1.00 22.08 168 VAL B C 1
ATOM 3003 O O . VAL B 1 118 ? 19.827 51.032 32.201 1.00 24.36 168 VAL B O 1
ATOM 3007 N N . ASP B 1 119 ? 20.202 49.028 33.205 1.00 25.79 169 ASP B N 1
ATOM 3008 C CA . ASP B 1 119 ? 20.127 49.547 34.581 1.00 27.49 169 ASP B CA 1
ATOM 3009 C C . ASP B 1 119 ? 21.091 50.705 34.756 1.00 30.47 169 ASP B C 1
ATOM 3010 O O . ASP B 1 119 ? 20.725 51.784 35.240 1.00 30.11 169 ASP B O 1
ATOM 3015 N N . TYR B 1 120 ? 22.340 50.440 34.369 1.00 25.09 170 TYR B N 1
ATOM 3016 C CA . TYR B 1 120 ? 23.408 51.413 34.466 1.00 25.66 170 TYR B CA 1
ATOM 3017 C C . TYR B 1 120 ? 23.172 52.655 33.614 1.00 27.82 170 TYR B C 1
ATOM 3018 O O . TYR B 1 120 ? 23.349 53.777 34.085 1.00 26.90 170 TYR B O 1
ATOM 3027 N N . LEU B 1 121 ? 22.767 52.487 32.356 1.00 25.44 171 LEU B N 1
ATOM 3028 C CA . LEU B 1 121 ? 22.601 53.641 31.489 1.00 25.34 171 LEU B CA 1
ATOM 3029 C C . LEU B 1 121 ? 21.448 54.532 31.977 1.00 31.71 171 LEU B C 1
ATOM 3030 O O . LEU B 1 121 ? 21.520 55.752 31.901 1.00 25.24 171 LEU B O 1
ATOM 3035 N N . ILE B 1 122 ? 20.396 53.910 32.497 1.00 26.69 172 ILE B N 1
ATOM 3036 C CA . ILE B 1 122 ? 19.269 54.661 33.023 1.00 27.57 172 ILE B CA 1
ATOM 3037 C C . ILE B 1 122 ? 19.697 55.426 34.278 1.00 25.99 172 ILE B C 1
ATOM 3038 O O . ILE B 1 122 ? 19.344 56.608 34.439 1.00 29.35 172 ILE B O 1
ATOM 3043 N N . ASP B 1 123 ? 20.501 54.785 35.118 1.00 29.54 173 ASP B N 1
ATOM 3044 C CA . ASP B 1 123 ? 21.077 55.441 36.291 1.00 37.78 173 ASP B CA 1
ATOM 3045 C C . ASP B 1 123 ? 21.954 56.613 35.905 1.00 36.73 173 ASP B C 1
ATOM 3046 O O . ASP B 1 123 ? 22.001 57.608 36.627 1.00 33.16 173 ASP B O 1
ATOM 3059 N N . GLY B 1 125 ? 21.267 58.515 33.478 1.00 29.18 175 GLY B N 1
ATOM 3060 C CA . GLY B 1 125 ? 20.402 59.552 32.918 1.00 30.29 175 GLY B CA 1
ATOM 3061 C C . GLY B 1 125 ? 19.935 59.348 31.487 1.00 33.26 175 GLY B C 1
ATOM 3062 O O . GLY B 1 125 ? 19.230 60.201 30.923 1.00 28.26 175 GLY B O 1
ATOM 3063 N N . HIS B 1 126 ? 20.306 58.222 30.882 1.00 30.30 176 HIS B N 1
ATOM 3064 C CA . HIS B 1 126 ? 19.879 57.938 29.507 1.00 25.69 176 HIS B CA 1
ATOM 3065 C C . HIS B 1 126 ? 18.474 57.344 29.419 1.00 26.64 176 HIS B C 1
ATOM 3066 O O . HIS B 1 126 ? 18.079 56.539 30.253 1.00 29.52 176 HIS B O 1
ATOM 3073 N N . LYS B 1 127 ? 17.746 57.745 28.385 1.00 29.85 177 LYS B N 1
ATOM 3074 C CA . LYS B 1 127 ? 16.388 57.249 28.139 1.00 29.56 177 LYS B CA 1
ATOM 3075 C C . LYS B 1 127 ? 16.241 56.712 26.721 1.00 28.97 177 LYS B C 1
ATOM 3076 O O . LYS B 1 127 ? 15.585 55.691 26.506 1.00 28.28 177 LYS B O 1
ATOM 3082 N N . ASN B 1 128 ? 16.835 57.410 25.752 1.00 22.60 178 ASN B N 1
ATOM 3083 C CA . ASN B 1 128 ? 16.782 56.988 24.344 1.00 23.60 178 ASN B CA 1
ATOM 3084 C C . ASN B 1 128 ? 18.056 56.224 24.008 1.00 29.07 178 ASN B C 1
ATOM 3085 O O . ASN B 1 128 ? 19.140 56.817 23.976 1.00 24.57 178 ASN B O 1
ATOM 3090 N N . ILE B 1 129 ? 17.913 54.923 23.783 1.00 26.13 179 ILE B N 1
ATOM 3091 C CA . ILE B 1 129 ? 19.052 53.993 23.750 1.00 22.96 179 ILE B CA 1
ATOM 3092 C C . ILE B 1 129 ? 18.942 53.058 22.539 1.00 25.21 179 ILE B C 1
ATOM 3093 O O . ILE B 1 129 ? 17.861 52.563 22.231 1.00 25.83 179 ILE B O 1
ATOM 3098 N N . ALA B 1 130 ? 20.057 52.865 21.833 1.00 21.27 180 ALA B N 1
ATOM 3099 C CA . ALA B 1 130 ? 20.138 51.957 20.688 1.00 24.14 180 ALA B CA 1
ATOM 3100 C C . ALA B 1 130 ? 20.840 50.668 21.062 1.00 27.75 180 ALA B C 1
ATOM 3101 O O . ALA B 1 130 ? 21.744 50.681 21.897 1.00 25.63 180 ALA B O 1
ATOM 3103 N N . LEU B 1 131 ? 20.403 49.559 20.476 1.00 18.83 181 LEU B N 1
ATOM 3104 C CA . LEU B 1 131 ? 21.175 48.334 20.443 1.00 17.99 181 LEU B CA 1
ATOM 3105 C C . LEU B 1 131 ? 21.753 48.227 19.054 1.00 23.49 181 LEU B C 1
ATOM 3106 O O . LEU B 1 131 ? 21.019 48.248 18.085 1.00 21.07 181 LEU B O 1
ATOM 3111 N N . VAL B 1 132 ? 23.079 48.131 18.961 1.00 20.40 182 VAL B N 1
ATOM 3112 C CA . VAL B 1 132 ? 23.771 48.145 17.689 1.00 20.79 182 VAL B CA 1
ATOM 3113 C C . VAL B 1 132 ? 24.606 46.874 17.600 1.00 21.73 182 VAL B C 1
ATOM 3114 O O . VAL B 1 132 ? 25.340 46.527 18.521 1.00 21.87 182 VAL B O 1
ATOM 3118 N N . GLY B 1 133 ? 24.501 46.163 16.478 1.00 17.63 183 GLY B N 1
ATOM 3119 C CA . GLY B 1 133 ? 25.236 44.933 16.269 1.00 21.92 183 GLY B CA 1
ATOM 3120 C C . GLY B 1 133 ? 24.338 43.867 15.696 1.00 23.22 183 GLY B C 1
ATOM 3121 O O . GLY B 1 133 ? 23.627 44.119 14.713 1.00 21.22 183 GLY B O 1
ATOM 3122 N N . ASP B 1 134 ? 24.351 42.683 16.293 1.00 20.90 184 ASP B N 1
ATOM 3123 C CA . ASP B 1 134 ? 23.525 41.594 15.781 1.00 25.45 184 ASP B CA 1
ATOM 3124 C C . ASP B 1 134 ? 22.105 41.726 16.354 1.00 25.11 184 ASP B C 1
ATOM 3125 O O . ASP B 1 134 ? 21.828 41.245 17.455 1.00 26.63 184 ASP B O 1
ATOM 3130 N N . THR B 1 135 ? 21.216 42.377 15.598 1.00 21.06 185 THR B N 1
ATOM 3131 C CA . THR B 1 135 ? 19.855 42.663 16.060 1.00 21.38 185 THR B CA 1
ATOM 3132 C C . THR B 1 135 ? 18.784 42.067 15.161 1.00 26.98 185 THR B C 1
ATOM 3133 O O . THR B 1 135 ? 17.617 42.335 15.356 1.00 29.34 185 THR B O 1
ATOM 3137 N N . LYS B 1 136 ? 19.192 41.283 14.178 1.00 24.13 186 LYS B N 1
ATOM 3138 C CA . LYS B 1 136 ? 18.266 40.764 13.178 1.00 25.43 186 LYS B CA 1
ATOM 3139 C C . LYS B 1 136 ? 17.370 39.632 13.670 1.00 24.61 186 LYS B C 1
ATOM 3140 O O . LYS B 1 136 ? 17.726 38.859 14.558 1.00 24.36 186 LYS B O 1
ATOM 3146 N N . LEU B 1 137 ? 16.202 39.551 13.044 1.00 26.63 187 LEU B N 1
ATOM 3147 C CA . LEU B 1 137 ? 15.273 38.435 13.249 1.00 25.87 187 LEU B CA 1
ATOM 3148 C C . LEU B 1 137 ? 15.527 37.437 12.141 1.00 28.88 187 LEU B C 1
ATOM 3149 O O . LEU B 1 137 ? 15.784 37.833 10.996 1.00 30.15 187 LEU B O 1
ATOM 3154 N N . THR B 1 138 ? 15.455 36.151 12.469 1.00 27.36 188 THR B N 1
ATOM 3155 C CA . THR B 1 138 ? 15.701 35.079 11.498 1.00 26.14 188 THR B CA 1
ATOM 3156 C C . THR B 1 138 ? 14.699 33.959 11.674 1.00 29.25 188 THR B C 1
ATOM 3157 O O . THR B 1 138 ? 13.923 33.945 12.632 1.00 28.02 188 THR B O 1
ATOM 3161 N N . THR B 1 139 ? 14.753 33.003 10.756 1.00 28.58 189 THR B N 1
ATOM 3162 C CA . THR B 1 139 ? 13.881 31.842 10.802 1.00 27.19 189 THR B CA 1
ATOM 3163 C C . THR B 1 139 ? 14.287 30.848 11.878 1.00 30.63 189 THR B C 1
ATOM 3164 O O . THR B 1 139 ? 13.421 30.301 12.538 1.00 28.39 189 THR B O 1
ATOM 3168 N N . ASN B 1 140 ? 15.595 30.641 12.073 1.00 25.21 190 ASN B N 1
ATOM 3169 C CA . ASN B 1 140 ? 16.084 29.553 12.921 1.00 26.33 190 ASN B CA 1
ATOM 3170 C C . ASN B 1 140 ? 16.920 29.914 14.142 1.00 26.26 190 ASN B C 1
ATOM 3171 O O . ASN B 1 140 ? 17.190 29.048 14.967 1.00 27.77 190 ASN B O 1
ATOM 3176 N N . ILE B 1 141 ? 17.313 31.174 14.264 1.00 25.95 191 ILE B N 1
ATOM 3177 C CA . ILE B 1 141 ? 18.147 31.609 15.376 1.00 27.06 191 ILE B CA 1
ATOM 3178 C C . ILE B 1 141 ? 17.441 32.671 16.215 1.00 24.33 191 ILE B C 1
ATOM 3179 O O . ILE B 1 141 ? 17.006 33.678 15.704 1.00 26.43 191 ILE B O 1
ATOM 3184 N N . SER B 1 142 ? 17.346 32.422 17.520 1.00 23.17 192 SER B N 1
ATOM 3185 C CA . SER B 1 142 ? 16.802 33.380 18.466 1.00 27.97 192 SER B CA 1
ATOM 3186 C C . SER B 1 142 ? 17.527 34.718 18.368 1.00 25.42 192 SER B C 1
ATOM 3187 O O . SER B 1 142 ? 18.762 34.746 18.282 1.00 27.20 192 SER B O 1
ATOM 3190 N N . SER B 1 143 ? 16.773 35.808 18.365 1.00 24.28 193 SER B N 1
ATOM 3191 C CA . SER B 1 143 ? 17.328 37.161 18.413 1.00 22.10 193 SER B CA 1
ATOM 3192 C C . SER B 1 143 ? 17.483 37.581 19.890 1.00 20.99 193 SER B C 1
ATOM 3193 O O . SER B 1 143 ? 16.810 38.485 20.384 1.00 22.95 193 SER B O 1
ATOM 3196 N N . THR B 1 144 ? 18.357 36.863 20.576 1.00 22.31 194 THR B N 1
ATOM 3197 C CA . THR B 1 144 ? 18.461 36.909 22.028 1.00 21.16 194 THR B CA 1
ATOM 3198 C C . THR B 1 144 ? 18.641 38.309 22.563 1.00 23.44 194 THR B C 1
ATOM 3199 O O . THR B 1 144 ? 17.882 38.742 23.412 1.00 21.91 194 THR B O 1
ATOM 3203 N N . ARG B 1 145 ? 19.635 39.034 22.045 1.00 21.50 195 ARG B N 1
ATOM 3204 C CA . ARG B 1 145 ? 19.910 40.372 22.554 1.00 20.19 195 ARG B CA 1
ATOM 3205 C C . ARG B 1 145 ? 18.859 41.415 22.224 1.00 21.41 195 ARG B C 1
ATOM 3206 O O . ARG B 1 145 ? 18.515 42.211 23.076 1.00 23.28 195 ARG B O 1
ATOM 3214 N N . ARG B 1 146 ? 18.360 41.428 20.984 1.00 20.80 196 ARG B N 1
ATOM 3215 C CA . ARG B 1 146 ? 17.236 42.245 20.612 1.00 21.20 196 ARG B CA 1
ATOM 3216 C C . ARG B 1 146 ? 16.050 42.084 21.601 1.00 19.07 196 ARG B C 1
ATOM 3217 O O . ARG B 1 146 ? 15.539 43.069 22.142 1.00 22.27 196 ARG B O 1
ATOM 3225 N N . THR B 1 147 ? 15.644 40.841 21.818 1.00 22.30 197 THR B N 1
ATOM 3226 C CA . THR B 1 147 ? 14.513 40.543 22.699 1.00 22.46 197 THR B CA 1
ATOM 3227 C C . THR B 1 147 ? 14.793 40.933 24.151 1.00 23.36 197 THR B C 1
ATOM 3228 O O . THR B 1 147 ? 13.962 41.586 24.784 1.00 22.58 197 THR B O 1
ATOM 3232 N N . ASN B 1 148 ? 15.974 40.587 24.666 1.00 24.99 198 ASN B N 1
ATOM 3233 C CA . ASN B 1 148 ? 16.334 41.014 26.031 1.00 23.25 198 ASN B CA 1
ATOM 3234 C C . ASN B 1 148 ? 16.446 42.517 26.228 1.00 21.77 198 ASN B C 1
ATOM 3235 O O . ASN B 1 148 ? 16.090 43.033 27.281 1.00 23.86 198 ASN B O 1
ATOM 3240 N N . PHE B 1 149 ? 16.931 43.235 25.215 1.00 21.34 199 PHE B N 1
ATOM 3241 C CA . PHE B 1 149 ? 17.013 44.669 25.274 1.00 22.18 199 PHE B CA 1
ATOM 3242 C C . PHE B 1 149 ? 15.632 45.297 25.388 1.00 23.42 199 PHE B C 1
ATOM 3243 O O . PHE B 1 149 ? 15.390 46.141 26.245 1.00 25.11 199 PHE B O 1
ATOM 3251 N N . ILE B 1 150 ? 14.736 44.886 24.507 1.00 27.59 200 ILE B N 1
ATOM 3252 C CA . ILE B 1 150 ? 13.379 45.399 24.506 1.00 24.84 200 ILE B CA 1
ATOM 3253 C C . ILE B 1 150 ? 12.670 45.076 25.830 1.00 21.79 200 ILE B C 1
ATOM 3254 O O . ILE B 1 150 ? 11.988 45.933 26.390 1.00 26.58 200 ILE B O 1
ATOM 3259 N N . LYS B 1 151 ? 12.852 43.867 26.324 1.00 22.69 201 LYS B N 1
ATOM 3260 C CA . LYS B 1 151 ? 12.262 43.459 27.599 1.00 26.03 201 LYS B CA 1
ATOM 3261 C C . LYS B 1 151 ? 12.792 44.335 28.738 1.00 31.32 201 LYS B C 1
ATOM 3262 O O . LYS B 1 151 ? 12.017 44.862 29.533 1.00 29.92 201 LYS B O 1
ATOM 3268 N N . SER B 1 152 ? 14.112 44.493 28.817 1.00 24.67 202 SER B N 1
ATOM 3269 C CA . SER B 1 152 ? 14.701 45.314 29.875 1.00 24.71 202 SER B CA 1
ATOM 3270 C C . SER B 1 152 ? 14.265 46.788 29.810 1.00 24.66 202 SER B C 1
ATOM 3271 O O . SER B 1 152 ? 13.978 47.396 30.848 1.00 29.75 202 SER B O 1
ATOM 3282 N N . THR B 1 154 ? 11.500 47.993 28.468 1.00 27.82 204 THR B N 1
ATOM 3283 C CA . THR B 1 154 ? 10.079 48.075 28.840 1.00 33.40 204 THR B CA 1
ATOM 3284 C C . THR B 1 154 ? 9.872 47.775 30.346 1.00 33.20 204 THR B C 1
ATOM 3285 O O . THR B 1 154 ? 9.075 48.459 31.007 1.00 33.80 204 THR B O 1
ATOM 3289 N N . ASP B 1 155 ? 10.616 46.814 30.898 1.00 29.81 205 ASP B N 1
ATOM 3290 C CA . ASP B 1 155 ? 10.641 46.571 32.359 1.00 35.65 205 ASP B CA 1
ATOM 3291 C C . ASP B 1 155 ? 11.009 47.834 33.147 1.00 42.36 205 ASP B C 1
ATOM 3292 O O . ASP B 1 155 ? 10.596 47.979 34.296 1.00 34.39 205 ASP B O 1
ATOM 3297 N N . HIS B 1 156 ? 11.830 48.706 32.556 1.00 31.85 206 HIS B N 1
ATOM 3298 C CA . HIS B 1 156 ? 12.222 49.978 33.182 1.00 29.84 206 HIS B CA 1
ATOM 3299 C C . HIS B 1 156 ? 11.256 51.115 32.830 1.00 34.54 206 HIS B C 1
ATOM 3300 O O . HIS B 1 156 ? 11.598 52.287 32.966 1.00 37.14 206 HIS B O 1
ATOM 3307 N N . ASN B 1 157 ? 10.073 50.764 32.333 1.00 31.56 207 ASN B N 1
ATOM 3308 C CA . ASN B 1 157 ? 9.027 51.718 31.984 1.00 36.28 207 ASN B CA 1
ATOM 3309 C C . ASN B 1 157 ? 9.431 52.745 30.928 1.00 35.93 207 ASN B C 1
ATOM 3310 O O . ASN B 1 157 ? 8.967 53.879 30.946 1.00 37.42 207 ASN B O 1
ATOM 3315 N N . LEU B 1 158 ? 10.296 52.333 29.996 1.00 35.80 208 LEU B N 1
ATOM 3316 C CA . LEU B 1 158 ? 10.528 53.108 28.785 1.00 29.60 208 LEU B CA 1
ATOM 3317 C C . LEU B 1 158 ? 9.663 52.520 27.678 1.00 28.94 208 LEU B C 1
ATOM 3318 O O . LEU B 1 158 ? 9.143 51.417 27.808 1.00 34.49 208 LEU B O 1
ATOM 3323 N N . ALA B 1 159 ? 9.487 53.284 26.609 1.00 35.05 209 ALA B N 1
ATOM 3324 C CA . ALA B 1 159 ? 8.504 52.968 25.586 1.00 41.44 209 ALA B CA 1
ATOM 3325 C C . ALA B 1 159 ? 9.196 52.585 24.301 1.00 39.12 209 ALA B C 1
ATOM 3326 O O . ALA B 1 159 ? 10.412 52.703 24.187 1.00 30.61 209 ALA B O 1
ATOM 3328 N N . TYR B 1 160 ? 8.403 52.133 23.335 1.00 34.11 210 TYR B N 1
ATOM 3329 C CA . TYR B 1 160 ? 8.867 51.889 21.964 1.00 40.74 210 TYR B CA 1
ATOM 3330 C C . TYR B 1 160 ? 9.620 53.094 21.357 1.00 32.35 210 TYR B C 1
ATOM 3331 O O . TYR B 1 160 ? 10.606 52.919 20.624 1.00 32.10 210 TYR B O 1
ATOM 3340 N N . GLU B 1 161 ? 9.178 54.315 21.660 1.00 28.33 211 GLU B N 1
ATOM 3341 C CA . GLU B 1 161 ? 9.802 55.516 21.094 1.00 32.58 211 GLU B CA 1
ATOM 3342 C C . GLU B 1 161 ? 11.223 55.767 21.640 1.00 34.63 211 GLU B C 1
ATOM 3343 O O . GLU B 1 161 ? 11.962 56.569 21.076 1.00 32.32 211 GLU B O 1
ATOM 3349 N N . ASN B 1 162 ? 11.583 55.077 22.722 1.00 27.32 212 ASN B N 1
ATOM 3350 C CA . ASN B 1 162 ? 12.895 55.195 23.355 1.00 25.32 212 ASN B CA 1
ATOM 3351 C C . ASN B 1 162 ? 13.878 54.108 22.899 1.00 31.26 212 ASN B C 1
ATOM 3352 O O . ASN B 1 162 ? 15.043 54.125 23.305 1.00 27.02 212 ASN B O 1
ATOM 3357 N N . ILE B 1 163 ? 13.386 53.151 22.115 1.00 25.12 213 ILE B N 1
ATOM 3358 C CA . ILE B 1 163 ? 14.094 51.922 21.790 1.00 27.07 213 ILE B CA 1
ATOM 3359 C C . ILE B 1 163 ? 14.511 51.986 20.332 1.00 26.23 213 ILE B C 1
ATOM 3360 O O . ILE B 1 163 ? 13.680 52.156 19.455 1.00 29.10 213 ILE B O 1
ATOM 3365 N N . PHE B 1 164 ? 15.814 51.862 20.070 1.00 25.19 214 PHE B N 1
ATOM 3366 C CA . PHE B 1 164 ? 16.342 51.934 18.718 1.00 22.41 214 PHE B CA 1
ATOM 3367 C C . PHE B 1 164 ? 17.214 50.710 18.438 1.00 27.82 214 PHE B C 1
ATOM 3368 O O . PHE B 1 164 ? 17.905 50.224 19.324 1.00 25.24 214 PHE B O 1
ATOM 3376 N N . LEU B 1 165 ? 17.166 50.213 17.205 1.00 23.86 215 LEU B N 1
ATOM 3377 C CA . LEU B 1 165 ? 17.902 49.005 16.845 1.00 23.83 215 LEU B CA 1
ATOM 3378 C C . LEU B 1 165 ? 18.658 49.232 15.557 1.00 30.22 215 LEU B C 1
ATOM 3379 O O . LEU B 1 165 ? 18.160 49.906 14.661 1.00 32.24 215 LEU B O 1
ATOM 3384 N N . TYR B 1 166 ? 19.843 48.650 15.447 1.00 21.06 216 TYR B N 1
ATOM 3385 C CA . TYR B 1 166 ? 20.544 48.650 14.167 1.00 24.41 216 TYR B CA 1
ATOM 3386 C C . TYR B 1 166 ? 21.464 47.469 14.038 1.00 26.66 216 TYR B C 1
ATOM 3387 O O . TYR B 1 166 ? 22.266 47.203 14.922 1.00 23.99 216 TYR B O 1
ATOM 3396 N N . GLY B 1 167 ? 21.368 46.755 12.923 1.00 19.30 217 GLY B N 1
ATOM 3397 C CA . GLY B 1 167 ? 22.457 45.896 12.517 1.00 22.86 217 GLY B CA 1
ATOM 3398 C C . GLY B 1 167 ? 22.182 44.429 12.406 1.00 25.53 217 GLY B C 1
ATOM 3399 O O . GLY B 1 167 ? 21.289 43.874 13.052 1.00 26.07 217 GLY B O 1
ATOM 3400 N N . ASN B 1 168 ? 23.018 43.799 11.594 1.00 21.79 218 ASN B N 1
ATOM 3401 C CA . ASN B 1 168 ? 22.888 42.388 11.258 1.00 24.41 218 ASN B CA 1
ATOM 3402 C C . ASN B 1 168 ? 23.981 41.476 11.768 1.00 27.49 218 ASN B C 1
ATOM 3403 O O . ASN B 1 168 ? 23.868 40.271 11.622 1.00 25.66 218 ASN B O 1
ATOM 3408 N N . ASP B 1 169 ? 25.045 42.020 12.359 1.00 20.05 219 ASP B N 1
ATOM 3409 C CA . ASP B 1 169 ? 26.112 41.159 12.828 1.00 19.28 219 ASP B CA 1
ATOM 3410 C C . ASP B 1 169 ? 26.978 41.919 13.825 1.00 18.12 219 ASP B C 1
ATOM 3411 O O . ASP B 1 169 ? 26.715 43.087 14.098 1.00 22.29 219 ASP B O 1
ATOM 3416 N N . HIS B 1 170 ? 27.989 41.235 14.353 1.00 21.60 220 HIS B N 1
ATOM 3417 C CA . HIS B 1 170 ? 28.822 41.764 15.424 1.00 22.35 220 HIS B CA 1
ATOM 3418 C C . HIS B 1 170 ? 30.079 42.507 14.925 1.00 22.87 220 HIS B C 1
ATOM 3419 O O . HIS B 1 170 ? 31.050 42.677 15.691 1.00 23.42 220 HIS B O 1
ATOM 3426 N N . SER B 1 171 ? 30.082 42.949 13.670 1.00 23.56 221 SER B N 1
ATOM 3427 C CA . SER B 1 171 ? 31.299 43.477 13.067 1.00 24.75 221 SER B CA 1
ATOM 3428 C C . SER B 1 171 ? 31.554 44.942 13.358 1.00 18.61 221 SER B C 1
ATOM 3429 O O . SER B 1 171 ? 30.657 45.723 13.620 1.00 20.12 221 SER B O 1
ATOM 3432 N N . TYR B 1 172 ? 32.828 45.308 13.281 1.00 19.02 222 TYR B N 1
ATOM 3433 C CA . TYR B 1 172 ? 33.232 46.686 13.226 1.00 20.74 222 TYR B CA 1
ATOM 3434 C C . TYR B 1 172 ? 32.416 47.492 12.232 1.00 19.18 222 TYR B C 1
ATOM 3435 O O . TYR B 1 172 ? 31.962 48.593 12.522 1.00 20.82 222 TYR B O 1
ATOM 3444 N N . GLU B 1 173 ? 32.246 46.943 11.038 1.00 20.21 223 GLU B N 1
ATOM 3445 C CA . GLU B 1 173 ? 31.480 47.615 9.988 1.00 20.99 223 GLU B CA 1
ATOM 3446 C C . GLU B 1 173 ? 30.048 47.967 10.405 1.00 20.77 223 GLU B C 1
ATOM 3447 O O . GLU B 1 173 ? 29.560 49.032 10.080 1.00 21.38 223 GLU B O 1
ATOM 3453 N N . THR B 1 174 ? 29.392 47.066 11.131 1.00 21.32 224 THR B N 1
ATOM 3454 C CA . THR B 1 174 ? 28.039 47.336 11.587 1.00 19.59 224 THR B CA 1
ATOM 3455 C C . THR B 1 174 ? 28.026 48.525 12.542 1.00 21.18 224 THR B C 1
ATOM 3456 O O . THR B 1 174 ? 27.148 49.387 12.462 1.00 19.85 224 THR B O 1
ATOM 3460 N N . GLY B 1 175 ? 29.009 48.600 13.442 1.00 20.12 225 GLY B N 1
ATOM 3461 C CA . GLY B 1 175 ? 29.098 49.751 14.318 1.00 19.27 225 GLY B CA 1
ATOM 3462 C C . GLY B 1 175 ? 29.332 51.037 13.549 1.00 19.84 225 GLY B C 1
ATOM 3463 O O . GLY B 1 175 ? 28.692 52.058 13.802 1.00 19.35 225 GLY B O 1
ATOM 3464 N N . TYR B 1 176 ? 30.246 50.968 12.591 1.00 19.89 226 TYR B N 1
ATOM 3465 C CA . TYR B 1 176 ? 30.591 52.115 11.790 1.00 19.19 226 TYR B CA 1
ATOM 3466 C C . TYR B 1 176 ? 29.387 52.587 10.977 1.00 21.49 226 TYR B C 1
ATOM 3467 O O . TYR B 1 176 ? 29.127 53.786 10.935 1.00 22.60 226 TYR B O 1
ATOM 3476 N N . THR B 1 177 ? 28.669 51.672 10.329 1.00 22.79 227 THR B N 1
ATOM 3477 C CA . THR B 1 177 ? 27.594 52.094 9.420 1.00 22.90 227 THR B CA 1
ATOM 3478 C C . THR B 1 177 ? 26.344 52.544 10.148 1.00 25.72 227 THR B C 1
ATOM 3479 O O . THR B 1 177 ? 25.582 53.323 9.610 1.00 25.65 227 THR B O 1
ATOM 3483 N N . SER B 1 178 ? 26.151 52.098 11.386 1.00 21.05 228 SER B N 1
ATOM 3484 C CA . SER B 1 178 ? 24.948 52.437 12.142 1.00 20.32 228 SER B CA 1
ATOM 3485 C C . SER B 1 178 ? 24.743 53.948 12.239 1.00 24.57 228 SER B C 1
ATOM 3486 O O . SER B 1 178 ? 23.625 54.422 12.148 1.00 26.81 228 SER B O 1
ATOM 3489 N N . VAL B 1 179 ? 25.827 54.705 12.373 1.00 23.72 229 VAL B N 1
ATOM 3490 C CA . VAL B 1 179 ? 25.731 56.166 12.519 1.00 27.69 229 VAL B CA 1
ATOM 3491 C C . VAL B 1 179 ? 26.172 56.920 11.270 1.00 30.85 229 VAL B C 1
ATOM 3492 O O . VAL B 1 179 ? 26.363 58.132 11.296 1.00 40.13 229 VAL B O 1
ATOM 3496 N N . THR B 1 180 ? 26.324 56.210 10.166 1.00 27.95 230 THR B N 1
ATOM 3497 C CA . THR B 1 180 ? 26.653 56.848 8.889 1.00 29.02 230 THR B CA 1
ATOM 3498 C C . THR B 1 180 ? 25.554 56.625 7.843 1.00 39.66 230 THR B C 1
ATOM 3499 O O . THR B 1 180 ? 25.038 57.584 7.274 1.00 36.91 230 THR B O 1
ATOM 3503 N N . THR B 1 181 ? 25.178 55.372 7.604 1.00 30.16 231 THR B N 1
ATOM 3504 C CA . THR B 1 181 ? 24.015 55.071 6.760 1.00 26.60 231 THR B CA 1
ATOM 3505 C C . THR B 1 181 ? 22.714 54.870 7.550 1.00 38.42 231 THR B C 1
ATOM 3506 O O . THR B 1 181 ? 21.623 55.052 7.003 1.00 34.22 231 THR B O 1
ATOM 3510 N N . GLY B 1 182 ? 22.813 54.472 8.817 1.00 25.42 232 GLY B N 1
ATOM 3511 C CA . GLY B 1 182 ? 21.634 54.042 9.587 1.00 25.63 232 GLY B CA 1
ATOM 3512 C C . GLY B 1 182 ? 20.847 55.186 10.216 1.00 37.37 232 GLY B C 1
ATOM 3513 O O . GLY B 1 182 ? 19.616 55.208 10.169 1.00 34.27 232 GLY B O 1
ATOM 3514 N N . TYR B 1 183 ? 21.574 56.094 10.859 1.00 25.56 233 TYR B N 1
ATOM 3515 C CA . TYR B 1 183 ? 21.027 57.292 11.515 1.00 30.92 233 TYR B CA 1
ATOM 3516 C C . TYR B 1 183 ? 21.845 58.508 11.103 1.00 40.70 233 TYR B C 1
ATOM 3517 O O . TYR B 1 183 ? 22.946 58.366 10.564 1.00 33.51 233 TYR B O 1
ATOM 3526 N N . ASP B 1 184 ? 21.288 59.697 11.342 1.00 30.91 234 ASP B N 1
ATOM 3527 C CA . ASP B 1 184 ? 21.944 60.954 11.019 1.00 30.39 234 ASP B CA 1
ATOM 3528 C C . ASP B 1 184 ? 22.930 61.273 12.136 1.00 28.96 234 ASP B C 1
ATOM 3529 O O . ASP B 1 184 ? 22.529 61.552 13.255 1.00 29.40 234 ASP B O 1
ATOM 3534 N N . ILE B 1 185 ? 24.220 61.221 11.826 1.00 27.16 235 ILE B N 1
ATOM 3535 C CA . ILE B 1 185 ? 25.249 61.438 12.845 1.00 25.15 235 ILE B CA 1
ATOM 3536 C C . ILE B 1 185 ? 25.182 62.821 13.495 1.00 27.43 235 ILE B C 1
ATOM 3537 O O . ILE B 1 185 ? 25.634 63.020 14.621 1.00 28.57 235 ILE B O 1
ATOM 3542 N N . ASN B 1 186 ? 24.597 63.783 12.790 1.00 33.96 236 ASN B N 1
ATOM 3543 C CA . ASN B 1 186 ? 24.468 65.139 13.319 1.00 38.13 236 ASN B CA 1
ATOM 3544 C C . ASN B 1 186 ? 23.211 65.365 14.145 1.00 40.45 236 ASN B C 1
ATOM 3545 O O . ASN B 1 186 ? 23.075 66.402 14.797 1.00 34.93 236 ASN B O 1
ATOM 3550 N N . GLN B 1 187 ? 22.294 64.401 14.112 1.00 31.67 237 GLN B N 1
ATOM 3551 C CA . GLN B 1 187 ? 21.024 64.498 14.832 1.00 36.78 237 GLN B CA 1
ATOM 3552 C C . GLN B 1 187 ? 20.622 63.118 15.356 1.00 32.79 237 GLN B C 1
ATOM 3553 O O . GLN B 1 187 ? 19.540 62.622 15.058 1.00 31.21 237 GLN B O 1
ATOM 3559 N N . LEU B 1 188 ? 21.492 62.478 16.126 1.00 27.38 238 LEU B N 1
ATOM 3560 C CA . LEU B 1 188 ? 21.200 61.117 16.574 1.00 23.19 238 LEU B CA 1
ATOM 3561 C C . LEU B 1 188 ? 19.991 61.099 17.517 1.00 28.34 238 LEU B C 1
ATOM 3562 O O . LEU B 1 188 ? 19.923 61.905 18.450 1.00 29.21 238 LEU B O 1
ATOM 3567 N N . PRO B 1 189 ? 19.042 60.176 17.295 1.00 26.31 239 PRO B N 1
ATOM 3568 C CA . PRO B 1 189 ? 17.858 60.153 18.163 1.00 29.04 239 PRO B CA 1
ATOM 3569 C C . PRO B 1 189 ? 18.053 59.425 19.507 1.00 29.45 239 PRO B C 1
ATOM 3570 O O . PRO B 1 189 ? 17.119 59.367 20.317 1.00 29.75 239 PRO B O 1
ATOM 3574 N N . PHE B 1 190 ? 19.259 58.902 19.755 1.00 24.85 240 PHE B N 1
ATOM 3575 C CA . PHE B 1 190 ? 19.589 58.260 21.018 1.00 23.14 240 PHE B CA 1
ATOM 3576 C C . PHE B 1 190 ? 20.886 58.853 21.566 1.00 27.81 240 PHE B C 1
ATOM 3577 O O . PHE B 1 190 ? 21.722 59.322 20.803 1.00 24.19 240 PHE B O 1
ATOM 3585 N N . THR B 1 191 ? 21.036 58.809 22.886 1.00 25.19 241 THR B N 1
ATOM 3586 C CA . THR B 1 191 ? 22.226 59.310 23.573 1.00 26.66 241 THR B CA 1
ATOM 3587 C C . THR B 1 191 ? 23.220 58.214 23.940 1.00 22.64 241 THR B C 1
ATOM 3588 O O . THR B 1 191 ? 24.352 58.511 24.301 1.00 25.54 241 THR B O 1
ATOM 3592 N N . ALA B 1 192 ? 22.795 56.957 23.858 1.00 21.91 242 ALA B N 1
ATOM 3593 C CA . ALA B 1 192 ? 23.641 55.820 24.229 1.00 23.44 242 ALA B CA 1
ATOM 3594 C C . ALA B 1 192 ? 23.367 54.671 23.293 1.00 22.90 242 ALA B C 1
ATOM 3595 O O . ALA B 1 192 ? 22.249 54.530 22.805 1.00 22.82 242 ALA B O 1
ATOM 3597 N N . ALA B 1 193 ? 24.401 53.867 23.048 1.00 22.29 243 ALA B N 1
ATOM 3598 C CA . ALA B 1 193 ? 24.307 52.668 22.238 1.00 22.19 243 ALA B CA 1
ATOM 3599 C C . ALA B 1 193 ? 24.911 51.519 23.012 1.00 22.98 243 ALA B C 1
ATOM 3600 O O . ALA B 1 193 ? 25.980 51.651 23.612 1.00 25.27 243 ALA B O 1
ATOM 3602 N N . ILE B 1 194 ? 24.196 50.401 23.015 1.00 23.56 244 ILE B N 1
ATOM 3603 C CA . ILE B 1 194 ? 24.710 49.158 23.533 1.00 21.61 244 ILE B CA 1
ATOM 3604 C C . ILE B 1 194 ? 25.194 48.346 22.340 1.00 22.24 244 ILE B C 1
ATOM 3605 O O . ILE B 1 194 ? 24.409 48.018 21.451 1.00 20.87 244 ILE B O 1
ATOM 3610 N N . ALA B 1 195 ? 26.492 48.066 22.311 1.00 18.16 245 ALA B N 1
ATOM 3611 C CA . ALA B 1 195 ? 27.125 47.355 21.208 1.00 21.59 245 ALA B CA 1
ATOM 3612 C C . ALA B 1 195 ? 27.164 45.868 21.522 1.00 22.06 245 ALA B C 1
ATOM 3613 O O . ALA B 1 195 ? 27.639 45.478 22.590 1.00 23.14 245 ALA B O 1
ATOM 3615 N N . THR B 1 196 ? 26.700 45.019 20.599 1.00 17.81 246 THR B N 1
ATOM 3616 C CA . THR B 1 196 ? 26.599 43.594 20.885 1.00 18.26 246 THR B CA 1
ATOM 3617 C C . THR B 1 196 ? 27.930 42.840 20.942 1.00 21.63 246 THR B C 1
ATOM 3618 O O . THR B 1 196 ? 27.969 41.714 21.419 1.00 22.42 246 THR B O 1
ATOM 3622 N N . ALA B 1 197 ? 29.009 43.476 20.487 1.00 20.43 247 ALA B N 1
ATOM 3623 C CA . ALA B 1 197 ? 30.362 42.975 20.627 1.00 22.85 247 ALA B CA 1
ATOM 3624 C C . ALA B 1 197 ? 31.318 44.150 20.699 1.00 21.83 247 ALA B C 1
ATOM 3625 O O . ALA B 1 197 ? 30.983 45.270 20.293 1.00 20.41 247 ALA B O 1
ATOM 3627 N N . ASP B 1 198 ? 32.532 43.893 21.178 1.00 22.09 248 ASP B N 1
ATOM 3628 C CA . ASP B 1 198 ? 33.505 44.971 21.377 1.00 18.15 248 ASP B CA 1
ATOM 3629 C C . ASP B 1 198 ? 33.832 45.705 20.059 1.00 21.42 248 ASP B C 1
ATOM 3630 O O . ASP B 1 198 ? 33.952 46.928 20.033 1.00 21.40 248 ASP B O 1
ATOM 3643 N N . VAL B 1 200 ? 31.971 46.239 17.503 1.00 17.94 250 VAL B N 1
ATOM 3644 C CA . VAL B 1 200 ? 30.900 47.150 17.148 1.00 17.86 250 VAL B CA 1
ATOM 3645 C C . VAL B 1 200 ? 31.124 48.481 17.859 1.00 18.79 250 VAL B C 1
ATOM 3646 O O . VAL B 1 200 ? 30.948 49.557 17.281 1.00 19.08 250 VAL B O 1
ATOM 3650 N N . GLY B 1 201 ? 31.499 48.406 19.137 1.00 19.25 251 GLY B N 1
ATOM 3651 C CA . GLY B 1 201 ? 31.868 49.593 19.895 1.00 20.20 251 GLY B CA 1
ATOM 3652 C C . GLY B 1 201 ? 33.001 50.401 19.280 1.00 19.44 251 GLY B C 1
ATOM 3653 O O . GLY B 1 201 ? 32.940 51.624 19.239 1.00 19.30 251 GLY B O 1
ATOM 3654 N N . GLN B 1 202 ? 34.037 49.723 18.809 1.00 18.35 252 GLN B N 1
ATOM 3655 C CA . GLN B 1 202 ? 35.141 50.398 18.158 1.00 18.55 252 GLN B CA 1
ATOM 3656 C C . GLN B 1 202 ? 34.722 51.067 16.847 1.00 19.41 252 GLN B C 1
ATOM 3657 O O . GLN B 1 202 ? 35.185 52.181 16.536 1.00 20.13 252 GLN B O 1
ATOM 3663 N N . GLY B 1 203 ? 33.843 50.405 16.099 1.00 19.97 253 GLY B N 1
ATOM 3664 C CA . GLY B 1 203 ? 33.255 51.002 14.902 1.00 18.82 253 GLY B CA 1
ATOM 3665 C C . GLY B 1 203 ? 32.504 52.271 15.200 1.00 18.61 253 GLY B C 1
ATOM 3666 O O . GLY B 1 203 ? 32.673 53.278 14.498 1.00 20.62 253 GLY B O 1
ATOM 3667 N N . LEU B 1 204 ? 31.703 52.252 16.266 1.00 19.41 254 LEU B N 1
ATOM 3668 C CA . LEU B 1 204 ? 31.006 53.469 16.713 1.00 20.74 254 LEU B CA 1
ATOM 3669 C C . LEU B 1 204 ? 31.997 54.586 17.071 1.00 18.67 254 LEU B C 1
ATOM 3670 O O . LEU B 1 204 ? 31.838 55.722 16.619 1.00 20.64 254 LEU B O 1
ATOM 3675 N N . ILE B 1 205 ? 33.009 54.271 17.891 1.00 18.83 255 ILE B N 1
ATOM 3676 C CA . ILE B 1 205 ? 34.012 55.262 18.292 1.00 20.70 255 ILE B CA 1
ATOM 3677 C C . ILE B 1 205 ? 34.644 55.899 17.062 1.00 23.71 255 ILE B C 1
ATOM 3678 O O . ILE B 1 205 ? 34.742 57.123 16.948 1.00 20.92 255 ILE B O 1
ATOM 3683 N N . ASN B 1 206 ? 35.082 55.067 16.133 1.00 19.34 256 ASN B N 1
ATOM 3684 C CA . ASN B 1 206 ? 35.773 55.586 14.959 1.00 18.09 256 ASN B CA 1
ATOM 3685 C C . ASN B 1 206 ? 34.861 56.383 14.037 1.00 19.46 256 ASN B C 1
ATOM 3686 O O . ASN B 1 206 ? 35.280 57.389 13.477 1.00 21.31 256 ASN B O 1
ATOM 3691 N N . ALA B 1 207 ? 33.610 55.956 13.877 1.00 18.18 257 ALA B N 1
ATOM 3692 C CA . ALA B 1 207 ? 32.690 56.732 13.025 1.00 20.48 257 ALA B CA 1
ATOM 3693 C C . ALA B 1 207 ? 32.460 58.092 13.635 1.00 19.68 257 ALA B C 1
ATOM 3694 O O . ALA B 1 207 ? 32.458 59.097 12.930 1.00 20.99 257 ALA B O 1
ATOM 3704 N N . SER B 1 209 ? 34.473 59.761 15.761 1.00 21.87 259 SER B N 1
ATOM 3705 C CA A SER B 1 209 ? 35.705 60.529 15.665 0.50 22.37 259 SER B CA 1
ATOM 3706 C CA B SER B 1 209 ? 35.722 60.516 15.661 0.50 23.05 259 SER B CA 1
ATOM 3707 C C . SER B 1 209 ? 36.016 60.975 14.239 1.00 26.19 259 SER B C 1
ATOM 3708 O O . SER B 1 209 ? 36.427 62.118 14.017 1.00 24.81 259 SER B O 1
ATOM 3713 N N . ASP B 1 210 ? 35.811 60.088 13.274 1.00 23.66 260 ASP B N 1
ATOM 3714 C CA . ASP B 1 210 ? 36.084 60.429 11.894 1.00 21.16 260 ASP B CA 1
ATOM 3715 C C . ASP B 1 210 ? 35.209 61.577 11.378 1.00 32.51 260 ASP B C 1
ATOM 3716 O O . ASP B 1 210 ? 35.573 62.227 10.407 1.00 29.35 260 ASP B O 1
ATOM 3721 N N . HIS B 1 211 ? 34.060 61.798 12.004 1.00 24.09 261 HIS B N 1
ATOM 3722 C CA . HIS B 1 211 ? 33.123 62.861 11.583 1.00 24.31 261 HIS B CA 1
ATOM 3723 C C . HIS B 1 211 ? 33.155 64.062 12.541 1.00 31.09 261 HIS B C 1
ATOM 3724 O O . HIS B 1 211 ? 32.217 64.853 12.584 1.00 31.67 261 HIS B O 1
ATOM 3731 N N . GLY B 1 212 ? 34.242 64.181 13.301 1.00 26.57 262 GLY B N 1
ATOM 3732 C CA . GLY B 1 212 ? 34.503 65.338 14.159 1.00 29.42 262 GLY B CA 1
ATOM 3733 C C . GLY B 1 212 ? 33.744 65.350 15.478 1.00 35.18 262 GLY B C 1
ATOM 3734 O O . GLY B 1 212 ? 33.679 66.389 16.139 1.00 31.92 262 GLY B O 1
ATOM 3735 N N . LYS B 1 213 ? 33.161 64.208 15.854 1.00 26.69 263 LYS B N 1
ATOM 3736 C CA . LYS B 1 213 ? 32.419 64.075 17.110 1.00 23.67 263 LYS B CA 1
ATOM 3737 C C . LYS B 1 213 ? 33.312 63.424 18.154 1.00 22.32 263 LYS B C 1
ATOM 3738 O O . LYS B 1 213 ? 34.415 62.959 17.844 1.00 30.01 263 LYS B O 1
ATOM 3744 N N . THR B 1 214 ? 32.838 63.391 19.390 1.00 27.81 264 THR B N 1
ATOM 3745 C CA . THR B 1 214 ? 33.616 62.838 20.502 1.00 31.16 264 THR B CA 1
ATOM 3746 C C . THR B 1 214 ? 32.734 61.944 21.369 1.00 27.99 264 THR B C 1
ATOM 3747 O O . THR B 1 214 ? 31.628 62.328 21.712 1.00 28.34 264 THR B O 1
ATOM 3751 N N . VAL B 1 215 ? 33.235 60.756 21.703 1.00 28.69 265 VAL B N 1
ATOM 3752 C CA . VAL B 1 215 ? 32.593 59.880 22.687 1.00 26.30 265 VAL B CA 1
ATOM 3753 C C . VAL B 1 215 ? 33.232 60.207 24.042 1.00 26.94 265 VAL B C 1
ATOM 3754 O O . VAL B 1 215 ? 34.461 60.278 24.103 1.00 26.91 265 VAL B O 1
ATOM 3758 N N . PRO B 1 216 ? 32.458 60.382 25.128 1.00 24.86 266 PRO B N 1
ATOM 3759 C CA . PRO B 1 216 ? 31.014 60.151 25.215 1.00 24.10 266 PRO B CA 1
ATOM 3760 C C . PRO B 1 216 ? 30.101 61.368 25.070 1.00 23.75 266 PRO B C 1
ATOM 3761 O O . PRO B 1 216 ? 28.872 61.192 25.100 1.00 28.08 266 PRO B O 1
ATOM 3765 N N . GLU B 1 217 ? 30.683 62.556 24.870 1.00 30.42 267 GLU B N 1
ATOM 3766 C CA . GLU B 1 217 ? 29.919 63.800 24.764 1.00 33.50 267 GLU B CA 1
ATOM 3767 C C . GLU B 1 217 ? 28.787 63.717 23.754 1.00 32.90 267 GLU B C 1
ATOM 3768 O O . GLU B 1 217 ? 27.681 64.187 24.034 1.00 31.15 267 GLU B O 1
ATOM 3774 N N . ASP B 1 218 ? 29.072 63.126 22.588 1.00 26.33 268 ASP B N 1
ATOM 3775 C CA . ASP B 1 218 ? 28.111 63.034 21.483 1.00 24.75 268 ASP B CA 1
ATOM 3776 C C . ASP B 1 218 ? 27.380 61.696 21.361 1.00 28.36 268 ASP B C 1
ATOM 3777 O O . ASP B 1 218 ? 26.438 61.579 20.580 1.00 29.13 268 ASP B O 1
ATOM 3782 N N . LEU B 1 219 ? 27.808 60.715 22.152 1.00 22.65 269 LEU B N 1
ATOM 3783 C CA . LEU B 1 219 ? 27.236 59.367 22.173 1.00 23.24 269 LEU B CA 1
ATOM 3784 C C . LEU B 1 219 ? 27.950 58.546 23.232 1.00 21.79 269 LEU B C 1
ATOM 3785 O O . LEU B 1 219 ? 29.177 58.436 23.203 1.00 22.23 269 LEU B O 1
ATOM 3790 N N . SER B 1 220 ? 27.184 57.936 24.129 1.00 24.22 270 SER B N 1
ATOM 3791 C CA . SER B 1 220 ? 27.717 57.003 25.121 1.00 23.03 270 SER B CA 1
ATOM 3792 C C . SER B 1 220 ? 27.663 55.599 24.555 1.00 21.96 270 SER B C 1
ATOM 3793 O O . SER B 1 220 ? 26.763 55.288 23.764 1.00 24.01 270 SER B O 1
ATOM 3796 N N . ILE B 1 221 ? 28.636 54.776 24.924 1.00 22.53 271 ILE B N 1
ATOM 3797 C CA . ILE B 1 221 ? 28.729 53.390 24.453 1.00 18.66 271 ILE B CA 1
ATOM 3798 C C . ILE B 1 221 ? 29.037 52.425 25.573 1.00 23.74 271 ILE B C 1
ATOM 3799 O O . ILE B 1 221 ? 29.937 52.657 26.401 1.00 22.92 271 ILE B O 1
ATOM 3804 N N . VAL B 1 222 ? 28.338 51.303 25.562 1.00 19.75 272 VAL B N 1
ATOM 3805 C CA . VAL B 1 222 ? 28.707 50.159 26.353 1.00 20.41 272 VAL B CA 1
ATOM 3806 C C . VAL B 1 222 ? 28.770 48.947 25.461 1.00 22.53 272 VAL B C 1
ATOM 3807 O O . VAL B 1 222 ? 27.837 48.734 24.682 1.00 23.33 272 VAL B O 1
ATOM 3811 N N . THR B 1 223 ? 29.829 48.138 25.581 1.00 18.23 273 THR B N 1
ATOM 3812 C CA . THR B 1 223 ? 29.901 46.891 24.819 1.00 19.42 273 THR B CA 1
ATOM 3813 C C . THR B 1 223 ? 29.675 45.639 25.635 1.00 23.95 273 THR B C 1
ATOM 3814 O O . THR B 1 223 ? 29.785 45.644 26.869 1.00 22.48 273 THR B O 1
ATOM 3818 N N . ILE B 1 224 ? 29.373 44.558 24.926 1.00 19.81 274 ILE B N 1
ATOM 3819 C CA . ILE B 1 224 ? 29.353 43.234 25.510 1.00 22.64 274 ILE B CA 1
ATOM 3820 C C . ILE B 1 224 ? 30.557 42.401 25.033 1.00 25.46 274 ILE B C 1
ATOM 3821 O O . ILE B 1 224 ? 30.781 42.262 23.841 1.00 22.53 274 ILE B O 1
ATOM 3826 N N . ASP B 1 225 ? 31.301 41.858 26.009 1.00 20.36 275 ASP B N 1
ATOM 3827 C CA . ASP B 1 225 ? 32.366 40.845 25.891 1.00 20.07 275 ASP B CA 1
ATOM 3828 C C . ASP B 1 225 ? 33.563 41.263 26.763 1.00 23.54 275 ASP B C 1
ATOM 3829 O O . ASP B 1 225 ? 34.075 40.479 27.563 1.00 22.87 275 ASP B O 1
ATOM 3834 N N . GLY B 1 226 ? 34.021 42.491 26.591 1.00 21.26 276 GLY B N 1
ATOM 3835 C CA . GLY B 1 226 ? 35.080 43.023 27.447 1.00 21.31 276 GLY B CA 1
ATOM 3836 C C . GLY B 1 226 ? 36.446 42.446 27.141 1.00 22.33 276 GLY B C 1
ATOM 3837 O O . GLY B 1 226 ? 37.292 42.350 28.016 1.00 23.94 276 GLY B O 1
ATOM 3838 N N . LEU B 1 227 ? 36.669 42.082 25.885 1.00 22.01 277 LEU B N 1
ATOM 3839 C CA . LEU B 1 227 ? 38.001 41.662 25.424 1.00 22.37 277 LEU B CA 1
ATOM 3840 C C . LEU B 1 227 ? 38.955 42.856 25.268 1.00 22.10 277 LEU B C 1
ATOM 3841 O O . LEU B 1 227 ? 38.601 44.002 25.543 1.00 22.56 277 LEU B O 1
ATOM 3846 N N . GLN B 1 228 ? 40.180 42.552 24.832 1.00 26.36 278 GLN B N 1
ATOM 3847 C CA . GLN B 1 228 ? 41.272 43.529 24.761 1.00 29.17 278 GLN B CA 1
ATOM 3848 C C . GLN B 1 228 ? 40.908 44.838 24.065 1.00 21.07 278 GLN B C 1
ATOM 3849 O O . GLN B 1 228 ? 41.331 45.925 24.502 1.00 22.22 278 GLN B O 1
ATOM 3855 N N . GLN B 1 229 ? 40.087 44.770 23.008 1.00 21.27 279 GLN B N 1
ATOM 3856 C CA . GLN B 1 229 ? 39.785 45.987 22.274 1.00 21.07 279 GLN B CA 1
ATOM 3857 C C . GLN B 1 229 ? 39.136 47.064 23.129 1.00 21.92 279 GLN B C 1
ATOM 3858 O O . GLN B 1 229 ? 39.298 48.248 22.836 1.00 21.47 279 GLN B O 1
ATOM 386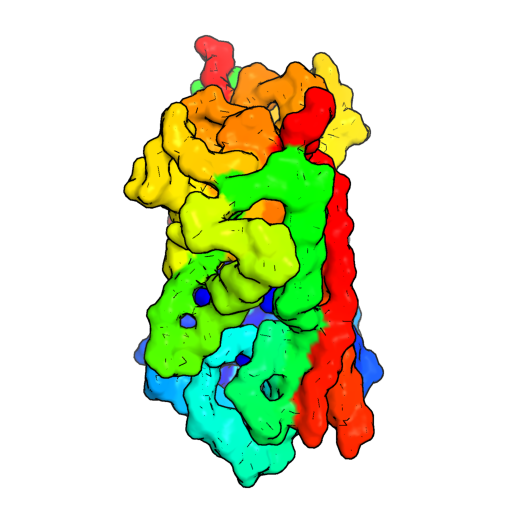4 N N . THR B 1 230 ? 38.404 46.686 24.181 1.00 19.08 280 THR B N 1
ATOM 3865 C CA . THR B 1 230 ? 37.789 47.664 25.044 1.00 20.08 280 THR B CA 1
ATOM 3866 C C . THR B 1 230 ? 38.831 48.473 25.844 1.00 23.11 280 THR B C 1
ATOM 3867 O O . THR B 1 230 ? 38.558 49.616 26.219 1.00 22.38 280 THR B O 1
ATOM 3871 N N . GLU B 1 231 ? 40.006 47.880 26.064 1.00 20.77 281 GLU B N 1
ATOM 3872 C CA . GLU B 1 231 ? 41.124 48.527 26.783 1.00 21.10 281 GLU B CA 1
ATOM 3873 C C . GLU B 1 231 ? 42.024 49.349 25.851 1.00 25.37 281 GLU B C 1
ATOM 3874 O O . GLU B 1 231 ? 42.718 50.266 26.301 1.00 23.99 281 GLU B O 1
ATOM 3880 N N . ILE B 1 232 ? 42.023 48.992 24.563 1.00 20.52 282 ILE B N 1
ATOM 3881 C CA . ILE B 1 232 ? 42.813 49.659 23.530 1.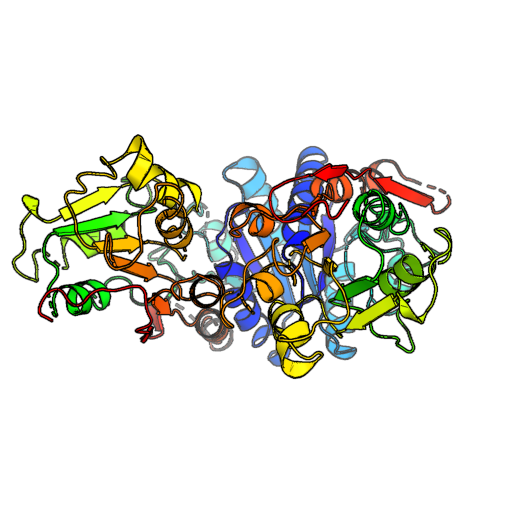00 25.01 282 ILE B CA 1
ATOM 3882 C C . ILE B 1 232 ? 42.085 50.869 22.940 1.00 26.44 282 ILE B C 1
ATOM 3883 O O . ILE B 1 232 ? 42.707 51.810 22.449 1.00 25.62 282 ILE B O 1
ATOM 3888 N N . ALA B 1 233 ? 40.763 50.841 23.005 1.00 23.84 283 ALA B N 1
ATOM 3889 C CA . ALA B 1 233 ? 39.951 51.944 22.544 1.00 23.47 283 ALA B CA 1
ATOM 3890 C C . ALA B 1 233 ? 40.266 53.210 23.320 1.00 22.57 283 ALA B C 1
ATOM 3891 O O . ALA B 1 233 ? 40.664 53.168 24.494 1.00 21.58 283 ALA B O 1
ATOM 3893 N N . ARG B 1 234 ? 40.124 54.342 22.637 1.00 20.55 284 ARG B N 1
ATOM 3894 C CA . ARG B 1 234 ? 40.210 55.641 23.273 1.00 24.66 284 ARG B CA 1
ATOM 3895 C C . ARG B 1 234 ? 38.998 56.447 22.811 1.00 27.39 284 ARG B C 1
ATOM 3896 O O . ARG B 1 234 ? 38.881 56.744 21.608 1.00 25.40 284 ARG B O 1
ATOM 3904 N N . PRO B 1 235 ? 38.070 56.764 23.719 1.00 25.04 285 PRO B N 1
ATOM 3905 C CA . PRO B 1 235 ? 38.126 56.411 25.157 1.00 24.17 285 PRO B CA 1
ATOM 3906 C C . PRO B 1 235 ? 37.942 54.937 25.457 1.00 23.77 285 PRO B C 1
ATOM 3907 O O . PRO B 1 235 ? 37.313 54.222 24.683 1.00 21.49 285 PRO B O 1
ATOM 3911 N N . LYS B 1 236 ? 38.527 54.483 26.571 1.00 20.94 286 LYS B N 1
ATOM 3912 C CA . LYS B 1 236 ? 38.412 53.106 26.994 1.00 20.58 286 LYS B CA 1
ATOM 3913 C C . LYS B 1 236 ? 36.950 52.781 27.188 1.00 21.91 286 LYS B C 1
ATOM 3914 O O . LYS B 1 236 ? 36.190 53.591 27.749 1.00 23.90 286 LYS B O 1
ATOM 3920 N N . LEU B 1 237 ? 36.552 51.622 26.687 1.00 21.63 287 LEU B N 1
ATOM 3921 C CA . LEU B 1 237 ? 35.126 51.263 26.623 1.00 21.22 287 LEU B CA 1
ATOM 3922 C C . LEU B 1 237 ? 34.595 50.612 27.895 1.00 18.64 287 LEU B C 1
ATOM 3923 O O . LEU B 1 237 ? 35.137 49.627 28.407 1.00 21.77 287 LEU B O 1
ATOM 3928 N N . THR B 1 238 ? 33.518 51.188 28.392 1.00 19.34 288 THR B N 1
ATOM 3929 C CA . THR B 1 238 ? 32.709 50.549 29.403 1.00 22.20 288 THR B CA 1
ATOM 3930 C C . THR B 1 238 ? 32.112 49.294 28.784 1.00 23.28 288 THR B C 1
ATOM 3931 O O . THR B 1 238 ? 31.698 49.310 27.625 1.00 21.18 288 THR B O 1
ATOM 3935 N N . THR B 1 239 ? 32.094 48.201 29.543 1.00 19.00 289 THR B N 1
ATOM 3936 C CA . THR B 1 239 ? 31.822 46.893 28.968 1.00 19.42 289 THR B CA 1
ATOM 3937 C C . THR B 1 239 ? 31.326 45.897 29.989 1.00 23.02 289 THR B C 1
ATOM 3938 O O . THR B 1 239 ? 31.669 45.976 31.174 1.00 24.44 289 THR B O 1
ATOM 3942 N N . VAL B 1 240 ? 30.495 44.968 29.537 1.00 21.16 290 VAL B N 1
ATOM 3943 C CA . VAL B 1 240 ? 30.181 43.789 30.325 1.00 24.19 290 VAL B CA 1
ATOM 3944 C C . VAL B 1 240 ? 31.174 42.713 29.959 1.00 21.37 290 VAL B C 1
ATOM 3945 O O . VAL B 1 240 ? 31.181 42.163 28.836 1.00 22.74 290 VAL B O 1
ATOM 3949 N N . LYS B 1 241 ? 32.061 42.415 30.890 1.00 21.01 291 LYS B N 1
ATOM 3950 C CA . LYS B 1 241 ? 33.111 41.417 30.655 1.00 22.23 291 LYS B CA 1
ATOM 3951 C C . LYS B 1 241 ? 32.661 40.009 30.935 1.00 22.07 291 LYS B C 1
ATOM 3952 O O . LYS B 1 241 ? 32.274 39.705 32.054 1.00 24.94 291 LYS B O 1
ATOM 3958 N N . GLN B 1 242 ? 32.728 39.145 29.918 1.00 20.48 292 GLN B N 1
ATOM 3959 C CA . GLN B 1 242 ? 32.483 37.727 30.093 1.00 20.83 292 GLN B CA 1
ATOM 3960 C C . GLN B 1 242 ? 33.766 37.023 30.503 1.00 23.16 292 GLN B C 1
ATOM 3961 O O . GLN B 1 242 ? 34.856 37.395 30.053 1.00 24.17 292 GLN B O 1
ATOM 3967 N N . ASP B 1 243 ? 33.632 35.986 31.315 1.00 23.21 293 ASP B N 1
ATOM 3968 C CA . ASP B 1 243 ? 34.766 35.146 31.646 1.00 21.94 293 ASP B CA 1
ATOM 3969 C C . ASP B 1 243 ? 34.835 33.932 30.728 1.00 22.70 293 ASP B C 1
ATOM 3970 O O . ASP B 1 243 ? 34.477 32.810 31.111 1.00 24.20 293 ASP B O 1
ATOM 3975 N N . PHE B 1 244 ? 35.337 34.151 29.513 1.00 22.41 294 PHE B N 1
ATOM 3976 C CA . PHE B 1 244 ? 35.368 33.113 28.506 1.00 24.56 294 PHE B CA 1
ATOM 3977 C C . PHE B 1 244 ? 36.239 31.910 28.915 1.00 24.12 294 PHE B C 1
ATOM 3978 O O . PHE B 1 244 ? 35.839 30.774 28.734 1.00 23.61 294 PHE B O 1
ATOM 3986 N N . PRO B 1 245 ? 37.428 32.150 29.494 1.00 23.56 295 PRO B N 1
ATOM 3987 C CA . PRO B 1 245 ? 38.177 30.973 29.941 1.00 31.30 295 PRO B CA 1
ATOM 3988 C C . PRO B 1 245 ? 37.431 30.114 30.965 1.00 21.76 295 PRO B C 1
ATOM 3989 O O . PRO B 1 245 ? 37.517 28.895 30.890 1.00 26.18 295 PRO B O 1
ATOM 3993 N N . GLU B 1 246 ? 36.707 30.745 31.885 1.00 23.98 296 GLU B N 1
ATOM 3994 C CA . GLU B 1 246 ? 35.978 30.020 32.901 1.00 25.63 296 GLU B CA 1
ATOM 3995 C C . GLU B 1 246 ? 34.849 29.220 32.231 1.00 33.04 296 GLU B C 1
ATOM 3996 O O . GLU B 1 246 ? 34.609 28.076 32.579 1.00 26.68 296 GLU B O 1
ATOM 4002 N N . ILE B 1 247 ? 34.193 29.802 31.236 1.00 27.07 297 ILE B N 1
ATOM 4003 C CA . ILE B 1 247 ? 33.175 29.054 30.487 1.00 26.22 297 ILE B CA 1
ATOM 4004 C C . ILE B 1 247 ? 33.794 27.761 29.952 1.00 24.06 297 ILE B C 1
ATOM 4005 O O . ILE B 1 247 ? 33.219 26.673 30.082 1.00 26.11 297 ILE B O 1
ATOM 4010 N N . GLY B 1 248 ? 34.996 27.860 29.387 1.00 27.35 298 GLY B N 1
ATOM 4011 C CA . GLY B 1 248 ? 35.684 26.701 28.873 1.00 22.91 298 GLY B CA 1
ATOM 4012 C C . GLY B 1 248 ? 36.065 25.681 29.931 1.00 24.15 298 GLY B C 1
ATOM 4013 O O . GLY B 1 248 ? 35.843 24.476 29.765 1.00 26.70 298 GLY B O 1
ATOM 4014 N N . ARG B 1 249 ? 36.647 26.153 31.026 1.00 27.76 299 ARG B N 1
ATOM 4015 C CA . ARG B 1 249 ? 37.066 25.266 32.107 1.00 32.04 299 ARG B CA 1
ATOM 4016 C C . ARG B 1 249 ? 35.882 24.528 32.723 1.00 24.40 299 ARG B C 1
ATOM 4017 O O . ARG B 1 249 ? 35.936 23.317 32.942 1.00 26.81 299 ARG B O 1
ATOM 4025 N N . ILE B 1 250 ? 34.816 25.265 33.001 1.00 26.53 300 ILE B N 1
ATOM 4026 C CA . ILE B 1 250 ? 33.621 24.685 33.623 1.00 25.30 300 ILE B CA 1
ATOM 4027 C C . ILE B 1 250 ? 32.964 23.659 32.705 1.00 29.78 300 ILE B C 1
ATOM 4028 O O . ILE B 1 250 ? 32.517 22.604 33.161 1.00 30.33 300 ILE B O 1
ATOM 4033 N N . ALA B 1 251 ? 32.918 23.955 31.416 1.00 25.50 301 ALA B N 1
ATOM 4034 C CA . ALA B 1 251 ? 32.373 23.017 30.442 1.00 26.03 301 ALA B CA 1
ATOM 4035 C C . ALA B 1 251 ? 33.161 21.714 30.362 1.00 28.73 301 ALA B C 1
ATOM 4036 O O . ALA B 1 251 ? 32.570 20.645 30.292 1.00 28.14 301 ALA B O 1
ATOM 4046 N N . GLN B 1 253 ? 35.122 20.483 32.686 1.00 29.78 303 GLN B N 1
ATOM 4047 C CA . GLN B 1 253 ? 34.919 19.835 33.984 1.00 30.85 303 GLN B CA 1
ATOM 4048 C C . GLN B 1 253 ? 33.544 19.131 34.061 1.00 39.01 303 GLN B C 1
ATOM 4049 O O . GLN B 1 253 ? 33.442 18.009 34.571 1.00 36.33 303 GLN B O 1
ATOM 4055 N N . LEU B 1 254 ? 32.507 19.766 33.517 1.00 30.25 304 LEU B N 1
ATOM 4056 C CA . LEU B 1 254 ? 31.191 19.130 33.371 1.00 31.07 304 LEU B CA 1
ATOM 4057 C C . LEU B 1 254 ? 31.294 17.797 32.620 1.00 35.74 304 LEU B C 1
ATOM 4058 O O . LEU B 1 254 ? 30.695 16.801 33.029 1.00 35.69 304 LEU B O 1
ATOM 4063 N N . PHE B 1 255 ? 32.063 17.771 31.533 1.00 30.24 305 PHE B N 1
ATOM 4064 C CA . PHE B 1 255 ? 32.248 16.530 30.782 1.00 31.87 305 PHE B CA 1
ATOM 4065 C C . PHE B 1 255 ? 32.958 15.466 31.624 1.00 34.05 305 PHE B C 1
ATOM 4066 O O . PHE B 1 255 ? 32.486 14.325 31.721 1.00 32.95 305 PHE B O 1
ATOM 4074 N N . LEU B 1 256 ? 34.074 15.857 32.229 1.00 31.94 306 LEU B N 1
ATOM 4075 C CA . LEU B 1 256 ? 34.891 14.984 33.074 1.00 34.60 306 LEU B CA 1
ATOM 4076 C C . LEU B 1 256 ? 34.117 14.394 34.258 1.00 51.33 306 LEU B C 1
ATOM 4077 O O . LEU B 1 256 ? 34.353 13.254 34.643 1.00 41.52 306 LEU B O 1
ATOM 4082 N N . ASP B 1 257 ? 33.201 15.168 34.835 1.00 36.08 307 ASP B N 1
ATOM 4083 C CA . ASP B 1 257 ? 32.470 14.715 36.033 1.00 50.59 307 ASP B CA 1
ATOM 4084 C C . ASP B 1 257 ? 31.319 13.750 35.741 1.00 52.38 307 ASP B C 1
ATOM 4085 O O . ASP B 1 257 ? 30.922 12.992 36.620 1.00 68.96 307 ASP B O 1
ATOM 4090 N N . SER B 1 258 ? 30.800 13.757 34.516 1.00 52.12 308 SER B N 1
ATOM 4091 C CA . SER B 1 258 ? 29.705 12.861 34.140 1.00 78.42 308 SER B CA 1
ATOM 4092 C C . SER B 1 258 ? 30.213 11.440 33.910 1.00 63.44 308 SER B C 1
ATOM 4093 O O . SER B 1 258 ? 29.569 10.473 34.317 1.00 98.16 308 SER B O 1
ATOM 4096 N N . PRO B 1 265 ? 20.656 16.767 31.675 1.00 47.12 315 PRO B N 1
ATOM 4097 C CA . PRO B 1 265 ? 21.222 17.992 31.111 1.00 71.55 315 PRO B CA 1
ATOM 4098 C C . PRO B 1 265 ? 21.000 19.200 32.017 1.00 104.39 315 PRO B C 1
ATOM 4099 O O . PRO B 1 265 ? 20.176 19.144 32.931 1.00 63.39 315 PRO B O 1
ATOM 4103 N N . GLN B 1 266 ? 21.737 20.278 31.765 1.00 49.38 316 GLN B N 1
ATOM 4104 C CA . GLN B 1 266 ? 21.615 21.488 32.568 1.00 35.77 316 GLN B CA 1
ATOM 4105 C C . GLN B 1 266 ? 22.182 22.730 31.865 1.00 50.75 316 GLN B C 1
ATOM 4106 O O . GLN B 1 266 ? 22.870 22.613 30.852 1.00 39.06 316 GLN B O 1
ATOM 4112 N N . ILE B 1 267 ? 21.852 23.907 32.400 1.00 34.03 317 ILE B N 1
ATOM 4113 C CA . ILE B 1 267 ? 22.473 25.176 32.008 1.00 33.26 317 ILE B CA 1
ATOM 4114 C C . ILE B 1 267 ? 23.244 25.722 33.203 1.00 34.37 317 ILE B C 1
ATOM 4115 O O . ILE B 1 267 ? 22.681 25.910 34.273 1.00 32.35 317 ILE B O 1
ATOM 4120 N N . ILE B 1 268 ? 24.542 25.963 33.009 1.00 24.72 318 ILE B N 1
ATOM 4121 C CA . ILE B 1 268 ? 25.395 26.555 34.032 1.00 24.87 318 ILE B CA 1
ATOM 4122 C C . ILE B 1 268 ? 25.740 27.993 33.628 1.00 26.93 318 ILE B C 1
ATOM 4123 O O . ILE B 1 268 ? 26.250 28.217 32.539 1.00 26.83 318 ILE B O 1
ATOM 4128 N N . TYR B 1 269 ? 25.463 28.941 34.513 1.00 25.63 319 TYR B N 1
ATOM 4129 C CA . TYR B 1 269 ? 25.683 30.355 34.240 1.00 24.39 319 TYR B CA 1
ATOM 4130 C C . TYR B 1 269 ? 26.946 30.834 34.917 1.00 30.05 319 TYR B C 1
ATOM 4131 O O . TYR B 1 269 ? 27.132 30.628 36.117 1.00 29.73 319 TYR B O 1
ATOM 4140 N N . ILE B 1 270 ? 27.815 31.473 34.136 1.00 24.90 320 ILE B N 1
ATOM 4141 C CA . ILE B 1 270 ? 29.040 32.079 34.659 1.00 25.49 320 ILE B CA 1
ATOM 4142 C C . ILE B 1 270 ? 28.786 33.574 34.809 1.00 27.93 320 ILE B C 1
ATOM 4143 O O . ILE B 1 270 ? 28.311 34.208 33.876 1.00 23.90 320 ILE B O 1
ATOM 4148 N N . PRO B 1 271 ? 29.116 34.162 35.976 1.00 23.29 321 PRO B N 1
ATOM 4149 C CA . PRO B 1 271 ? 28.805 35.580 36.169 1.00 24.62 321 PRO B CA 1
ATOM 4150 C C . PRO B 1 271 ? 29.627 36.510 35.274 1.00 19.77 321 PRO B C 1
ATOM 4151 O O . PRO B 1 271 ? 30.671 36.103 34.740 1.00 22.92 321 PRO B O 1
ATOM 4155 N N . THR B 1 272 ? 29.093 37.716 35.106 1.00 26.28 322 THR B N 1
ATOM 4156 C CA . THR B 1 272 ? 29.753 38.773 34.349 1.00 24.78 322 THR B CA 1
ATOM 4157 C C . THR B 1 272 ? 29.890 40.004 35.205 1.00 29.12 322 THR B C 1
ATOM 4158 O O . THR B 1 272 ? 29.311 40.094 36.279 1.00 28.26 322 THR B O 1
ATOM 4162 N N . GLU B 1 273 ? 30.615 40.987 34.691 1.00 24.55 323 GLU B N 1
ATOM 4163 C CA . GLU B 1 273 ? 30.882 42.198 35.440 1.00 25.87 323 GLU B CA 1
ATOM 4164 C C . GLU B 1 273 ? 30.802 43.381 34.518 1.00 22.19 323 GLU B C 1
ATOM 4165 O O . GLU B 1 273 ? 31.426 43.367 33.444 1.00 25.33 323 GLU B O 1
ATOM 4171 N N . LEU B 1 274 ? 30.044 44.393 34.929 1.00 24.98 324 LEU B N 1
ATOM 4172 C CA . LEU B 1 274 ? 29.985 45.642 34.191 1.00 21.25 324 LEU B CA 1
ATOM 4173 C C . LEU B 1 274 ? 31.148 46.484 34.696 1.00 25.11 324 LEU B C 1
ATOM 4174 O O . LEU B 1 274 ? 31.190 46.860 35.861 1.00 25.21 324 LEU B O 1
ATOM 4179 N N . ILE B 1 275 ? 32.092 46.749 33.813 1.00 23.76 325 ILE B N 1
ATOM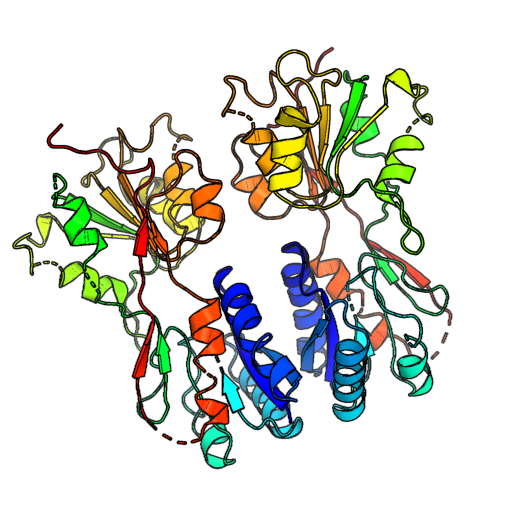 4180 C CA . ILE B 1 275 ? 33.287 47.519 34.131 1.00 21.30 325 ILE B CA 1
ATOM 4181 C C . ILE B 1 275 ? 33.111 48.922 33.602 1.00 26.09 325 ILE B C 1
ATOM 4182 O O . ILE B 1 275 ? 33.008 49.133 32.387 1.00 22.35 325 ILE B O 1
ATOM 4187 N N . GLN B 1 276 ? 33.091 49.890 34.516 1.00 23.53 326 GLN B N 1
ATOM 4188 C CA . GLN B 1 276 ? 32.874 51.294 34.150 1.00 24.62 326 GLN B CA 1
ATOM 4189 C C . GLN B 1 276 ? 34.181 51.969 33.776 1.00 27.15 326 GLN B C 1
ATOM 4190 O O . GLN B 1 276 ? 35.096 52.045 34.593 1.00 26.31 326 GLN B O 1
ATOM 4196 N N . ARG B 1 277 ? 34.272 52.451 32.541 1.00 23.73 327 ARG B N 1
ATOM 4197 C CA . ARG B 1 277 ? 35.466 53.147 32.084 1.00 24.71 327 ARG B CA 1
ATOM 4198 C C . ARG B 1 277 ? 35.105 54.572 31.634 1.00 27.37 327 ARG B C 1
ATOM 4199 O O . ARG B 1 277 ? 34.536 55.315 32.425 1.00 25.84 327 ARG B O 1
ATOM 4207 N N . ASP B 1 278 ? 35.390 54.939 30.378 1.00 21.78 328 ASP B N 1
ATOM 4208 C CA . ASP B 1 278 ? 35.425 56.317 29.959 1.00 24.08 328 ASP B CA 1
ATOM 4209 C C . ASP B 1 278 ? 34.471 56.645 28.834 1.00 24.07 328 ASP B C 1
ATOM 4210 O O . ASP B 1 278 ? 34.444 57.795 28.364 1.00 23.66 328 ASP B O 1
ATOM 4215 N N . SER B 1 279 ? 33.651 55.666 28.430 1.00 23.34 329 SER B N 1
ATOM 4216 C CA . SER B 1 279 ? 32.790 55.840 27.258 1.00 23.19 329 SER B CA 1
ATOM 4217 C C . SER B 1 279 ? 31.324 56.161 27.547 1.00 24.72 329 SER B C 1
ATOM 4218 O O . SER B 1 279 ? 30.503 56.103 26.612 1.00 21.65 329 SER B O 1
ATOM 4221 N N . VAL B 1 280 ? 30.989 56.517 28.795 1.00 21.97 330 VAL B N 1
ATOM 4222 C CA . VAL B 1 280 ? 29.607 56.875 29.150 1.00 23.30 330 VAL B CA 1
ATOM 4223 C C . VAL B 1 280 ? 29.510 58.229 29.843 1.00 22.96 330 VAL B C 1
ATOM 4224 O O . VAL B 1 280 ? 30.275 58.520 30.779 1.00 26.22 330 VAL B O 1
ATOM 4228 N N . LEU B 1 281 ? 28.588 59.056 29.362 1.00 25.71 331 LEU B N 1
ATOM 4229 C CA . LEU B 1 281 ? 28.322 60.368 29.952 1.00 23.28 331 LEU B CA 1
ATOM 4230 C C . LEU B 1 281 ? 27.181 60.281 30.961 1.00 27.37 331 LEU B C 1
ATOM 4231 O O . LEU B 1 281 ? 26.143 59.661 30.688 1.00 28.01 331 LEU B O 1
ATOM 4236 N N . ASN B 1 282 ? 27.379 60.900 32.127 1.00 33.28 332 ASN B N 1
ATOM 4237 C CA . ASN B 1 282 ? 26.303 61.051 33.119 1.00 31.55 332 ASN B CA 1
ATOM 4238 C C . ASN B 1 282 ? 25.464 62.247 32.713 1.00 33.22 332 ASN B C 1
ATOM 4239 O O . ASN B 1 282 ? 25.923 63.390 32.796 1.00 35.42 332 ASN B O 1
ATOM 4244 N N . LEU B 1 283 ? 24.237 62.004 32.258 1.00 29.58 333 LEU B N 1
ATOM 4245 C CA . LEU B 1 283 ? 23.413 63.081 31.741 1.00 28.25 333 LEU B CA 1
ATOM 4246 C C . LEU B 1 283 ? 22.769 63.886 32.880 1.00 43.03 333 LEU B C 1
ATOM 4247 O O . LEU B 1 283 ? 22.216 64.958 32.643 1.00 42.99 333 LEU B O 1
ATOM 4252 N N . ASN B 1 284 ? 22.835 63.361 34.098 1.00 35.39 334 ASN B N 1
ATOM 4253 C CA . ASN B 1 284 ? 22.383 64.114 35.279 1.00 72.88 334 ASN B CA 1
ATOM 4254 C C . ASN B 1 284 ? 23.401 65.176 35.744 1.00 58.62 334 ASN B C 1
ATOM 4255 O O . ASN B 1 284 ? 23.021 66.185 36.340 1.00 81.83 334 ASN B O 1
ATOM 4260 N N . SER B 1 285 ? 24.682 64.931 35.448 1.00 51.55 335 SER B N 1
ATOM 4261 C CA . SER B 1 285 ? 25.825 65.668 36.008 1.00 87.60 335 SER B CA 1
ATOM 4262 C C . SER B 1 285 ? 25.642 67.190 36.039 1.00 115.51 335 SER B C 1
ATOM 4263 O O . SER B 1 285 ? 25.449 67.833 35.004 1.00 75.16 335 SER B O 1
#